Protein AF-A0A3L7TRE6-F1 (afdb_monomer_lite)

Foldseek 3Di:
DDDDDDDDDDDDDDDDDDDDDDDDDDDDDDPFDFPLCQLLVVDDPDDDPQQLAAWDKEWEWAADFWKTKIKIKTFLRLLCQQFPDDDPDSLDQDPVCQVVSLVRVLVRCLPAKWKDFLNHTWRWRKDPWDKDDFDQVCQVSHPPCGSRSRIMIIIMTITTDPGRTQKMKIFHARFDFQPSDPDPVRHTFWHKYWYAYLQFIDIDIADNVRRMDMDGDDPVGDVVPQDDQDAAFDWDFPAALLQLVLVVQLVVQLVVCVVVVHDNVVSNVRSNVSSVVSVVVVDNHDRVSGHHTDAGPDDPFVSVQVNLVSLVVQLQCLVRGPDLVSSLVSNVLAADDPSSVSNSVSNVVSQVVQVVQQKDKHFPDKAWPDKGFPDKDWDQDPVRDTWTKTKIWTKIKTWMWIDGSRDIDIWIKIWTKMWMWTNDPSGIYTYGITTNDMDTDDDDPPPDDPPDPDDPPDPDD

pLDDT: mean 78.99, std 21.15, range [20.23, 97.62]

Secondary structure (DSSP, 8-state):
--------------------------------EEHHHHHHTTS-SS-------S--EEEEEEE-SSEEEEEEEEEHHHHHHH-----SSTT---TTTHHHHHHHHHHHHHHHS-EEETTEEE-PEEEEEEE----GGGGGG-TTTHHHHH-EEEEEEEEE-SS--SEEEEE-----B-SS--STT-PBPPEEEEEEETTEEEEEEE-SS--EEEEE--SS-GGGGS--PPPPPPPEEEE-HHHHHHHHHHHHHHHHHHHTT--HHHHHHHHHHHHHHHHHH-----GGG-EEEEPPPPPPHHHHHHHHHHHHHHHHHGGGBSSHHHHHHHHTTTB-THHHHHHHHHHHHHHHHHHHTTEEEEEEEEEEEEEEEEEEEEEE-TTS-EEEEEEEEEEEEEEEEEEETTEEEEEEEEEEEEEEEEEETTEEEEEEEEEEEEEEEPPPPPP--------S-----

Radius of gyration: 33.39 Å; chains: 1; bounding box: 107×65×97 Å

Sequence (461 aa):
MSVKWSASALCGCAVAAFVVCSTTARGAEWAQRPLAAAIATNEAVGEKKHPQDGPHVDLRFRVDAKEFVAEIAMNLVFLDWMVQTDREDAERVDASELPRVRAALAAYCAVQMPVRIDGAAAVGDVRALKVNDPDEALLPLFPVSGWRGLRKVSFEIAFALSAPPQSISVMWSAYPPDLLSVLASKPPLDIAAEWSADGLRSQLMFTRSEPGFTWNRPVEGVASRLERVPTPPSARAIVPSWATLAVLLFIVAFLAAAMSRKPPRIALGTGLLAAVIVMIIRPSGLPFLAFGSRSAAVLDERDARATFEALQANLYRAFDYDSESMVYDALALSVSGELLEETYLGVRRALVIEEEGGAMSRVVALTPMSTVIASHGEIADATGKSVAAFVVNASWRVEGRVTHWGHAHDRTNEYEGRFVVAALADGWRIHDAEITRQERVENAELPQMPTVPVDPLNEEL

Structure (mmCIF, N/CA/C/O backbone):
data_AF-A0A3L7TRE6-F1
#
_entry.id   AF-A0A3L7TRE6-F1
#
loop_
_atom_site.group_PDB
_atom_site.id
_atom_site.type_symbol
_atom_site.label_atom_id
_atom_site.label_alt_id
_atom_site.label_comp_id
_atom_site.label_asym_id
_atom_site.label_entity_id
_atom_site.label_seq_id
_atom_site.pdbx_PDB_ins_code
_atom_site.Cartn_x
_atom_site.Cartn_y
_atom_site.Cartn_z
_atom_site.occupancy
_atom_site.B_iso_or_equiv
_atom_site.auth_seq_id
_atom_site.auth_comp_id
_atom_site.auth_asym_id
_atom_site.auth_atom_id
_atom_site.pdbx_PDB_model_num
ATOM 1 N N . MET A 1 1 ? -55.045 13.755 37.374 1.00 36.22 1 MET A N 1
ATOM 2 C CA . MET A 1 1 ? -56.240 13.885 36.508 1.00 36.22 1 MET A CA 1
ATOM 3 C C . MET A 1 1 ? -56.271 12.708 35.550 1.00 36.22 1 MET A C 1
ATOM 5 O O . MET A 1 1 ? -55.208 12.268 35.139 1.00 36.22 1 MET A O 1
ATOM 9 N N . SER A 1 2 ? -57.455 12.170 35.262 1.00 26.94 2 SER A N 1
ATOM 10 C CA . SER A 1 2 ? -57.645 10.990 34.409 1.00 26.94 2 SER A CA 1
ATOM 11 C C . SER A 1 2 ? -58.187 11.411 33.047 1.00 26.94 2 SER A C 1
ATOM 13 O O . SER A 1 2 ? -59.182 12.130 33.011 1.00 26.94 2 SER A O 1
ATOM 15 N N . VAL A 1 3 ? -57.590 10.920 31.958 1.00 25.73 3 VAL A N 1
ATOM 16 C CA . VAL A 1 3 ? -58.261 10.791 30.656 1.00 25.73 3 VAL A CA 1
ATOM 17 C C . VAL A 1 3 ? -57.857 9.447 30.050 1.00 25.73 3 VAL A C 1
ATOM 19 O O . VAL A 1 3 ? -56.687 9.198 29.778 1.00 25.73 3 VAL A O 1
ATOM 22 N N . LYS A 1 4 ? -58.847 8.569 29.873 1.00 22.06 4 LYS A N 1
ATOM 23 C CA . LYS A 1 4 ? -58.756 7.336 29.077 1.00 22.06 4 LYS A CA 1
ATOM 24 C C . LYS A 1 4 ? -58.931 7.686 27.600 1.00 22.06 4 LYS A C 1
ATOM 26 O O . LYS A 1 4 ? -59.746 8.558 27.325 1.00 22.06 4 LYS A O 1
ATOM 31 N N . TRP A 1 5 ? -58.374 6.886 26.689 1.00 24.53 5 TRP A N 1
ATOM 32 C CA . TRP A 1 5 ? -59.057 6.560 25.427 1.00 24.53 5 TRP A CA 1
ATOM 33 C C . TRP A 1 5 ? -58.910 5.072 25.080 1.00 24.53 5 TRP A C 1
ATOM 35 O O . TRP A 1 5 ? -58.081 4.367 25.653 1.00 24.53 5 TRP A O 1
ATOM 45 N N . SER A 1 6 ? -59.841 4.588 24.255 1.00 22.19 6 SER A N 1
ATOM 46 C CA . SER A 1 6 ? -60.221 3.176 24.107 1.00 22.19 6 SER A CA 1
ATOM 47 C C . SER A 1 6 ? -59.507 2.462 22.955 1.00 22.19 6 SER A C 1
ATOM 49 O O . SER A 1 6 ? -59.020 3.094 22.024 1.00 22.19 6 SER A O 1
ATOM 51 N N . ALA A 1 7 ? -59.517 1.129 23.003 1.00 22.59 7 ALA A N 1
ATOM 52 C CA . ALA A 1 7 ? -59.117 0.239 21.914 1.00 22.59 7 ALA A CA 1
ATOM 53 C C . ALA A 1 7 ? -60.255 -0.007 20.890 1.00 22.59 7 ALA A C 1
ATOM 55 O O . ALA A 1 7 ? -61.382 0.455 21.091 1.00 22.59 7 ALA A O 1
ATOM 56 N N . SER A 1 8 ? -59.948 -0.853 19.888 1.00 23.25 8 SER A N 1
ATOM 57 C CA . SER A 1 8 ? -60.777 -1.426 18.794 1.00 23.25 8 SER A CA 1
ATOM 58 C C . SER A 1 8 ? -60.988 -0.552 17.534 1.00 23.25 8 SER A C 1
ATOM 60 O O . SER A 1 8 ? -61.225 0.640 17.667 1.00 23.25 8 SER A O 1
ATOM 62 N N . ALA A 1 9 ? -60.935 -1.072 16.290 1.00 22.59 9 ALA A N 1
ATOM 63 C CA . ALA A 1 9 ? -60.416 -2.363 15.782 1.00 22.59 9 ALA A CA 1
ATOM 64 C C . ALA A 1 9 ? -60.285 -2.397 14.226 1.00 22.59 9 ALA A C 1
ATOM 66 O O . ALA A 1 9 ? -60.971 -1.647 13.544 1.00 22.59 9 ALA A O 1
ATOM 67 N N . LEU A 1 10 ? -59.528 -3.396 13.727 1.00 22.39 10 LEU A N 1
ATOM 68 C CA . LEU A 1 10 ? -59.640 -4.115 12.428 1.00 22.39 10 LEU A CA 1
ATOM 69 C C . LEU A 1 10 ? -59.118 -3.518 11.092 1.00 22.39 10 LEU A C 1
ATOM 71 O O . LEU A 1 10 ? -59.396 -2.383 10.736 1.00 22.39 10 LEU A O 1
ATOM 75 N N . CYS A 1 11 ? -58.476 -4.424 10.325 1.00 21.14 11 CYS A N 1
ATOM 76 C CA . CYS A 1 11 ? -58.033 -4.378 8.911 1.00 21.14 11 CYS A CA 1
ATOM 77 C C . CYS A 1 11 ? -57.022 -3.279 8.491 1.00 21.14 11 CYS A C 1
ATOM 79 O O . CYS A 1 11 ? -57.135 -2.127 8.873 1.00 21.14 11 CYS A O 1
ATOM 81 N N . GLY A 1 12 ? -56.016 -3.548 7.649 1.00 20.81 12 GLY A N 1
ATOM 82 C CA . GLY A 1 12 ? -55.577 -4.822 7.063 1.00 20.81 12 GLY A CA 1
ATOM 83 C C . GLY A 1 12 ? -54.742 -4.619 5.786 1.00 20.81 12 GLY A C 1
ATOM 84 O O . GLY A 1 12 ? -55.281 -4.159 4.793 1.00 20.81 12 GLY A O 1
ATOM 85 N N . CYS A 1 13 ? -53.466 -5.023 5.819 1.00 20.23 13 CYS A N 1
ATOM 86 C CA . CYS A 1 13 ? -52.568 -5.280 4.673 1.00 20.23 13 CYS A CA 1
ATOM 87 C C . CYS A 1 13 ? -52.254 -4.165 3.631 1.00 20.23 13 CYS A C 1
ATOM 89 O O . CYS A 1 13 ? -52.994 -3.960 2.679 1.00 20.23 13 CYS A O 1
ATOM 91 N N . ALA A 1 14 ? -50.991 -3.702 3.702 1.00 21.64 14 ALA A N 1
ATOM 92 C CA . ALA A 1 14 ? -49.959 -3.841 2.645 1.00 21.64 14 ALA A CA 1
ATOM 93 C C . ALA A 1 14 ? -49.588 -2.648 1.708 1.00 21.64 14 ALA A C 1
ATOM 95 O O . ALA A 1 14 ? -50.436 -2.074 1.042 1.00 21.64 14 ALA A O 1
ATOM 96 N N . VAL A 1 15 ? -48.255 -2.426 1.602 1.00 22.62 15 VAL A N 1
ATOM 97 C CA . VAL A 1 15 ? -47.461 -1.720 0.549 1.00 22.62 15 VAL A CA 1
ATOM 98 C C . VAL A 1 15 ? -47.731 -0.197 0.408 1.00 22.62 15 VAL A C 1
ATOM 100 O O . VAL A 1 15 ? -48.795 0.205 -0.035 1.00 22.62 15 VAL A O 1
ATOM 103 N N . ALA A 1 16 ? -46.895 0.737 0.900 1.00 22.86 16 ALA A N 1
ATOM 104 C CA . ALA A 1 16 ? -45.486 1.073 0.569 1.00 22.86 16 ALA A CA 1
ATOM 105 C C . ALA A 1 16 ? -45.292 1.595 -0.881 1.00 22.86 16 ALA A C 1
ATOM 107 O O . ALA A 1 16 ? -45.844 1.029 -1.808 1.00 22.86 16 ALA A O 1
ATOM 108 N N . ALA A 1 17 ? -44.521 2.643 -1.189 1.00 23.98 17 ALA A N 1
ATOM 109 C CA . ALA A 1 17 ? -43.867 3.677 -0.381 1.00 23.98 17 ALA A CA 1
ATOM 110 C C . ALA A 1 17 ? -43.809 4.979 -1.216 1.00 23.98 17 ALA A C 1
ATOM 112 O O . ALA A 1 17 ? -43.787 4.913 -2.444 1.00 23.98 17 ALA A O 1
ATOM 113 N N . PHE A 1 18 ? -43.786 6.151 -0.570 1.00 21.41 18 PHE A N 1
ATOM 114 C CA . PH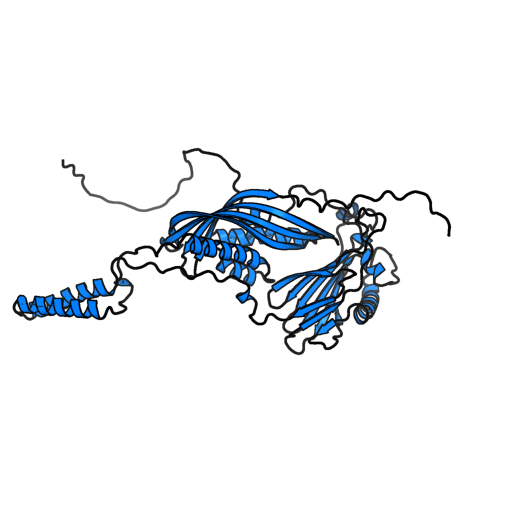E A 1 18 ? -43.736 7.453 -1.252 1.00 21.41 18 PHE A CA 1
ATOM 115 C C . PHE A 1 18 ? -42.405 8.175 -1.017 1.00 21.41 18 PHE A C 1
ATOM 117 O O . PHE A 1 18 ? -41.733 7.971 -0.008 1.00 21.41 18 PHE A O 1
ATOM 124 N N . VAL A 1 19 ? -42.048 9.026 -1.974 1.00 20.70 19 VAL A N 1
ATOM 125 C CA . VAL A 1 19 ? -40.748 9.690 -2.112 1.00 20.70 19 VAL A CA 1
ATOM 126 C C . VAL A 1 19 ? -40.819 11.145 -1.598 1.00 20.70 19 VAL A C 1
ATOM 128 O O . VAL A 1 19 ? -41.644 11.915 -2.080 1.00 20.70 19 VAL A O 1
ATOM 131 N N . VAL A 1 20 ? -39.877 11.502 -0.702 1.00 22.53 20 VAL A N 1
ATOM 132 C CA . VAL A 1 20 ? -39.211 12.829 -0.526 1.00 22.53 20 VAL A CA 1
ATOM 133 C C . VAL A 1 20 ? -39.781 13.959 0.381 1.00 22.53 20 VAL A C 1
ATOM 135 O O . VAL A 1 20 ? -40.975 14.233 0.434 1.00 22.53 20 VAL A O 1
ATOM 138 N N . CYS A 1 21 ? -38.804 14.670 0.992 1.00 22.39 21 CYS A N 1
ATOM 139 C CA . CYS A 1 21 ? -38.771 15.981 1.693 1.00 22.39 21 CYS A CA 1
ATOM 140 C C . CYS A 1 21 ? -39.256 16.056 3.169 1.00 22.39 21 CYS A C 1
ATOM 142 O O . CYS A 1 21 ? -40.415 15.783 3.448 1.00 22.39 21 CYS A O 1
ATOM 144 N N . SER A 1 22 ? -38.417 16.332 4.195 1.00 24.31 22 SER A N 1
ATOM 145 C CA . SER A 1 22 ? -37.521 17.500 4.497 1.00 24.31 22 SER A CA 1
ATOM 146 C C . SER A 1 22 ? -38.298 18.759 4.955 1.00 24.31 22 SER A C 1
ATOM 148 O O . SER A 1 22 ? -39.382 18.972 4.434 1.00 24.31 22 SER A O 1
ATOM 150 N N . THR A 1 23 ? -37.875 19.683 5.832 1.00 29.30 23 THR A N 1
ATOM 151 C CA . THR A 1 23 ? -36.591 20.058 6.492 1.00 29.30 23 THR A CA 1
ATOM 152 C C . THR A 1 23 ? -36.873 20.502 7.970 1.00 29.30 23 THR A C 1
ATOM 154 O O . THR A 1 23 ? -37.969 20.245 8.452 1.00 29.30 23 THR A O 1
ATOM 157 N N . THR A 1 24 ? -36.037 21.153 8.811 1.00 29.17 24 THR A N 1
ATOM 158 C CA . THR A 1 24 ? -34.712 21.825 8.696 1.00 29.17 24 THR A CA 1
ATOM 159 C C . THR A 1 24 ? -34.040 21.993 10.075 1.00 29.17 24 THR A C 1
ATOM 161 O O . THR A 1 24 ? -34.726 22.363 11.022 1.00 29.17 24 THR A O 1
ATOM 164 N N . ALA A 1 25 ? -32.704 21.957 10.138 1.00 24.19 25 ALA A N 1
ATOM 165 C CA . ALA A 1 25 ? -31.892 22.876 10.955 1.00 24.19 25 ALA A CA 1
ATOM 166 C C . ALA A 1 25 ? -30.562 23.122 10.212 1.00 24.19 25 ALA A C 1
ATOM 168 O O . ALA A 1 25 ? -29.925 22.163 9.791 1.00 24.19 25 ALA A O 1
ATOM 169 N N . ARG A 1 26 ? -30.191 24.385 9.952 1.00 27.25 26 ARG A N 1
ATOM 170 C CA . ARG A 1 26 ? -29.037 24.746 9.098 1.00 27.25 26 ARG A CA 1
ATOM 171 C C . ARG A 1 26 ? -27.832 25.160 9.942 1.00 27.25 26 ARG A C 1
ATOM 173 O O . ARG A 1 26 ? -28.012 25.888 10.914 1.00 27.25 26 ARG A O 1
ATOM 180 N N . GLY A 1 27 ? -26.626 24.814 9.495 1.00 21.41 27 GLY A N 1
ATOM 181 C CA . GLY A 1 27 ? -25.378 25.315 10.074 1.00 21.41 27 GLY A CA 1
ATOM 182 C C . GLY A 1 27 ? -24.139 24.801 9.340 1.00 21.41 27 GLY A C 1
ATOM 183 O O . GLY A 1 27 ? -23.608 23.775 9.729 1.00 21.41 27 GLY A O 1
ATOM 184 N N . ALA A 1 28 ? -23.692 25.561 8.333 1.00 23.91 28 ALA A N 1
ATOM 185 C CA . ALA A 1 28 ? -22.488 25.362 7.513 1.00 23.91 28 ALA A CA 1
ATOM 186 C C . ALA A 1 28 ? -22.463 24.141 6.561 1.00 23.91 28 ALA A C 1
ATOM 188 O O . ALA A 1 28 ? -22.242 23.004 6.965 1.00 23.91 28 ALA A O 1
ATOM 189 N N . GLU A 1 29 ? -22.595 24.417 5.259 1.00 26.19 29 GLU A N 1
ATOM 190 C CA . GLU A 1 29 ? -22.153 23.510 4.193 1.00 26.19 29 GLU A CA 1
ATOM 191 C C . GLU A 1 29 ? -20.619 23.549 4.114 1.00 26.19 29 GLU A C 1
ATOM 193 O O . GLU A 1 29 ? -20.043 24.513 3.610 1.00 26.19 29 GLU A O 1
ATOM 198 N N . TRP A 1 30 ? -19.963 22.500 4.606 1.00 26.73 30 TRP A N 1
ATOM 199 C CA . TRP A 1 30 ? -18.580 22.173 4.251 1.00 26.73 30 TRP A CA 1
ATOM 200 C C . TRP A 1 30 ? -18.616 21.017 3.249 1.00 26.73 30 TRP A C 1
ATOM 202 O O . TRP A 1 30 ? -19.477 20.140 3.337 1.00 26.73 30 TRP A O 1
ATOM 212 N N . ALA A 1 31 ? -17.721 21.030 2.261 1.00 28.98 31 ALA A N 1
ATOM 213 C CA . ALA A 1 31 ? -17.723 20.031 1.198 1.00 28.98 31 ALA A CA 1
ATOM 214 C C . ALA A 1 31 ? -17.342 18.649 1.751 1.00 28.98 31 ALA A C 1
ATOM 216 O O . ALA A 1 31 ? -16.180 18.410 2.076 1.00 28.98 31 ALA A O 1
ATOM 217 N N . GLN A 1 32 ? -18.320 17.745 1.826 1.00 42.00 32 GLN A N 1
ATOM 218 C CA . GLN A 1 32 ? -18.124 16.356 2.238 1.00 42.00 32 GLN A CA 1
ATOM 219 C C . GLN A 1 32 ? -17.077 15.683 1.338 1.00 42.00 32 GLN A C 1
ATOM 221 O O . GLN A 1 32 ? -17.258 15.602 0.121 1.00 42.00 32 GLN A O 1
ATOM 226 N N . ARG A 1 33 ? -15.985 15.189 1.932 1.00 50.44 33 ARG A N 1
ATOM 227 C CA . ARG A 1 33 ? -15.005 14.322 1.265 1.00 50.44 33 ARG A CA 1
ATOM 228 C C . ARG A 1 33 ? -14.984 12.966 1.975 1.00 50.44 33 ARG A C 1
ATOM 230 O O . ARG A 1 33 ? -14.696 12.946 3.172 1.00 50.44 33 ARG A O 1
ATOM 237 N N . PRO A 1 34 ? -15.266 11.846 1.283 1.00 57.03 34 PRO A N 1
ATOM 238 C CA . PRO A 1 34 ? -15.154 10.527 1.898 1.00 57.03 34 PRO A CA 1
ATOM 239 C C . PRO A 1 34 ? -13.690 10.233 2.248 1.00 57.03 34 PRO A C 1
ATOM 241 O O . PRO A 1 34 ? -12.780 10.656 1.528 1.00 57.03 34 PRO A O 1
ATOM 244 N N . LEU A 1 35 ? -13.453 9.466 3.318 1.00 56.56 35 LEU A N 1
ATOM 245 C CA . LEU A 1 35 ? -12.108 9.051 3.749 1.00 56.56 35 LEU A CA 1
ATOM 246 C C . LEU A 1 35 ? -11.299 8.434 2.598 1.00 56.56 35 LEU A C 1
ATOM 248 O O . LEU A 1 35 ? -10.118 8.728 2.432 1.00 56.56 35 LEU A O 1
ATOM 252 N N . ALA A 1 36 ? -11.964 7.635 1.764 1.00 52.56 36 ALA A N 1
ATOM 253 C CA . ALA A 1 36 ? -11.378 7.012 0.588 1.00 52.56 36 ALA A CA 1
ATOM 254 C C . ALA A 1 36 ? -10.791 8.035 -0.398 1.00 52.56 36 ALA A C 1
ATOM 256 O O . ALA A 1 36 ? -9.708 7.816 -0.934 1.00 52.56 36 ALA A O 1
ATOM 257 N N . ALA A 1 37 ? -11.472 9.174 -0.592 1.00 47.09 37 ALA A N 1
ATOM 258 C CA . ALA A 1 37 ? -10.940 10.268 -1.392 1.00 47.09 37 ALA A CA 1
ATOM 259 C C . ALA A 1 37 ? -9.726 10.893 -0.704 1.00 47.09 37 ALA A C 1
ATOM 261 O O . ALA A 1 37 ? -8.739 11.095 -1.380 1.00 47.09 37 ALA A O 1
ATOM 262 N N . ALA A 1 38 ? -9.739 11.134 0.610 1.00 51.31 38 ALA A N 1
ATOM 263 C CA . ALA A 1 38 ? -8.588 11.717 1.310 1.00 51.31 38 ALA A CA 1
ATOM 264 C C . ALA A 1 38 ? -7.327 10.830 1.291 1.00 51.31 38 ALA A C 1
ATOM 266 O O . ALA A 1 38 ? -6.221 11.348 1.203 1.00 51.31 38 ALA A O 1
ATOM 267 N N . ILE A 1 39 ? -7.474 9.503 1.350 1.00 54.78 39 ILE A N 1
ATOM 268 C CA . ILE A 1 39 ? -6.340 8.569 1.223 1.00 54.78 39 ILE A CA 1
ATOM 269 C C . ILE A 1 39 ? -5.838 8.528 -0.231 1.00 54.78 39 ILE A C 1
ATOM 271 O O . ILE A 1 39 ? -4.632 8.503 -0.461 1.00 54.78 39 ILE A O 1
ATOM 275 N N . ALA A 1 40 ? -6.754 8.566 -1.205 1.00 47.16 40 ALA A N 1
ATOM 276 C CA . ALA A 1 40 ? -6.442 8.612 -2.634 1.00 47.16 40 ALA A CA 1
ATOM 277 C C . ALA A 1 40 ? -5.850 9.956 -3.105 1.00 47.16 40 ALA A C 1
ATOM 279 O O . ALA A 1 40 ? -4.997 9.981 -3.988 1.00 47.16 40 ALA A O 1
ATOM 280 N N . THR A 1 41 ? -6.251 11.091 -2.524 1.00 44.41 41 THR A N 1
ATOM 281 C CA . THR A 1 41 ? -5.873 12.446 -2.972 1.00 44.41 41 THR A CA 1
ATOM 282 C C . THR A 1 41 ? -4.478 12.879 -2.523 1.00 44.41 41 THR A C 1
ATOM 284 O O . THR A 1 41 ? -4.218 14.057 -2.280 1.00 44.41 41 THR A O 1
ATOM 287 N N . ASN A 1 42 ? -3.536 11.935 -2.551 1.00 45.59 42 ASN A N 1
ATOM 288 C CA . ASN A 1 42 ? -2.220 12.256 -3.088 1.00 45.59 42 ASN A CA 1
ATOM 289 C C . ASN A 1 42 ? -2.264 12.489 -4.619 1.00 45.59 42 ASN A C 1
ATOM 291 O O . ASN A 1 42 ? -1.286 12.987 -5.175 1.00 45.59 42 ASN A O 1
ATOM 295 N N . GLU A 1 43 ? -3.396 12.203 -5.283 1.00 38.81 43 GLU A N 1
ATOM 296 C CA . GLU A 1 43 ? -3.717 12.599 -6.662 1.00 38.81 43 GLU A CA 1
ATOM 297 C C . GLU A 1 43 ? -3.610 14.108 -6.955 1.00 38.81 43 GLU A C 1
ATOM 299 O O . GLU A 1 43 ? -3.798 14.993 -6.116 1.00 38.81 43 GLU A O 1
ATOM 304 N N . ALA A 1 44 ? -3.350 14.395 -8.230 1.00 37.47 44 ALA A N 1
ATOM 305 C CA . ALA A 1 44 ? -3.091 15.721 -8.756 1.00 37.47 44 ALA A CA 1
ATOM 306 C C . ALA A 1 44 ? -4.359 16.481 -9.176 1.00 37.47 44 ALA A C 1
ATOM 308 O O . ALA A 1 44 ? -4.816 16.389 -10.318 1.00 37.47 44 ALA A O 1
ATOM 309 N N . VAL A 1 45 ? -4.858 17.364 -8.308 1.00 29.22 45 VAL A N 1
ATOM 310 C CA . VAL A 1 45 ? -5.772 18.433 -8.747 1.00 29.22 45 VAL A CA 1
ATOM 311 C C . VAL A 1 45 ? -4.971 19.492 -9.520 1.00 29.22 45 VAL A C 1
ATOM 313 O O . VAL A 1 45 ? -4.533 20.493 -8.959 1.00 29.22 45 VAL A O 1
ATOM 316 N N . GLY A 1 46 ? -4.792 19.268 -10.826 1.00 33.38 46 GLY A N 1
ATOM 317 C CA . GLY A 1 46 ? -4.316 20.286 -11.772 1.00 33.38 46 GLY A CA 1
ATOM 318 C C . GLY A 1 46 ? -2.871 20.170 -12.271 1.00 33.38 46 GLY A C 1
ATOM 319 O O . GLY A 1 46 ? -2.314 21.186 -12.692 1.00 33.38 46 GLY A O 1
ATOM 320 N N . GLU A 1 47 ? -2.249 18.985 -12.274 1.00 38.16 47 GLU A N 1
ATOM 321 C CA . GLU A 1 47 ? -0.927 18.843 -12.904 1.00 38.16 47 GLU A CA 1
ATOM 322 C C . GLU A 1 47 ? -0.997 19.060 -14.424 1.00 38.16 47 GLU A C 1
ATOM 324 O O . GLU A 1 47 ? -1.701 18.369 -15.165 1.00 38.16 47 GLU A O 1
ATOM 329 N N . LYS A 1 48 ? -0.201 20.023 -14.908 1.00 40.72 48 LYS A N 1
ATOM 330 C CA . LYS A 1 48 ? 0.249 20.029 -16.303 1.00 40.72 48 LYS A CA 1
ATOM 331 C C . LYS A 1 48 ? 0.914 18.677 -16.551 1.00 40.72 48 LYS A C 1
ATOM 333 O O . LYS A 1 48 ? 1.759 18.290 -15.749 1.00 40.72 48 LYS A O 1
ATOM 338 N N . LYS A 1 49 ? 0.582 17.991 -17.653 1.00 48.06 49 LYS A N 1
ATOM 339 C CA . LYS A 1 49 ? 1.282 16.757 -18.051 1.00 48.06 49 LYS A CA 1
ATOM 340 C C . LYS A 1 49 ? 2.791 17.025 -18.036 1.00 48.06 49 LYS A C 1
ATOM 342 O O . LYS A 1 49 ? 3.273 17.812 -18.852 1.00 48.06 49 LYS A O 1
ATOM 347 N N . HIS A 1 50 ? 3.503 16.429 -17.081 1.00 52.72 50 HIS A N 1
ATOM 348 C CA . HIS A 1 50 ? 4.952 16.561 -16.996 1.00 52.72 50 HIS A CA 1
ATOM 349 C C . HIS A 1 50 ? 5.580 15.921 -18.249 1.00 52.72 50 HIS A C 1
ATOM 351 O O . HIS A 1 50 ? 5.048 14.920 -18.738 1.00 52.72 50 HIS A O 1
ATOM 357 N N . PRO A 1 51 ? 6.649 16.508 -18.818 1.00 56.41 51 PRO A N 1
ATOM 358 C CA . PRO A 1 51 ? 7.275 15.985 -20.032 1.00 56.41 51 PRO A CA 1
ATOM 359 C C . PRO A 1 51 ? 7.768 14.548 -19.807 1.00 56.41 51 PRO A C 1
ATOM 361 O O . PRO A 1 51 ? 8.425 14.274 -18.808 1.00 56.41 51 PRO A O 1
ATOM 364 N N . GLN A 1 52 ? 7.447 13.636 -20.730 1.00 67.50 52 GLN A N 1
ATOM 365 C CA . GLN A 1 52 ? 7.679 12.185 -20.588 1.00 67.50 52 GLN A CA 1
ATOM 366 C C . GLN A 1 52 ? 8.955 11.716 -21.314 1.00 67.50 52 GLN A C 1
ATOM 368 O O . GLN A 1 52 ? 9.124 10.546 -21.648 1.00 67.50 52 GLN A O 1
ATOM 373 N N . ASP A 1 53 ? 9.843 12.657 -21.613 1.00 74.88 53 ASP A N 1
ATOM 374 C CA . ASP A 1 53 ? 10.748 12.592 -22.752 1.00 74.88 53 ASP A CA 1
ATOM 375 C C . ASP A 1 53 ? 12.204 12.311 -22.350 1.00 74.88 53 ASP A C 1
ATOM 377 O O . ASP A 1 53 ? 13.007 13.216 -22.117 1.00 74.88 53 ASP A O 1
ATOM 381 N N . GLY A 1 54 ? 12.548 11.027 -22.254 1.00 84.25 54 GLY A N 1
ATOM 382 C CA . GLY A 1 54 ? 13.892 10.577 -21.902 1.00 84.25 54 GLY A CA 1
ATOM 383 C C . GLY A 1 54 ? 14.013 9.053 -21.798 1.00 84.25 54 GLY A C 1
ATOM 384 O O . GLY A 1 54 ? 13.060 8.334 -22.107 1.00 84.25 54 GLY A O 1
ATOM 385 N N . PRO A 1 55 ? 15.179 8.528 -21.383 1.00 88.88 55 PRO A N 1
ATOM 386 C CA . PRO A 1 55 ? 15.346 7.116 -21.052 1.00 88.88 55 PRO A CA 1
ATOM 387 C C . PRO A 1 55 ? 14.412 6.722 -19.901 1.00 88.88 55 PRO A C 1
ATOM 389 O O . PRO A 1 55 ? 14.376 7.401 -18.881 1.00 88.88 55 PRO A O 1
ATOM 392 N N . HIS A 1 56 ? 13.693 5.607 -20.035 1.00 86.12 56 HIS A N 1
ATOM 393 C CA . HIS A 1 56 ? 12.818 5.092 -18.981 1.00 86.12 56 HIS A CA 1
ATOM 394 C C . HIS A 1 56 ? 12.900 3.570 -18.830 1.00 86.12 56 HIS A C 1
ATOM 396 O O . HIS A 1 56 ? 12.849 2.853 -19.832 1.00 86.12 56 HIS A O 1
ATOM 402 N N . VAL A 1 57 ? 12.909 3.090 -17.583 1.00 89.06 57 VAL A N 1
ATOM 403 C CA . VAL A 1 57 ? 12.700 1.686 -17.208 1.00 89.06 57 VAL A CA 1
ATOM 404 C C . VAL A 1 57 ? 11.807 1.593 -15.964 1.00 89.06 57 VAL A C 1
ATOM 406 O O . VAL A 1 57 ? 11.960 2.369 -15.028 1.00 89.06 57 VAL A O 1
ATOM 409 N N . ASP A 1 58 ? 10.884 0.635 -15.983 1.00 87.06 58 ASP A N 1
ATOM 410 C CA . ASP A 1 58 ? 10.122 0.116 -14.847 1.00 87.06 58 ASP A CA 1
ATOM 411 C C . ASP A 1 58 ? 10.684 -1.277 -14.512 1.00 87.06 58 ASP A C 1
ATOM 413 O O . ASP A 1 58 ? 10.915 -2.098 -15.412 1.00 87.06 58 ASP A O 1
ATOM 417 N N . LEU A 1 59 ? 10.943 -1.518 -13.228 1.00 91.12 59 LEU A N 1
ATOM 418 C CA . LEU A 1 59 ? 11.497 -2.753 -12.686 1.00 91.12 59 LEU A CA 1
ATOM 419 C C . LEU A 1 59 ? 10.544 -3.296 -11.621 1.00 91.12 59 LEU A C 1
ATOM 421 O O . LEU A 1 59 ? 10.301 -2.637 -10.611 1.00 91.12 59 LEU A O 1
ATOM 425 N N . ARG A 1 60 ? 10.047 -4.520 -11.793 1.00 92.19 60 ARG A N 1
ATOM 426 C CA . ARG A 1 60 ? 9.197 -5.184 -10.798 1.00 92.19 60 ARG A CA 1
ATOM 427 C C . ARG A 1 60 ? 9.763 -6.553 -10.468 1.00 92.19 60 ARG A C 1
ATOM 429 O O . ARG A 1 60 ? 9.995 -7.381 -11.342 1.00 92.19 60 ARG A O 1
ATOM 436 N N . PHE A 1 61 ? 9.999 -6.791 -9.192 1.00 94.81 61 PHE A N 1
ATOM 437 C CA . PHE A 1 61 ? 10.599 -8.009 -8.676 1.00 94.81 61 PHE A CA 1
ATOM 438 C C . PHE A 1 61 ? 9.550 -8.790 -7.900 1.00 94.81 61 PHE A C 1
ATOM 440 O O . PHE A 1 61 ? 8.966 -8.264 -6.957 1.00 94.81 61 PHE A O 1
ATOM 447 N N . ARG A 1 62 ? 9.310 -10.044 -8.281 1.00 94.50 62 ARG A N 1
ATOM 448 C CA . ARG A 1 62 ? 8.275 -10.891 -7.685 1.00 94.50 62 ARG A CA 1
ATOM 449 C C . ARG A 1 62 ? 8.865 -12.200 -7.176 1.00 94.50 62 ARG A C 1
ATOM 451 O O . ARG A 1 62 ? 9.571 -12.892 -7.908 1.00 94.50 62 ARG A O 1
ATOM 458 N N . VAL A 1 63 ? 8.601 -12.533 -5.914 1.00 93.25 63 VAL A N 1
ATOM 459 C CA . VAL A 1 63 ? 9.103 -13.754 -5.260 1.00 93.25 63 VAL A CA 1
ATOM 460 C C . VAL A 1 63 ? 7.943 -14.713 -5.004 1.00 93.25 63 VAL A C 1
ATOM 462 O O . VAL A 1 63 ? 7.237 -14.589 -4.003 1.00 93.25 63 VAL A O 1
ATOM 465 N N . ASP A 1 64 ? 7.784 -15.702 -5.882 1.00 87.38 64 ASP A N 1
ATOM 466 C CA . ASP A 1 64 ? 6.824 -16.789 -5.698 1.00 87.38 64 ASP A CA 1
ATOM 467 C C . ASP A 1 64 ? 7.449 -17.957 -4.909 1.00 87.38 64 ASP A C 1
ATOM 469 O O . ASP A 1 64 ? 8.650 -18.027 -4.651 1.00 87.38 64 ASP A O 1
ATOM 473 N N . ALA A 1 65 ? 6.641 -18.973 -4.597 1.00 84.69 65 ALA A N 1
ATOM 474 C CA . ALA A 1 65 ? 7.113 -20.217 -3.983 1.00 84.69 65 ALA A CA 1
ATOM 475 C C . ALA A 1 65 ? 8.003 -21.099 -4.896 1.00 84.69 65 ALA A C 1
ATOM 477 O O . ALA A 1 65 ? 8.560 -22.086 -4.415 1.00 84.69 65 ALA A O 1
ATOM 478 N N . LYS A 1 66 ? 8.090 -20.804 -6.204 1.00 90.62 66 LYS A N 1
ATOM 479 C CA . LYS A 1 66 ? 8.761 -21.647 -7.223 1.00 90.62 66 LYS A CA 1
ATOM 480 C C . LYS A 1 66 ? 9.742 -20.909 -8.130 1.00 90.62 66 LYS A C 1
ATOM 482 O O . LYS A 1 66 ? 10.650 -21.537 -8.669 1.00 90.62 66 LYS A O 1
ATOM 487 N N . GLU A 1 67 ? 9.566 -19.609 -8.318 1.00 94.75 67 GLU A N 1
ATOM 488 C CA . GLU A 1 67 ? 10.476 -18.778 -9.098 1.00 94.75 67 GLU A CA 1
ATOM 489 C C . GLU A 1 67 ? 10.565 -17.374 -8.504 1.00 94.75 67 GLU A C 1
ATOM 491 O O . GLU A 1 67 ? 9.623 -16.866 -7.898 1.00 94.75 67 GLU A O 1
ATOM 496 N N . PHE A 1 68 ? 11.733 -16.767 -8.667 1.00 96.06 68 PHE A N 1
ATOM 497 C CA . PHE A 1 68 ? 11.925 -15.335 -8.538 1.00 96.06 68 PHE A CA 1
ATOM 498 C C . PHE A 1 68 ? 11.891 -14.747 -9.950 1.00 96.06 68 PHE A C 1
ATOM 500 O O . PHE A 1 68 ? 12.569 -15.263 -10.839 1.00 96.06 68 PHE A O 1
ATOM 507 N N . VAL A 1 69 ? 11.097 -13.705 -10.176 1.00 96.75 69 VAL A N 1
ATOM 508 C CA . VAL A 1 69 ? 10.914 -13.088 -11.495 1.00 96.75 69 VAL A CA 1
ATOM 509 C C . VAL A 1 69 ? 11.264 -11.608 -11.411 1.00 96.75 69 VAL A C 1
ATOM 511 O O . VAL A 1 69 ? 10.752 -10.897 -10.551 1.00 96.75 69 VAL A O 1
ATOM 514 N N . ALA A 1 70 ? 12.126 -11.142 -12.313 1.00 96.25 70 ALA A N 1
ATOM 515 C CA . ALA A 1 70 ? 12.305 -9.722 -12.592 1.00 96.25 70 ALA A CA 1
ATOM 516 C C . ALA A 1 70 ? 11.542 -9.378 -13.877 1.00 96.25 70 ALA A C 1
ATOM 518 O O . ALA A 1 70 ? 11.944 -9.776 -14.970 1.00 96.25 70 ALA A O 1
ATOM 519 N N . GLU A 1 71 ? 10.424 -8.680 -13.740 1.00 94.75 71 GLU A N 1
ATOM 520 C CA . GLU A 1 71 ? 9.616 -8.141 -14.829 1.00 94.75 71 GLU A CA 1
ATOM 521 C C . GLU A 1 71 ? 10.172 -6.744 -15.157 1.00 94.75 71 GLU A C 1
ATOM 523 O O . GLU A 1 71 ? 10.220 -5.862 -14.300 1.00 94.75 71 GLU A O 1
ATOM 528 N N . ILE A 1 72 ? 10.675 -6.557 -16.377 1.00 93.94 72 ILE A N 1
ATOM 529 C CA . ILE A 1 72 ? 11.407 -5.354 -16.794 1.00 93.94 72 ILE A CA 1
ATOM 530 C C . ILE A 1 72 ? 10.711 -4.765 -18.015 1.00 93.94 72 ILE A C 1
ATOM 532 O O . ILE A 1 72 ? 10.513 -5.463 -19.011 1.00 93.94 72 ILE A O 1
ATOM 536 N N . ALA A 1 73 ? 10.373 -3.476 -17.970 1.00 91.81 73 ALA A N 1
ATOM 537 C CA . ALA A 1 73 ? 9.777 -2.757 -19.093 1.00 91.81 73 ALA A CA 1
ATOM 538 C C . ALA A 1 73 ? 10.478 -1.413 -19.319 1.00 91.81 73 ALA A C 1
ATOM 540 O O . ALA A 1 73 ? 10.443 -0.537 -18.465 1.00 91.81 73 ALA A O 1
ATOM 541 N N . MET A 1 74 ? 11.090 -1.216 -20.485 1.00 91.56 74 MET A N 1
ATOM 542 C CA . MET A 1 74 ? 11.883 -0.020 -20.797 1.00 91.56 74 MET A CA 1
ATOM 543 C C . MET A 1 74 ? 11.535 0.555 -22.165 1.00 91.56 74 MET A C 1
ATOM 545 O O . MET A 1 74 ? 11.081 -0.180 -23.038 1.00 91.56 74 MET A O 1
ATOM 549 N N . ASN A 1 75 ? 11.748 1.853 -22.380 1.00 91.69 75 ASN A N 1
ATOM 550 C CA . ASN A 1 75 ? 11.607 2.428 -23.720 1.00 91.69 75 ASN A CA 1
ATOM 551 C C . ASN A 1 75 ? 12.849 2.185 -24.593 1.00 91.69 75 ASN A C 1
ATOM 553 O O . ASN A 1 75 ? 13.911 1.807 -24.091 1.00 91.69 75 ASN A O 1
ATOM 557 N N . LEU A 1 76 ? 12.726 2.383 -25.910 1.00 92.44 76 LEU A N 1
ATOM 558 C CA . LEU A 1 76 ? 13.840 2.140 -26.836 1.00 92.44 76 LEU A CA 1
ATOM 559 C C . LEU A 1 76 ? 15.043 3.050 -26.546 1.00 92.44 76 LEU A C 1
ATOM 561 O O . LEU A 1 76 ? 16.176 2.624 -26.731 1.00 92.44 76 LEU A O 1
ATOM 565 N N . VAL A 1 77 ? 14.828 4.263 -26.021 1.00 92.06 77 VAL A N 1
ATOM 566 C CA . VAL A 1 77 ? 15.927 5.151 -25.591 1.00 92.06 77 VAL A CA 1
ATOM 567 C C . VAL A 1 77 ? 16.789 4.500 -24.501 1.00 92.06 77 VAL A C 1
ATOM 569 O O . VAL A 1 77 ? 18.016 4.561 -24.575 1.00 92.06 77 VAL A O 1
ATOM 572 N N . PHE A 1 78 ? 16.166 3.864 -23.505 1.00 92.88 78 PHE A N 1
ATOM 573 C CA . PHE A 1 78 ? 16.876 3.153 -22.438 1.00 92.88 78 PHE A CA 1
ATOM 574 C C . PHE A 1 78 ? 17.493 1.841 -22.946 1.00 92.88 78 PHE A C 1
ATOM 576 O O . PHE A 1 78 ? 18.646 1.539 -22.632 1.00 92.88 78 PHE A O 1
ATOM 583 N N . LEU A 1 79 ? 16.763 1.090 -23.781 1.00 93.81 79 LEU A N 1
ATOM 584 C CA . LEU A 1 79 ? 17.252 -0.148 -24.395 1.00 93.81 79 LEU A CA 1
ATOM 585 C C . LEU A 1 79 ? 18.549 0.086 -25.176 1.00 93.81 79 LEU A C 1
ATOM 587 O O . LEU A 1 79 ? 19.514 -0.648 -24.982 1.00 93.81 79 LEU A O 1
ATOM 591 N N . ASP A 1 80 ? 18.589 1.133 -26.001 1.00 91.88 80 ASP A N 1
ATOM 592 C CA . ASP A 1 80 ? 19.744 1.478 -26.837 1.00 91.88 80 ASP A CA 1
ATOM 593 C C . ASP A 1 80 ? 20.971 1.870 -25.997 1.00 91.88 80 ASP A C 1
ATOM 595 O O . ASP A 1 80 ? 22.111 1.692 -26.428 1.00 91.88 80 ASP A O 1
ATOM 599 N N . TRP A 1 81 ? 20.759 2.381 -24.779 1.00 91.19 81 TRP A N 1
ATOM 600 C CA . TRP A 1 81 ? 21.837 2.651 -23.827 1.00 91.19 81 TRP A CA 1
ATOM 601 C C . TRP A 1 81 ? 22.400 1.357 -23.217 1.00 91.19 81 TRP A C 1
ATOM 603 O O . TRP A 1 81 ? 23.610 1.247 -23.023 1.00 91.19 81 TRP A O 1
ATOM 613 N N . MET A 1 82 ? 21.548 0.362 -22.937 1.00 92.25 82 MET A N 1
ATOM 614 C CA . MET A 1 82 ? 21.966 -0.932 -22.377 1.00 92.25 82 MET A CA 1
ATOM 615 C C . MET A 1 82 ? 22.609 -1.855 -23.418 1.00 92.25 82 MET A C 1
ATOM 617 O O . MET A 1 82 ? 23.661 -2.442 -23.165 1.00 92.25 82 MET A O 1
ATOM 621 N N . VAL A 1 83 ? 21.959 -2.026 -24.572 1.00 90.88 83 VAL A N 1
ATOM 622 C CA . VAL A 1 83 ? 22.329 -3.005 -25.599 1.00 90.88 83 VAL A CA 1
ATOM 623 C C . VAL A 1 83 ? 22.270 -2.388 -26.992 1.00 90.88 83 VAL A C 1
ATOM 625 O O . VAL A 1 83 ? 21.225 -1.974 -27.486 1.00 90.88 83 VAL A O 1
ATOM 628 N N . GLN A 1 84 ? 23.413 -2.386 -27.671 1.00 83.12 84 GLN A N 1
ATOM 629 C CA . GLN A 1 84 ? 23.487 -2.023 -29.081 1.00 83.12 84 GLN A CA 1
ATOM 630 C C . GLN A 1 84 ? 22.988 -3.207 -29.917 1.00 83.12 84 GLN A C 1
ATOM 632 O O . GLN A 1 84 ? 23.559 -4.298 -29.863 1.00 83.12 84 GLN A O 1
ATOM 637 N N . THR A 1 85 ? 21.903 -3.003 -30.665 1.00 82.88 85 THR A N 1
ATOM 638 C CA . THR A 1 85 ? 21.353 -4.000 -31.592 1.00 82.88 85 THR A CA 1
ATOM 639 C C . THR A 1 85 ? 21.110 -3.353 -32.950 1.00 82.88 85 THR A C 1
ATOM 641 O O . THR A 1 85 ? 20.479 -2.303 -33.032 1.00 82.88 85 THR A O 1
ATOM 644 N N . ASP A 1 86 ? 21.622 -3.972 -34.017 1.00 82.88 86 ASP A N 1
ATOM 645 C CA . ASP A 1 86 ? 21.413 -3.486 -35.384 1.00 82.88 86 ASP A CA 1
ATOM 646 C C . ASP A 1 86 ? 19.957 -3.728 -35.800 1.00 82.88 86 ASP A C 1
ATOM 648 O O . ASP A 1 86 ? 19.576 -4.870 -36.091 1.00 82.88 86 ASP A O 1
ATOM 652 N N . ARG A 1 87 ? 19.153 -2.664 -35.820 1.00 89.00 87 ARG A N 1
ATOM 653 C CA . ARG A 1 87 ? 17.744 -2.694 -36.235 1.00 89.00 87 ARG A CA 1
ATOM 654 C C . ARG A 1 87 ? 17.571 -2.125 -37.638 1.00 89.00 87 ARG A C 1
ATOM 656 O O . ARG A 1 87 ? 18.280 -1.191 -38.007 1.00 89.00 87 ARG A O 1
ATOM 663 N N . GLU A 1 88 ? 16.618 -2.656 -38.398 1.00 88.56 88 GLU A N 1
ATOM 664 C CA . GLU A 1 88 ? 16.264 -2.118 -39.725 1.00 88.56 88 GLU A CA 1
ATOM 665 C C . GLU A 1 88 ? 15.659 -0.706 -39.638 1.00 88.56 88 GLU A C 1
ATOM 667 O O . GLU A 1 88 ? 15.870 0.126 -40.519 1.00 88.56 88 GLU A O 1
ATOM 672 N N . ASP A 1 89 ? 14.944 -0.431 -38.547 1.00 90.19 89 ASP A N 1
ATOM 673 C CA . ASP A 1 89 ? 14.355 0.860 -38.203 1.00 90.19 89 ASP A CA 1
ATOM 674 C C . ASP A 1 89 ? 14.792 1.224 -36.776 1.00 90.19 89 ASP A C 1
ATOM 676 O O . ASP A 1 89 ? 14.554 0.478 -35.828 1.00 90.19 89 ASP A O 1
ATOM 680 N N . ALA A 1 90 ? 15.452 2.370 -36.598 1.00 87.31 90 ALA A N 1
ATOM 681 C CA . ALA A 1 90 ? 15.931 2.803 -35.285 1.00 87.31 90 ALA A CA 1
ATOM 682 C C . ALA A 1 90 ? 14.792 3.157 -34.309 1.00 87.31 90 ALA A C 1
ATOM 684 O O . ALA A 1 90 ? 15.037 3.249 -33.106 1.00 87.31 90 ALA A O 1
ATOM 685 N N . GLU A 1 91 ? 13.569 3.350 -34.804 1.00 89.75 91 GLU A N 1
ATOM 686 C CA . GLU A 1 91 ? 12.390 3.685 -34.010 1.00 89.75 91 GLU A CA 1
ATOM 687 C C . GLU A 1 91 ? 11.497 2.479 -33.698 1.00 89.75 91 GLU A C 1
ATOM 689 O O . GLU A 1 91 ? 10.504 2.624 -32.982 1.00 89.75 91 GLU A O 1
ATOM 694 N N . ARG A 1 92 ? 11.812 1.281 -34.203 1.00 89.69 92 ARG A N 1
ATOM 695 C CA . ARG A 1 92 ? 10.990 0.070 -34.052 1.00 89.69 92 ARG A CA 1
ATOM 696 C C . ARG A 1 92 ? 11.852 -1.128 -33.672 1.00 89.69 92 ARG A C 1
ATOM 698 O O . ARG A 1 92 ? 13.054 -1.123 -33.876 1.00 89.69 92 ARG A O 1
ATOM 705 N N . VAL A 1 93 ? 11.227 -2.168 -33.132 1.00 90.38 93 VAL A N 1
ATOM 706 C CA . VAL A 1 93 ? 11.803 -3.517 -33.088 1.00 90.38 93 VAL A CA 1
ATOM 707 C C . VAL A 1 93 ? 10.815 -4.415 -33.815 1.00 90.38 93 VAL A C 1
ATOM 709 O O . VAL A 1 93 ? 9.664 -4.528 -33.391 1.00 90.38 93 VAL A O 1
ATOM 712 N N . ASP A 1 94 ? 11.224 -4.997 -34.937 1.00 90.69 94 ASP A N 1
ATOM 713 C CA . ASP A 1 94 ? 10.368 -5.899 -35.704 1.00 90.69 94 ASP A CA 1
ATOM 714 C C . ASP A 1 94 ? 10.290 -7.289 -35.042 1.00 90.69 94 ASP A C 1
ATOM 716 O O . ASP A 1 94 ? 11.191 -7.713 -34.313 1.00 90.69 94 ASP A O 1
ATOM 720 N N . ALA A 1 95 ? 9.219 -8.040 -35.310 1.00 90.06 95 ALA A N 1
ATOM 721 C CA . ALA A 1 95 ? 9.043 -9.393 -34.782 1.00 90.06 95 ALA A CA 1
ATOM 722 C C . ALA A 1 95 ? 10.192 -10.337 -35.191 1.00 90.06 95 ALA A C 1
ATOM 724 O O . ALA A 1 95 ? 10.561 -11.232 -34.427 1.00 90.06 95 ALA A O 1
ATOM 725 N N . SER A 1 96 ? 10.787 -10.111 -36.367 1.00 93.00 96 SER A N 1
ATOM 726 C CA . SER A 1 96 ? 11.968 -10.839 -36.847 1.00 93.00 96 SER A CA 1
ATOM 727 C C . SER A 1 96 ? 13.250 -10.550 -36.044 1.00 93.00 96 SER A C 1
ATOM 729 O O . SER A 1 96 ? 14.166 -11.375 -36.020 1.00 93.00 96 SER A O 1
ATOM 731 N N . GLU A 1 97 ? 13.313 -9.423 -35.331 1.00 93.62 97 GLU A N 1
ATOM 732 C CA . GLU A 1 97 ? 14.486 -8.973 -34.574 1.00 93.62 97 GLU A CA 1
ATOM 733 C C . GLU A 1 97 ? 14.461 -9.439 -33.110 1.00 93.62 97 GLU A C 1
ATOM 735 O O . GLU A 1 97 ? 15.519 -9.583 -32.489 1.00 93.62 97 GLU A O 1
ATOM 740 N N . LEU A 1 98 ? 13.276 -9.755 -32.570 1.00 92.25 98 LEU A N 1
ATOM 741 C CA . LEU A 1 98 ? 13.081 -10.182 -31.177 1.00 92.25 98 LEU A CA 1
ATOM 742 C C . LEU A 1 98 ? 14.015 -11.316 -30.711 1.00 92.25 98 LEU A C 1
ATOM 744 O O . LEU A 1 98 ? 14.524 -11.209 -29.595 1.00 92.25 98 LEU A O 1
ATOM 748 N N . PRO A 1 99 ? 14.324 -12.373 -31.494 1.00 93.44 99 PRO A N 1
ATOM 749 C CA . PRO A 1 99 ? 15.253 -13.416 -31.048 1.00 93.44 99 PRO A CA 1
ATOM 750 C C . PRO A 1 99 ? 16.675 -12.889 -30.797 1.00 93.44 99 PRO A C 1
ATOM 752 O O . PRO A 1 99 ? 17.351 -13.338 -29.871 1.00 93.44 99 PRO A O 1
ATOM 755 N N . ARG A 1 100 ? 17.115 -11.910 -31.597 1.00 93.31 100 ARG A N 1
ATOM 756 C CA . ARG A 1 100 ? 18.430 -11.260 -31.494 1.00 93.31 100 ARG A CA 1
ATOM 757 C C . ARG A 1 100 ? 18.467 -10.270 -30.329 1.00 93.31 100 ARG A C 1
ATOM 759 O O . ARG A 1 100 ? 19.423 -10.294 -29.557 1.00 93.31 100 ARG A O 1
ATOM 766 N N . VAL A 1 101 ? 17.399 -9.492 -30.133 1.00 93.31 101 VAL A N 1
ATOM 767 C CA . VAL A 1 101 ? 17.232 -8.617 -28.956 1.00 93.31 101 VAL A CA 1
ATOM 768 C C . VAL A 1 101 ? 17.195 -9.440 -27.660 1.00 93.31 101 VAL A C 1
ATOM 770 O O . VAL A 1 101 ? 17.918 -9.122 -26.718 1.00 93.31 101 VAL A O 1
ATOM 773 N N . ARG A 1 102 ? 16.453 -10.560 -27.625 1.00 94.38 102 ARG A N 1
ATOM 774 C CA . ARG A 1 102 ? 16.419 -11.501 -26.486 1.00 94.38 102 ARG A CA 1
ATOM 775 C C . ARG A 1 102 ? 17.815 -12.018 -26.134 1.00 94.38 102 ARG A C 1
ATOM 777 O O . ARG A 1 102 ? 18.167 -12.051 -24.958 1.00 94.38 102 ARG A O 1
ATOM 784 N N . ALA A 1 103 ? 18.605 -12.417 -27.132 1.00 93.75 103 ALA A N 1
ATOM 785 C CA . ALA A 1 103 ? 19.962 -12.917 -26.915 1.00 93.75 103 ALA A CA 1
ATOM 786 C C . ALA A 1 103 ? 20.904 -11.832 -26.360 1.00 93.75 103 ALA A C 1
ATOM 788 O O . ALA A 1 103 ? 21.668 -12.108 -25.435 1.00 93.75 103 ALA A O 1
ATOM 789 N N . ALA A 1 104 ? 20.814 -10.598 -26.871 1.00 94.12 104 ALA A N 1
ATOM 790 C CA . ALA A 1 104 ? 21.587 -9.463 -26.367 1.00 94.12 104 ALA A CA 1
ATOM 791 C C . ALA A 1 104 ? 21.216 -9.109 -24.914 1.00 94.12 104 ALA A C 1
ATOM 793 O O . ALA A 1 104 ? 22.103 -8.960 -24.076 1.00 94.12 104 ALA A O 1
ATOM 794 N N . LEU A 1 105 ? 19.917 -9.056 -24.594 1.00 93.88 105 LEU A N 1
ATOM 795 C CA . LEU A 1 105 ? 19.420 -8.836 -23.231 1.00 93.88 105 LEU A CA 1
ATOM 796 C C . LEU A 1 105 ? 19.870 -9.942 -22.268 1.00 93.88 105 LEU A C 1
ATOM 798 O O . LEU A 1 105 ? 20.360 -9.640 -21.184 1.00 93.88 105 LEU A O 1
ATOM 802 N N . ALA A 1 106 ? 19.781 -11.215 -22.666 1.00 93.44 106 ALA A N 1
ATOM 803 C CA . ALA A 1 106 ? 20.237 -12.333 -21.839 1.00 93.44 106 ALA A CA 1
ATOM 804 C C . ALA A 1 106 ? 21.743 -12.258 -21.536 1.00 93.44 106 ALA A C 1
ATOM 806 O O . ALA A 1 106 ? 22.148 -12.428 -20.385 1.00 93.44 106 ALA A O 1
ATOM 807 N N . ALA A 1 107 ? 22.566 -11.944 -22.542 1.00 93.19 107 ALA A N 1
ATOM 808 C CA . ALA A 1 107 ? 24.003 -11.754 -22.363 1.00 93.19 107 ALA A CA 1
ATOM 809 C C . ALA A 1 107 ? 24.328 -10.545 -21.467 1.00 93.19 107 ALA A C 1
ATOM 811 O O . ALA A 1 107 ? 25.213 -10.638 -20.616 1.00 93.19 107 ALA A O 1
ATOM 812 N N . TYR A 1 108 ? 23.596 -9.435 -21.618 1.00 93.44 108 TYR A N 1
ATOM 813 C CA . TYR A 1 108 ? 23.740 -8.254 -20.768 1.00 93.44 108 TYR A CA 1
ATOM 814 C C . TYR A 1 108 ? 23.386 -8.576 -19.312 1.00 93.44 108 TYR A C 1
ATOM 816 O O . TYR A 1 108 ? 24.231 -8.441 -18.428 1.00 93.44 108 TYR A O 1
ATOM 824 N N . CYS A 1 109 ? 22.167 -9.055 -19.051 1.00 91.56 109 CYS A N 1
ATOM 825 C CA . CYS A 1 109 ? 21.661 -9.290 -17.699 1.00 91.56 109 CYS A CA 1
ATOM 826 C C . CYS A 1 109 ? 22.483 -10.338 -16.935 1.00 91.56 109 CYS A C 1
ATOM 828 O O . CYS A 1 109 ? 22.736 -10.145 -15.749 1.00 91.56 109 CYS A O 1
ATOM 830 N N . ALA A 1 110 ? 22.985 -11.382 -17.606 1.00 90.69 110 ALA A N 1
ATOM 831 C CA . ALA A 1 110 ? 23.846 -12.394 -16.987 1.00 90.69 110 ALA A CA 1
ATOM 832 C C . ALA A 1 110 ? 25.172 -11.836 -16.422 1.00 90.69 110 ALA A C 1
ATOM 834 O O . ALA A 1 110 ? 25.765 -12.457 -15.540 1.00 90.69 110 ALA A O 1
ATOM 835 N N . VAL A 1 111 ? 25.642 -10.684 -16.917 1.00 91.44 111 VAL A N 1
ATOM 836 C CA . VAL A 1 111 ? 26.884 -10.027 -16.469 1.00 91.44 111 VAL A CA 1
ATOM 837 C C . VAL A 1 111 ? 26.596 -8.796 -15.606 1.00 91.44 111 VAL A C 1
ATOM 839 O O . VAL A 1 111 ? 27.252 -8.582 -14.589 1.00 91.44 111 VAL A O 1
ATOM 842 N N . GLN A 1 112 ? 25.632 -7.978 -16.025 1.00 92.12 112 GLN A N 1
ATOM 843 C CA . GLN A 1 112 ? 25.371 -6.640 -15.493 1.00 92.12 112 GLN A CA 1
ATOM 844 C C . GLN A 1 112 ? 24.303 -6.607 -14.397 1.00 92.12 112 GLN A C 1
ATOM 846 O O . GLN A 1 112 ? 24.306 -5.688 -13.582 1.00 92.12 112 GLN A O 1
ATOM 851 N N . MET A 1 113 ? 23.437 -7.624 -14.337 1.00 92.81 113 MET A N 1
ATOM 852 C CA . MET A 1 113 ? 22.382 -7.750 -13.330 1.00 92.81 113 MET A CA 1
ATOM 853 C C . MET A 1 113 ? 22.546 -9.045 -12.503 1.00 92.81 113 MET A C 1
ATOM 855 O O . MET A 1 113 ? 21.676 -9.919 -12.533 1.00 92.81 113 MET A O 1
ATOM 859 N N . PRO A 1 114 ? 23.678 -9.230 -11.791 1.00 94.25 114 PRO A N 1
ATOM 860 C CA . PRO A 1 114 ? 23.936 -10.439 -11.022 1.00 94.25 114 PRO A CA 1
ATOM 861 C C . PRO A 1 114 ? 22.914 -10.600 -9.894 1.00 94.25 114 PRO A C 1
ATOM 863 O O . PRO A 1 114 ? 22.763 -9.726 -9.038 1.00 94.25 114 PRO A O 1
ATOM 866 N N . VAL A 1 115 ? 22.267 -11.764 -9.864 1.00 96.00 115 VAL A N 1
ATOM 867 C CA . VAL A 1 115 ? 21.333 -12.163 -8.808 1.00 96.00 115 VAL A CA 1
ATOM 868 C C . VAL A 1 115 ? 21.969 -13.249 -7.948 1.00 96.00 115 VAL A C 1
ATOM 870 O O . VAL A 1 115 ? 22.586 -14.190 -8.456 1.00 96.00 115 VAL A O 1
ATOM 873 N N . ARG A 1 116 ? 21.814 -13.134 -6.627 1.00 96.19 116 ARG A N 1
ATOM 874 C CA . ARG A 1 116 ? 22.152 -14.193 -5.671 1.00 96.19 116 ARG A CA 1
ATOM 875 C C . ARG A 1 116 ? 20.929 -14.598 -4.868 1.00 96.19 116 ARG A C 1
ATOM 877 O O . ARG A 1 116 ? 20.218 -13.738 -4.365 1.00 96.19 116 ARG A O 1
ATOM 884 N N . ILE A 1 117 ? 20.729 -15.899 -4.710 1.00 95.69 117 ILE A N 1
ATOM 885 C CA . ILE A 1 117 ? 19.632 -16.503 -3.951 1.00 95.69 117 ILE A CA 1
ATOM 886 C C . ILE A 1 117 ? 20.281 -17.334 -2.846 1.00 95.69 117 ILE A C 1
ATOM 888 O O . ILE A 1 117 ? 21.114 -18.193 -3.135 1.00 95.69 117 ILE A O 1
ATOM 892 N N . ASP A 1 118 ? 19.991 -17.011 -1.585 1.00 94.38 118 ASP A N 1
ATOM 893 C CA . ASP A 1 118 ? 20.652 -17.581 -0.399 1.00 94.38 118 ASP A CA 1
ATOM 894 C C . ASP A 1 118 ? 22.199 -17.552 -0.483 1.00 94.38 118 ASP A C 1
ATOM 896 O O . ASP A 1 118 ? 22.907 -18.451 -0.033 1.00 94.38 118 ASP A O 1
ATOM 900 N N . GLY A 1 119 ? 22.738 -16.497 -1.108 1.00 92.06 119 GLY A N 1
ATOM 901 C CA . GLY A 1 119 ? 24.173 -16.293 -1.348 1.00 92.06 119 GLY A CA 1
ATOM 902 C C . GLY A 1 119 ? 24.753 -17.014 -2.575 1.00 92.06 119 GLY A C 1
ATOM 903 O O . GLY A 1 119 ? 25.825 -16.625 -3.046 1.00 92.06 119 GLY A O 1
ATOM 904 N N . ALA A 1 120 ? 24.058 -18.000 -3.147 1.00 93.94 120 ALA A N 1
ATOM 905 C CA . ALA A 1 120 ? 24.469 -18.673 -4.379 1.00 93.94 120 ALA A CA 1
ATOM 906 C C . ALA A 1 120 ? 24.136 -17.819 -5.614 1.00 93.94 120 ALA A C 1
ATOM 908 O O . ALA A 1 120 ? 23.070 -17.214 -5.683 1.00 93.94 120 ALA A O 1
ATOM 909 N N . ALA A 1 121 ? 25.031 -17.765 -6.606 1.00 93.81 121 ALA A N 1
ATOM 910 C CA . ALA A 1 121 ? 24.761 -17.060 -7.861 1.00 93.81 121 ALA A CA 1
ATOM 911 C C . ALA A 1 121 ? 23.672 -17.785 -8.669 1.00 93.81 121 ALA A C 1
ATOM 913 O O . ALA A 1 121 ? 23.771 -18.992 -8.894 1.00 93.81 121 ALA A O 1
ATOM 914 N N . ALA A 1 122 ? 22.661 -17.042 -9.117 1.00 93.12 122 ALA A N 1
ATOM 915 C CA . ALA A 1 122 ? 21.549 -17.559 -9.901 1.00 93.12 122 ALA A CA 1
ATOM 916 C C . ALA A 1 122 ? 21.629 -17.053 -11.348 1.00 93.12 122 ALA A C 1
ATOM 918 O O . ALA A 1 122 ? 21.912 -15.881 -11.594 1.00 93.12 122 ALA A O 1
ATOM 919 N N . VAL A 1 123 ? 21.356 -17.939 -12.308 1.00 91.25 123 VAL A N 1
ATOM 920 C CA . VAL A 1 123 ? 21.238 -17.598 -13.733 1.00 91.25 123 VAL A CA 1
ATOM 921 C C . VAL A 1 123 ? 19.759 -17.623 -14.093 1.00 91.25 123 VAL A C 1
ATOM 923 O O . VAL A 1 123 ? 19.087 -18.621 -13.834 1.00 91.25 123 VAL A O 1
ATOM 926 N N . GLY A 1 124 ? 19.257 -16.526 -14.653 1.00 92.94 124 GLY A N 1
ATOM 927 C CA . GLY A 1 124 ? 17.862 -16.400 -15.064 1.00 92.94 124 GLY A CA 1
ATOM 928 C C . GLY A 1 124 ? 17.674 -16.647 -16.560 1.00 92.94 124 GLY A C 1
ATOM 929 O O . GLY A 1 124 ? 18.559 -16.330 -17.355 1.00 92.94 124 GLY A O 1
ATOM 930 N N . ASP A 1 125 ? 16.518 -17.186 -16.946 1.00 93.81 125 ASP A N 1
ATOM 931 C CA . ASP A 1 125 ? 16.096 -17.247 -18.351 1.00 93.81 125 ASP A CA 1
ATOM 932 C C . ASP A 1 125 ? 15.297 -15.991 -18.712 1.00 93.81 125 ASP A C 1
ATOM 934 O O . ASP A 1 125 ? 14.312 -15.659 -18.048 1.00 93.81 125 ASP A O 1
ATOM 938 N N . VAL A 1 126 ? 15.711 -15.303 -19.779 1.00 95.19 126 VAL A N 1
ATOM 939 C CA . VAL A 1 126 ? 14.961 -14.174 -20.341 1.00 95.19 126 VAL A CA 1
ATOM 940 C C . VAL A 1 126 ? 13.795 -14.732 -21.143 1.00 95.19 126 VAL A C 1
ATOM 942 O O . VAL A 1 126 ? 14.017 -15.388 -22.158 1.00 95.19 126 VAL A O 1
ATOM 945 N N . ARG A 1 127 ? 12.556 -14.449 -20.753 1.00 94.88 127 ARG A N 1
ATOM 946 C CA . ARG A 1 127 ? 11.335 -14.932 -21.416 1.00 94.88 127 ARG A CA 1
ATOM 947 C C . ARG A 1 127 ? 10.324 -13.799 -21.624 1.00 94.88 127 ARG A C 1
ATOM 949 O O . ARG A 1 127 ? 10.578 -12.651 -21.279 1.00 94.88 127 ARG A O 1
ATOM 956 N N . ALA A 1 128 ? 9.193 -14.124 -22.253 1.00 93.19 128 ALA A N 1
ATOM 957 C CA . ALA A 1 128 ? 8.057 -13.215 -22.458 1.00 93.19 128 ALA A CA 1
ATOM 958 C C . ALA A 1 128 ? 8.362 -11.864 -23.156 1.00 93.19 128 ALA A C 1
ATOM 960 O O . ALA A 1 128 ? 7.558 -10.942 -23.040 1.00 93.19 128 ALA A O 1
ATOM 961 N N . LEU A 1 129 ? 9.468 -11.762 -23.913 1.00 94.62 129 LEU A N 1
ATOM 962 C CA . LEU A 1 129 ? 9.860 -10.547 -24.639 1.00 94.62 129 LEU A CA 1
ATOM 963 C C . LEU A 1 129 ? 8.753 -10.075 -25.598 1.00 94.62 129 LEU A C 1
ATOM 965 O O . LEU A 1 129 ? 8.345 -10.815 -26.497 1.00 94.62 129 LEU A O 1
ATOM 969 N N . LYS A 1 130 ? 8.304 -8.834 -25.415 1.00 92.94 130 LYS A N 1
ATOM 970 C CA . LYS A 1 130 ? 7.250 -8.157 -26.179 1.00 92.94 130 LYS A CA 1
ATOM 971 C C . LYS A 1 130 ? 7.636 -6.704 -26.448 1.00 92.94 130 LYS A C 1
ATOM 973 O O . LYS A 1 130 ? 8.473 -6.126 -25.758 1.00 92.94 130 LYS A O 1
ATOM 978 N N . VAL A 1 131 ? 6.972 -6.111 -27.432 1.00 91.19 131 VAL A N 1
ATOM 979 C CA . VAL A 1 131 ? 7.017 -4.679 -27.753 1.00 91.19 131 VAL A CA 1
ATOM 980 C C . VAL A 1 131 ? 5.574 -4.187 -27.728 1.00 91.19 131 VAL A C 1
ATOM 982 O O . VAL A 1 131 ? 4.684 -4.919 -28.167 1.00 91.19 131 VAL A O 1
ATOM 985 N N . ASN A 1 132 ? 5.318 -3.001 -27.178 1.00 89.12 132 ASN A N 1
ATOM 986 C CA . ASN A 1 132 ? 3.983 -2.410 -27.238 1.00 89.12 132 ASN A CA 1
ATOM 987 C C . ASN A 1 132 ? 3.666 -1.864 -28.642 1.00 89.12 132 ASN A C 1
ATOM 989 O O . ASN A 1 132 ? 4.561 -1.575 -29.436 1.00 89.12 132 ASN A O 1
ATOM 993 N N . ASP A 1 133 ? 2.377 -1.674 -28.906 1.00 83.81 133 ASP A N 1
ATOM 994 C CA . ASP A 1 133 ? 1.884 -0.869 -30.022 1.00 83.81 133 ASP A CA 1
ATOM 995 C C . ASP A 1 133 ? 1.215 0.379 -29.417 1.00 83.81 133 ASP A C 1
ATOM 997 O O . ASP A 1 133 ? 0.112 0.272 -28.873 1.00 83.81 133 ASP A O 1
ATOM 1001 N N . PRO A 1 134 ? 1.930 1.516 -29.314 1.00 83.06 134 PRO A N 1
ATOM 1002 C CA . PRO A 1 134 ? 1.447 2.677 -28.576 1.00 83.06 134 PRO A CA 1
ATOM 1003 C C . PRO A 1 134 ? 0.540 3.584 -29.414 1.00 83.06 134 PRO A C 1
ATOM 1005 O O . PRO A 1 134 ? 0.741 3.748 -30.614 1.00 83.06 134 PRO A O 1
ATOM 1008 N N . ASP A 1 135 ? -0.400 4.254 -28.744 1.00 82.12 135 ASP A N 1
ATOM 1009 C CA . ASP A 1 135 ? -1.266 5.264 -29.358 1.00 82.12 135 ASP A CA 1
ATOM 1010 C C . ASP A 1 135 ? -0.452 6.479 -29.847 1.00 82.12 135 ASP A C 1
ATOM 1012 O O . ASP A 1 135 ? 0.209 7.168 -29.065 1.00 82.12 135 ASP A O 1
ATOM 1016 N N . GLU A 1 136 ? -0.535 6.759 -31.150 1.00 86.19 136 GLU A N 1
ATOM 1017 C CA . GLU A 1 136 ? 0.108 7.896 -31.818 1.00 86.19 136 GLU A CA 1
ATOM 1018 C C . GLU A 1 136 ? -0.301 9.247 -31.201 1.00 86.19 136 GLU A C 1
ATOM 1020 O O . GLU A 1 136 ? 0.498 10.186 -31.178 1.00 86.19 136 GLU A O 1
ATOM 1025 N N . ALA A 1 137 ? -1.496 9.343 -30.603 1.00 85.38 137 ALA A N 1
ATOM 1026 C CA . ALA A 1 137 ? -1.960 10.543 -29.904 1.00 85.38 137 ALA A CA 1
ATOM 1027 C C . ALA A 1 137 ? -1.077 10.946 -28.702 1.00 85.38 137 ALA A C 1
ATOM 1029 O O . ALA A 1 137 ? -1.182 12.076 -28.213 1.00 85.38 137 ALA A O 1
ATOM 1030 N N . LEU A 1 138 ? -0.197 10.055 -28.229 1.00 82.25 138 LEU A N 1
ATOM 1031 C CA . LEU A 1 138 ? 0.764 10.319 -27.156 1.00 82.25 138 LEU A CA 1
ATOM 1032 C C . LEU A 1 138 ? 2.103 10.895 -27.650 1.00 82.25 138 LEU A C 1
ATOM 1034 O O . LEU A 1 138 ? 2.840 11.444 -26.832 1.00 82.25 138 LEU A O 1
ATOM 1038 N N . LEU A 1 139 ? 2.411 10.855 -28.956 1.00 84.00 139 LEU A N 1
ATOM 1039 C CA . LEU A 1 139 ? 3.657 11.411 -29.517 1.00 84.00 139 LEU A CA 1
ATOM 1040 C C . LEU A 1 139 ? 3.986 12.854 -29.084 1.00 84.00 139 LEU A C 1
ATOM 1042 O O . LEU A 1 139 ? 5.161 13.119 -28.826 1.00 84.00 139 LEU A O 1
ATOM 1046 N N . PRO A 1 140 ? 3.023 13.793 -28.943 1.00 86.00 140 PRO A N 1
ATOM 1047 C CA . PRO A 1 140 ? 3.321 15.156 -28.494 1.00 86.00 140 PRO A CA 1
ATOM 1048 C C . PRO A 1 140 ? 3.939 15.256 -27.087 1.00 86.00 140 PRO A C 1
ATOM 1050 O O . PRO A 1 140 ? 4.398 16.331 -26.710 1.00 86.00 140 PRO A O 1
ATOM 1053 N N . LEU A 1 141 ? 3.946 14.168 -26.306 1.00 78.75 141 LEU A N 1
ATOM 1054 C CA . LEU A 1 141 ? 4.586 14.086 -24.987 1.00 78.75 141 LEU A CA 1
ATOM 1055 C C . LEU A 1 141 ? 6.086 13.727 -25.061 1.00 78.75 141 LEU A C 1
ATOM 1057 O O . LEU A 1 141 ? 6.772 13.827 -24.044 1.00 78.75 141 LEU A O 1
ATOM 1061 N N . PHE A 1 142 ? 6.588 13.364 -26.252 1.00 83.75 142 PHE A N 1
ATOM 1062 C CA . PHE A 1 142 ? 7.959 12.908 -26.526 1.00 83.75 142 PHE A CA 1
ATOM 1063 C C . PHE A 1 142 ? 8.652 13.746 -27.635 1.00 83.75 142 PHE A C 1
ATOM 1065 O O . PHE A 1 142 ? 9.065 13.190 -28.654 1.00 83.75 142 PHE A O 1
ATOM 1072 N N . PRO A 1 143 ? 8.765 15.085 -27.514 1.00 82.50 143 PRO A N 1
ATOM 1073 C CA . PRO A 1 143 ? 9.280 15.952 -28.585 1.00 82.50 143 PRO A CA 1
ATOM 1074 C C . PRO A 1 143 ? 10.751 15.726 -29.003 1.00 82.50 143 PRO A C 1
ATOM 1076 O O . PRO A 1 143 ? 11.128 16.155 -30.093 1.00 82.50 143 PRO A O 1
ATOM 1079 N N . VAL A 1 144 ? 11.583 15.088 -28.174 1.00 84.12 144 VAL A N 1
ATOM 1080 C CA . VAL A 1 144 ? 13.006 14.790 -28.424 1.00 84.12 144 VAL A CA 1
ATOM 1081 C C . VAL A 1 144 ? 13.214 13.319 -28.785 1.00 84.12 144 VAL A C 1
ATOM 1083 O O . VAL A 1 144 ? 13.947 13.016 -29.724 1.00 84.12 144 VAL A O 1
ATOM 1086 N N . SER A 1 145 ? 12.596 12.395 -28.045 1.00 86.75 145 SER A N 1
ATOM 1087 C CA . SER A 1 145 ? 12.756 10.949 -28.259 1.00 86.75 145 SER A CA 1
ATOM 1088 C C . SER A 1 145 ? 11.753 10.329 -29.237 1.00 86.75 145 SER A C 1
ATOM 1090 O O . SER A 1 145 ? 11.998 9.225 -29.730 1.00 86.75 145 SER A O 1
ATOM 1092 N N . GLY A 1 146 ? 10.646 11.013 -29.537 1.00 89.44 146 GLY A N 1
ATOM 1093 C CA . GLY A 1 146 ? 9.629 10.586 -30.499 1.00 89.44 146 GLY A CA 1
ATOM 1094 C C . GLY A 1 146 ? 9.128 9.160 -30.257 1.00 89.44 146 GLY A C 1
ATOM 1095 O O . GLY A 1 146 ? 8.888 8.732 -29.124 1.00 89.44 146 GLY A O 1
ATOM 1096 N N . TRP A 1 147 ? 9.029 8.385 -31.338 1.00 90.25 147 TRP A N 1
ATOM 1097 C CA . TRP A 1 147 ? 8.625 6.979 -31.289 1.00 90.25 147 TRP A CA 1
ATOM 1098 C C . TRP A 1 147 ? 9.517 6.111 -30.390 1.00 90.25 147 TRP A C 1
ATOM 1100 O O . TRP A 1 147 ? 9.017 5.146 -29.813 1.00 90.25 147 TRP A O 1
ATOM 1110 N N . ARG A 1 148 ? 10.805 6.450 -30.205 1.00 90.81 148 ARG A N 1
ATOM 1111 C CA . ARG A 1 148 ? 11.725 5.693 -29.330 1.00 90.81 148 ARG A CA 1
ATOM 1112 C C . ARG A 1 148 ? 11.424 5.884 -27.844 1.00 90.81 148 ARG A C 1
ATOM 1114 O O . ARG A 1 148 ? 11.689 4.975 -27.059 1.00 90.81 148 ARG A O 1
ATOM 1121 N N . GLY A 1 149 ? 10.888 7.040 -27.452 1.00 87.44 149 GLY A N 1
ATOM 1122 C CA . GLY A 1 149 ? 10.442 7.290 -26.078 1.00 87.44 149 GLY A CA 1
ATOM 1123 C C . GLY A 1 149 ? 9.117 6.603 -25.757 1.00 87.44 149 GLY A C 1
ATOM 1124 O O . GLY A 1 149 ? 8.946 6.057 -24.666 1.00 87.44 149 GLY A O 1
ATOM 1125 N N . LEU A 1 150 ? 8.216 6.596 -26.742 1.00 86.88 150 LEU A N 1
ATOM 1126 C CA . LEU A 1 150 ? 6.853 6.079 -26.639 1.00 86.88 150 LEU A CA 1
ATOM 1127 C C . LEU A 1 150 ? 6.765 4.540 -26.762 1.00 86.88 150 LEU A C 1
ATOM 1129 O O . LEU A 1 150 ? 5.932 3.904 -26.104 1.00 86.88 150 LEU A O 1
ATOM 1133 N N . ARG A 1 151 ? 7.628 3.915 -27.576 1.00 90.19 151 ARG A N 1
ATOM 1134 C CA . ARG A 1 151 ? 7.703 2.451 -27.710 1.00 90.19 151 ARG A CA 1
ATOM 1135 C C . ARG A 1 151 ? 8.471 1.828 -26.547 1.00 90.19 151 ARG A C 1
ATOM 1137 O O . ARG A 1 151 ? 9.619 2.180 -26.277 1.00 90.19 151 ARG A O 1
ATOM 1144 N N . LYS A 1 152 ? 7.825 0.869 -25.885 1.00 89.88 152 LYS A N 1
ATOM 1145 C CA . LYS A 1 152 ? 8.311 0.099 -24.738 1.00 89.88 152 LYS A CA 1
ATOM 1146 C C . LYS A 1 152 ? 8.535 -1.360 -25.127 1.00 89.88 152 LYS A C 1
ATOM 1148 O O . LYS A 1 152 ? 7.679 -1.988 -25.750 1.00 89.88 152 LYS A O 1
ATOM 1153 N N . VAL A 1 153 ? 9.665 -1.903 -24.696 1.00 92.31 153 VAL A N 1
ATOM 1154 C CA . VAL A 1 153 ? 10.011 -3.323 -24.734 1.00 92.31 153 VAL A CA 1
ATOM 1155 C C . VAL A 1 153 ? 9.876 -3.870 -23.321 1.00 92.31 153 VAL A C 1
ATOM 1157 O O . VAL A 1 153 ? 10.424 -3.286 -22.386 1.00 92.31 153 VAL A O 1
ATOM 1160 N N . SER A 1 154 ? 9.158 -4.978 -23.156 1.00 94.31 154 SER A N 1
ATOM 1161 C CA . SER A 1 154 ? 8.997 -5.655 -21.867 1.00 94.31 154 SER A CA 1
ATOM 1162 C C . SER A 1 154 ? 9.407 -7.119 -21.942 1.00 94.31 154 SER A C 1
ATOM 1164 O O . SER A 1 154 ? 9.233 -7.768 -22.971 1.00 94.31 154 SER A O 1
ATOM 1166 N N . PHE A 1 155 ? 9.990 -7.636 -20.864 1.00 95.50 155 PHE A N 1
ATOM 1167 C CA . PHE A 1 155 ? 10.423 -9.025 -20.739 1.00 95.50 155 PHE A CA 1
ATOM 1168 C C . PHE A 1 155 ? 10.496 -9.452 -19.271 1.00 95.50 155 PHE A C 1
ATOM 1170 O O . PHE A 1 155 ? 10.522 -8.629 -18.360 1.00 95.50 155 PHE A O 1
ATOM 1177 N N . GLU A 1 156 ? 10.554 -10.759 -19.051 1.00 96.75 156 GLU A N 1
ATOM 1178 C CA . GLU A 1 156 ? 10.761 -11.366 -17.738 1.00 96.75 156 GLU A CA 1
ATOM 1179 C C . GLU A 1 156 ? 12.153 -11.994 -17.678 1.00 96.75 156 GLU A C 1
ATOM 1181 O O . GLU A 1 156 ? 12.605 -12.589 -18.657 1.00 96.75 156 GLU A O 1
ATOM 1186 N N . ILE A 1 157 ? 12.804 -11.944 -16.519 1.00 96.75 157 ILE A N 1
ATOM 1187 C CA . ILE A 1 157 ? 13.958 -12.781 -16.186 1.00 96.75 157 ILE A CA 1
ATOM 1188 C C . ILE A 1 157 ? 13.535 -13.708 -15.050 1.00 96.75 157 ILE A C 1
ATOM 1190 O O . ILE A 1 157 ? 13.325 -13.255 -13.925 1.00 96.75 157 ILE A O 1
ATOM 1194 N N . ALA A 1 158 ? 13.395 -14.999 -15.344 1.00 96.31 158 ALA A N 1
ATOM 1195 C CA . ALA A 1 158 ? 12.912 -15.993 -14.391 1.00 96.31 158 ALA A CA 1
ATOM 1196 C C . ALA A 1 158 ? 14.060 -16.828 -13.812 1.00 96.31 158 ALA A C 1
ATOM 1198 O O . ALA A 1 158 ? 14.835 -17.443 -14.547 1.00 96.31 158 ALA A O 1
ATOM 1199 N N . PHE A 1 159 ? 14.137 -16.884 -12.484 1.00 96.00 159 PHE A N 1
ATOM 1200 C CA . PHE A 1 159 ? 15.126 -17.625 -11.708 1.00 96.00 159 PHE A CA 1
ATOM 1201 C C . PHE A 1 159 ? 14.417 -18.738 -10.927 1.00 96.00 159 PHE A C 1
ATOM 1203 O O . PHE A 1 159 ? 13.623 -18.471 -10.024 1.00 96.00 159 PHE A O 1
ATOM 1210 N N . ALA A 1 160 ? 14.691 -19.999 -11.263 1.00 94.25 160 ALA A N 1
ATOM 1211 C CA . ALA A 1 160 ? 14.036 -21.140 -10.623 1.00 94.25 160 ALA A CA 1
ATOM 1212 C C . ALA A 1 160 ? 14.466 -21.307 -9.152 1.00 94.25 160 ALA A C 1
ATOM 1214 O O . ALA A 1 160 ? 15.658 -21.326 -8.839 1.00 94.25 160 ALA A O 1
ATOM 1215 N N . LEU A 1 161 ? 13.495 -21.495 -8.254 1.00 93.81 161 LEU A N 1
ATOM 1216 C CA . LEU A 1 161 ? 13.717 -21.711 -6.825 1.00 93.81 161 LEU A CA 1
ATOM 1217 C C . LEU A 1 161 ? 13.571 -23.199 -6.491 1.00 93.81 161 LEU A C 1
ATOM 1219 O O . LEU A 1 161 ? 12.519 -23.799 -6.696 1.00 93.81 161 LEU A O 1
ATOM 1223 N N . SER A 1 162 ? 14.628 -23.803 -5.938 1.00 88.00 162 SER A N 1
ATOM 1224 C CA . SER A 1 162 ? 14.581 -25.199 -5.458 1.00 88.00 162 SER A CA 1
ATOM 1225 C C . SER A 1 162 ? 13.870 -25.344 -4.105 1.00 88.00 162 SER A C 1
ATOM 1227 O O . SER A 1 162 ? 13.409 -26.429 -3.758 1.00 88.00 162 SER A O 1
ATOM 1229 N N . ALA A 1 163 ? 13.800 -24.256 -3.335 1.00 89.88 163 ALA A N 1
ATOM 1230 C CA . ALA A 1 163 ? 13.124 -24.142 -2.047 1.00 89.88 163 ALA A CA 1
ATOM 1231 C C . ALA A 1 163 ? 12.773 -22.659 -1.790 1.00 89.88 163 ALA A C 1
ATOM 1233 O O . ALA A 1 163 ? 13.351 -21.792 -2.449 1.00 89.88 163 ALA A O 1
ATOM 1234 N N . PRO A 1 164 ? 11.873 -22.336 -0.839 1.00 89.31 164 PRO A N 1
ATOM 1235 C CA . PRO A 1 164 ? 11.542 -20.949 -0.507 1.00 89.31 164 PRO A CA 1
ATOM 1236 C C . PRO A 1 164 ? 12.773 -20.169 0.015 1.00 89.31 164 PRO A C 1
ATOM 1238 O O . PRO A 1 164 ? 13.253 -20.470 1.112 1.00 89.31 164 PRO A O 1
ATOM 1241 N N . PRO A 1 165 ? 13.255 -19.124 -0.687 1.00 92.69 165 PRO A N 1
ATOM 1242 C CA . PRO A 1 165 ? 14.547 -18.483 -0.411 1.00 92.69 165 PRO A CA 1
ATOM 1243 C C . PRO A 1 165 ? 14.504 -17.599 0.835 1.00 92.69 165 PRO A C 1
ATOM 1245 O O . PRO A 1 165 ? 13.518 -16.894 1.039 1.00 92.69 165 PRO A O 1
ATOM 1248 N N . GLN A 1 166 ? 15.541 -17.627 1.669 1.00 92.06 166 GLN A N 1
ATOM 1249 C CA . GLN A 1 166 ? 15.653 -16.786 2.867 1.00 92.06 166 GLN A CA 1
ATOM 1250 C C . GLN A 1 166 ? 16.190 -15.389 2.544 1.00 92.06 166 GLN A C 1
ATOM 1252 O O . GLN A 1 166 ? 15.789 -14.426 3.196 1.00 92.06 166 GLN A O 1
ATOM 1257 N N . SER A 1 167 ? 17.051 -15.257 1.533 1.00 94.25 167 SER A N 1
ATOM 1258 C CA . SER A 1 167 ? 17.476 -13.961 1.001 1.00 94.25 167 SER A CA 1
ATOM 1259 C C . SER A 1 167 ? 17.640 -13.967 -0.517 1.00 94.25 167 SER A C 1
ATOM 1261 O O . SER A 1 167 ? 17.982 -14.979 -1.133 1.00 94.25 167 SER A O 1
ATOM 1263 N N . ILE A 1 168 ? 17.390 -12.809 -1.130 1.00 96.38 168 ILE A N 1
ATOM 1264 C CA . ILE A 1 168 ? 17.640 -12.564 -2.554 1.00 96.38 168 ILE A CA 1
ATOM 1265 C C . ILE A 1 168 ? 18.341 -11.217 -2.679 1.00 96.38 168 ILE A C 1
ATOM 1267 O O . ILE A 1 168 ? 17.856 -10.207 -2.175 1.00 96.38 168 ILE A O 1
ATOM 1271 N N . SER A 1 169 ? 19.483 -11.205 -3.358 1.00 96.38 169 SER A N 1
ATOM 1272 C CA . SER A 1 169 ? 20.266 -10.010 -3.651 1.00 96.38 169 SER A CA 1
ATOM 1273 C C . SER A 1 169 ? 20.272 -9.761 -5.155 1.00 96.38 169 SER A C 1
ATOM 1275 O O . SER A 1 169 ? 20.535 -10.683 -5.929 1.00 96.38 169 SER A O 1
ATOM 1277 N N . VAL A 1 170 ? 19.983 -8.528 -5.560 1.00 96.00 170 VAL A N 1
ATOM 1278 C CA . VAL A 1 170 ? 19.937 -8.074 -6.956 1.00 96.00 170 VAL A CA 1
ATOM 1279 C C . VAL A 1 170 ? 20.788 -6.819 -7.078 1.00 96.00 170 VAL A C 1
ATOM 1281 O O . VAL A 1 170 ? 20.777 -5.973 -6.185 1.00 96.00 170 VAL A O 1
ATOM 1284 N N . MET A 1 171 ? 21.504 -6.680 -8.190 1.00 94.56 171 MET A N 1
ATOM 1285 C CA . MET A 1 171 ? 22.215 -5.453 -8.539 1.00 94.56 171 MET A CA 1
ATOM 1286 C C . MET A 1 171 ? 21.720 -4.927 -9.884 1.00 94.56 171 MET A C 1
ATOM 1288 O O . MET A 1 171 ? 21.577 -5.706 -10.822 1.00 94.56 171 MET A O 1
ATOM 1292 N N . TRP A 1 172 ? 21.504 -3.619 -9.986 1.00 94.31 172 TRP A N 1
ATOM 1293 C CA . TRP A 1 172 ? 21.209 -2.913 -11.229 1.00 94.31 172 TRP A CA 1
ATOM 1294 C C . TRP A 1 172 ? 22.374 -1.983 -11.590 1.00 94.31 172 TRP A C 1
ATOM 1296 O O . TRP A 1 172 ? 22.899 -1.287 -10.721 1.00 94.31 172 TRP A O 1
ATOM 1306 N N . SER A 1 173 ? 22.807 -1.956 -12.854 1.00 92.50 173 SER A N 1
ATOM 1307 C CA . SER A 1 173 ? 23.985 -1.175 -13.283 1.00 92.50 173 SER A CA 1
ATOM 1308 C C . SER A 1 173 ? 23.714 -0.115 -14.359 1.00 92.50 173 SER A C 1
ATOM 1310 O O . SER A 1 173 ? 24.630 0.631 -14.716 1.00 92.50 173 SER A O 1
ATOM 1312 N N . ALA A 1 174 ? 22.478 -0.010 -14.863 1.00 92.81 174 ALA A N 1
ATOM 1313 C CA . ALA A 1 174 ? 22.134 0.894 -15.958 1.00 92.81 174 ALA A CA 1
ATOM 1314 C C . ALA A 1 174 ? 21.549 2.225 -15.461 1.00 92.81 174 ALA A C 1
ATOM 1316 O O . ALA A 1 174 ? 20.402 2.282 -15.022 1.00 92.81 174 ALA A O 1
ATOM 1317 N N . TYR A 1 175 ? 22.338 3.294 -15.579 1.00 92.50 175 TYR A N 1
ATOM 1318 C CA . TYR A 1 175 ? 21.988 4.648 -15.135 1.00 92.50 175 TYR A CA 1
ATOM 1319 C C . TYR A 1 175 ? 22.269 5.661 -16.262 1.00 92.50 175 TYR A C 1
ATOM 1321 O O . TYR A 1 175 ? 23.289 6.361 -16.221 1.00 92.50 175 TYR A O 1
ATOM 1329 N N . PRO A 1 176 ? 21.427 5.709 -17.314 1.00 91.44 176 PRO A N 1
ATOM 1330 C CA . PRO A 1 176 ? 21.513 6.750 -18.337 1.00 91.44 176 PRO A CA 1
ATOM 1331 C C . PRO A 1 176 ? 21.256 8.143 -17.729 1.00 91.44 176 PRO A C 1
ATOM 1333 O O . PRO A 1 176 ? 20.719 8.234 -16.626 1.00 91.44 176 PRO A O 1
ATOM 1336 N N . PRO A 1 177 ? 21.635 9.240 -18.407 1.00 87.19 177 PRO A N 1
ATOM 1337 C CA . PRO A 1 177 ? 21.386 10.586 -17.899 1.00 87.19 177 PRO A CA 1
ATOM 1338 C C . PRO A 1 177 ? 19.886 10.911 -17.865 1.00 87.19 177 PRO A C 1
ATOM 1340 O O . PRO A 1 177 ? 19.167 10.662 -18.836 1.00 87.19 177 PRO A O 1
ATOM 1343 N N . ASP A 1 178 ? 19.441 11.537 -16.778 1.00 82.69 178 ASP A N 1
ATOM 1344 C CA . ASP A 1 178 ? 18.133 12.171 -16.671 1.00 82.69 178 ASP A CA 1
ATOM 1345 C C . ASP A 1 178 ? 18.073 13.383 -17.611 1.00 82.69 178 ASP A C 1
ATOM 1347 O O . ASP A 1 178 ? 18.616 14.459 -17.336 1.00 82.69 178 ASP A O 1
ATOM 1351 N N . LEU A 1 179 ? 17.405 13.196 -18.752 1.00 79.81 179 LEU A N 1
ATOM 1352 C CA . LEU A 1 179 ? 17.201 14.247 -19.745 1.00 79.81 179 LEU A CA 1
ATOM 1353 C C . LEU A 1 179 ? 16.163 15.290 -19.303 1.00 79.81 179 LEU A C 1
ATOM 1355 O O . LEU A 1 179 ? 16.218 16.417 -19.805 1.00 79.81 179 LEU A O 1
ATOM 1359 N N . LEU A 1 180 ? 15.287 14.965 -18.346 1.00 73.38 180 LEU A N 1
ATOM 1360 C CA . LEU A 1 180 ? 14.263 15.861 -17.801 1.00 73.38 180 LEU A CA 1
ATOM 1361 C C . LEU A 1 180 ? 14.835 16.826 -16.753 1.00 73.38 180 LEU A C 1
ATOM 1363 O O . LEU A 1 180 ? 14.309 17.930 -16.598 1.00 73.38 180 LEU A O 1
ATOM 1367 N N . SER A 1 181 ? 15.945 16.466 -16.097 1.00 68.50 181 SER A N 1
ATOM 1368 C CA . SER A 1 181 ? 16.651 17.334 -15.148 1.00 68.50 181 SER A CA 1
ATOM 1369 C C . SER A 1 181 ? 16.920 18.729 -15.716 1.00 68.50 181 SER A C 1
ATOM 1371 O O . SER A 1 181 ? 17.479 18.879 -16.805 1.00 68.50 181 SER A O 1
ATOM 1373 N N . VAL A 1 182 ? 16.615 19.778 -14.951 1.00 69.88 182 VAL A N 1
ATOM 1374 C CA . VAL A 1 182 ? 16.939 21.169 -15.324 1.00 69.88 182 VAL A CA 1
ATOM 1375 C C . VAL A 1 182 ? 18.426 21.517 -15.153 1.00 69.88 182 VAL A C 1
ATOM 1377 O O . VAL A 1 182 ? 18.851 22.609 -15.527 1.00 69.88 182 VAL A O 1
ATOM 1380 N N . LEU A 1 183 ? 19.233 20.605 -14.598 1.00 68.94 183 LEU A N 1
ATOM 1381 C CA . LEU A 1 183 ? 20.658 20.817 -14.349 1.00 68.94 183 LEU A CA 1
ATOM 1382 C C . LEU A 1 183 ? 21.494 20.712 -15.633 1.00 68.94 183 LEU A C 1
ATOM 1384 O O . LEU A 1 183 ? 21.287 19.829 -16.468 1.00 68.94 183 LEU A O 1
ATOM 1388 N N . ALA A 1 184 ? 22.515 21.567 -15.743 1.00 66.81 184 ALA A N 1
ATOM 1389 C CA . ALA A 1 184 ? 23.424 21.599 -16.892 1.00 66.81 184 ALA A CA 1
ATOM 1390 C C . ALA A 1 184 ? 24.202 20.283 -17.100 1.00 66.81 184 ALA A C 1
ATOM 1392 O O . ALA A 1 184 ? 24.518 19.928 -18.231 1.00 66.81 184 ALA A O 1
ATOM 1393 N N . SER A 1 185 ? 24.498 19.555 -16.019 1.00 74.44 185 SER A N 1
ATOM 1394 C CA . SER A 1 185 ? 25.300 18.325 -16.031 1.00 74.44 185 SER A CA 1
ATOM 1395 C C . SER A 1 185 ? 24.494 17.024 -16.139 1.00 74.44 185 SER A C 1
ATOM 1397 O O . SER A 1 185 ? 25.116 15.969 -16.064 1.00 74.44 185 SER A O 1
ATOM 1399 N N . LYS A 1 186 ? 23.158 17.092 -16.311 1.00 81.25 186 LYS A N 1
ATOM 1400 C CA . LYS A 1 186 ? 22.232 15.955 -16.536 1.00 81.25 186 LYS A CA 1
ATOM 1401 C C . LYS A 1 186 ? 22.599 14.699 -15.709 1.00 81.25 186 LYS A C 1
ATOM 1403 O O . LYS A 1 186 ? 23.243 13.789 -16.239 1.00 81.25 186 LYS A O 1
ATOM 1408 N N . PRO A 1 187 ? 22.258 14.665 -14.402 1.00 85.19 187 PRO A N 1
ATOM 1409 C CA . PRO A 1 187 ? 22.677 13.599 -13.491 1.00 85.19 187 PRO A CA 1
ATOM 1410 C C . PRO A 1 187 ? 22.206 12.212 -13.964 1.00 85.19 187 PRO A C 1
ATOM 1412 O O . PRO A 1 187 ? 21.277 12.127 -14.764 1.00 85.19 187 PRO A O 1
ATOM 1415 N N . PRO A 1 188 ? 22.818 11.112 -13.487 1.00 87.06 188 PRO A N 1
ATOM 1416 C CA . PRO A 1 188 ? 22.297 9.770 -13.739 1.00 87.06 188 PRO A CA 1
ATOM 1417 C C . PRO A 1 188 ? 20.857 9.641 -13.225 1.00 87.06 188 PRO A C 1
ATOM 1419 O O . PRO A 1 188 ? 20.539 10.181 -12.169 1.00 87.06 188 PRO A O 1
ATOM 1422 N N . LEU A 1 189 ? 20.014 8.924 -13.965 1.00 86.12 189 LEU A N 1
ATOM 1423 C CA . LEU A 1 189 ? 18.630 8.641 -13.595 1.00 86.12 189 LEU A CA 1
ATOM 1424 C C . LEU A 1 189 ? 18.582 7.735 -12.356 1.00 86.12 189 LEU A C 1
ATOM 1426 O O . LEU A 1 189 ? 19.257 6.706 -12.341 1.00 86.12 189 LEU A O 1
ATOM 1430 N N . ASP A 1 190 ? 17.762 8.073 -11.363 1.00 86.19 190 ASP A N 1
ATOM 1431 C CA . ASP A 1 190 ? 17.468 7.174 -10.245 1.00 86.19 190 ASP A CA 1
ATOM 1432 C C . ASP A 1 190 ? 16.349 6.204 -10.651 1.00 86.19 190 ASP A C 1
ATOM 1434 O O . ASP A 1 190 ? 15.316 6.598 -11.198 1.00 86.19 190 ASP A O 1
ATOM 1438 N N . ILE A 1 191 ? 16.572 4.906 -10.433 1.00 86.88 191 ILE A N 1
ATOM 1439 C CA . ILE A 1 191 ? 15.723 3.846 -10.981 1.00 86.88 191 ILE A CA 1
ATOM 1440 C C . ILE A 1 191 ? 14.844 3.267 -9.881 1.00 86.88 191 ILE A C 1
ATOM 1442 O O . ILE A 1 191 ? 15.294 2.465 -9.059 1.00 86.88 191 ILE A O 1
ATOM 1446 N N . ALA A 1 192 ? 13.569 3.646 -9.881 1.00 84.06 192 ALA A N 1
ATOM 1447 C CA . ALA A 1 192 ? 12.601 3.031 -8.989 1.00 84.06 192 ALA A CA 1
ATOM 1448 C C . ALA A 1 192 ? 12.287 1.599 -9.413 1.00 84.06 192 ALA A C 1
ATOM 1450 O O . ALA A 1 192 ? 12.245 1.269 -10.600 1.00 84.06 192 ALA A O 1
ATOM 1451 N N . ALA A 1 193 ? 12.030 0.765 -8.415 1.00 88.31 193 ALA A N 1
ATOM 1452 C CA . ALA A 1 193 ? 11.547 -0.581 -8.615 1.00 88.31 193 ALA A CA 1
ATOM 1453 C C . ALA A 1 193 ? 10.504 -0.963 -7.563 1.00 88.31 193 ALA A C 1
ATOM 1455 O O . ALA A 1 193 ? 10.536 -0.500 -6.419 1.00 88.31 193 ALA A O 1
ATOM 1456 N N . GLU A 1 194 ? 9.604 -1.859 -7.945 1.00 88.44 194 GLU A N 1
ATOM 1457 C CA . GLU A 1 194 ? 8.685 -2.529 -7.035 1.00 88.44 194 GLU A CA 1
ATOM 1458 C C . GLU A 1 194 ? 9.245 -3.899 -6.634 1.00 88.44 194 GLU A C 1
ATOM 1460 O O . GLU A 1 194 ? 9.818 -4.616 -7.453 1.00 88.44 194 GLU A O 1
ATOM 1465 N N . TRP A 1 195 ? 9.068 -4.284 -5.373 1.00 91.00 195 TRP A N 1
ATOM 1466 C CA . TRP A 1 195 ? 9.401 -5.606 -4.857 1.00 91.00 195 TRP A CA 1
ATOM 1467 C C . TRP A 1 195 ? 8.210 -6.207 -4.121 1.00 91.00 195 TRP A C 1
ATOM 1469 O O . TRP A 1 195 ? 7.827 -5.731 -3.048 1.00 91.00 195 TRP A O 1
ATOM 1479 N N . SER A 1 196 ? 7.666 -7.272 -4.700 1.00 91.19 196 SER A N 1
ATOM 1480 C CA . SER A 1 196 ? 6.500 -8.019 -4.240 1.00 91.19 196 SER A CA 1
ATOM 1481 C C . SER A 1 196 ? 6.930 -9.417 -3.787 1.00 91.19 196 SER A C 1
ATOM 1483 O O . SER A 1 196 ? 7.309 -10.268 -4.593 1.00 91.19 196 SER A O 1
ATOM 1485 N N . ALA A 1 197 ? 6.946 -9.649 -2.477 1.00 89.50 197 ALA A N 1
ATOM 1486 C CA . ALA A 1 197 ? 7.432 -10.888 -1.877 1.00 89.50 197 ALA A CA 1
ATOM 1487 C C . ALA A 1 197 ? 6.722 -11.193 -0.560 1.00 89.50 197 ALA A C 1
ATOM 1489 O O . ALA A 1 197 ? 6.493 -10.296 0.247 1.00 89.50 197 ALA A O 1
ATOM 1490 N N . ASP A 1 198 ? 6.449 -12.475 -0.310 1.00 83.75 198 ASP A N 1
ATOM 1491 C CA . ASP A 1 198 ? 5.816 -12.954 0.930 1.00 83.75 198 ASP A CA 1
ATOM 1492 C C . ASP A 1 198 ? 4.423 -12.341 1.200 1.00 83.75 198 ASP A C 1
ATOM 1494 O O . ASP A 1 198 ? 3.990 -12.311 2.342 1.00 83.75 198 ASP A O 1
ATOM 1498 N N . GLY A 1 199 ? 3.705 -11.851 0.177 1.00 84.44 199 GLY A N 1
ATOM 1499 C CA . GLY A 1 199 ? 2.410 -11.167 0.336 1.00 84.44 199 GLY A CA 1
ATOM 1500 C C . GLY A 1 199 ? 2.505 -9.646 0.526 1.00 84.44 199 GLY A C 1
ATOM 1501 O O . GLY A 1 199 ? 1.500 -8.994 0.816 1.00 84.44 199 GLY A O 1
ATOM 1502 N N . LEU A 1 200 ? 3.709 -9.075 0.407 1.00 85.44 200 LEU A N 1
ATOM 1503 C CA . LEU A 1 200 ? 4.012 -7.661 0.624 1.00 85.44 200 LEU A CA 1
ATOM 1504 C C . LEU A 1 200 ? 4.607 -7.014 -0.618 1.00 85.44 200 LEU A C 1
ATOM 1506 O O . LEU A 1 200 ? 5.609 -7.491 -1.148 1.00 85.44 200 LEU A O 1
ATOM 1510 N N . ARG A 1 201 ? 4.067 -5.854 -0.982 1.00 85.38 201 ARG A N 1
ATOM 1511 C CA . ARG A 1 201 ? 4.613 -4.925 -1.967 1.00 85.38 201 ARG A CA 1
ATOM 1512 C C . ARG A 1 201 ? 5.488 -3.892 -1.253 1.00 85.38 201 ARG A C 1
ATOM 1514 O O . ARG A 1 201 ? 5.169 -3.418 -0.166 1.00 85.38 201 ARG A O 1
ATOM 1521 N N . SER A 1 202 ? 6.589 -3.498 -1.875 1.00 82.62 202 SER A N 1
ATOM 1522 C CA . SER A 1 202 ? 7.482 -2.442 -1.392 1.00 82.62 202 SER A CA 1
ATOM 1523 C C . SER A 1 20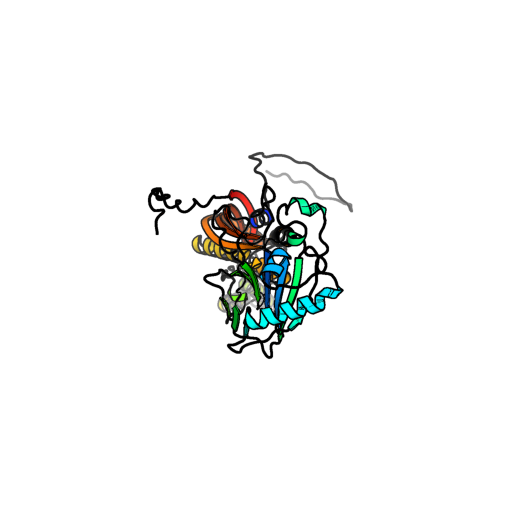2 ? 8.090 -1.690 -2.572 1.00 82.62 202 SER A C 1
ATOM 1525 O O . SER A 1 202 ? 8.264 -2.266 -3.639 1.00 82.62 202 SER A O 1
ATOM 1527 N N . GLN A 1 203 ? 8.380 -0.400 -2.410 1.00 81.19 203 GLN A N 1
ATOM 1528 C CA . GLN A 1 203 ? 9.182 0.356 -3.376 1.00 81.19 203 GLN A CA 1
ATOM 1529 C C . GLN A 1 203 ? 10.627 0.414 -2.894 1.00 81.19 203 GLN A C 1
ATOM 1531 O O . GLN A 1 203 ? 10.885 0.593 -1.703 1.00 81.19 203 GLN A O 1
ATOM 1536 N N . LEU A 1 204 ? 11.554 0.321 -3.837 1.00 85.19 204 LEU A N 1
ATOM 1537 C CA . LEU A 1 204 ? 12.970 0.598 -3.649 1.00 85.19 204 LEU A CA 1
ATOM 1538 C C . LEU A 1 204 ? 13.455 1.547 -4.750 1.00 85.19 204 LEU A C 1
ATOM 1540 O O . LEU A 1 204 ? 12.813 1.699 -5.789 1.00 85.19 204 LEU A O 1
ATOM 1544 N N . MET A 1 205 ? 14.594 2.184 -4.509 1.00 85.69 205 MET A N 1
ATOM 1545 C CA . MET A 1 205 ? 15.260 3.054 -5.469 1.00 85.69 205 MET A CA 1
ATOM 1546 C C . MET A 1 205 ? 16.686 2.549 -5.644 1.00 85.69 205 MET A C 1
ATOM 1548 O O . MET A 1 205 ? 17.427 2.460 -4.667 1.00 85.69 205 MET A O 1
ATOM 1552 N N . PHE A 1 206 ? 17.068 2.218 -6.871 1.00 90.19 206 PHE A N 1
ATOM 1553 C CA . PHE A 1 206 ? 18.461 1.999 -7.223 1.00 90.19 206 PHE A CA 1
ATOM 1554 C C . PHE A 1 206 ? 19.075 3.323 -7.655 1.00 90.19 206 PHE A C 1
ATOM 1556 O O . PHE A 1 206 ? 18.567 3.990 -8.556 1.00 90.19 206 PHE A O 1
ATOM 1563 N N . THR A 1 207 ? 20.200 3.673 -7.044 1.00 90.81 207 THR A N 1
ATOM 1564 C CA . THR A 1 207 ? 20.991 4.849 -7.422 1.00 90.81 207 THR A CA 1
ATOM 1565 C C . THR A 1 207 ? 22.364 4.389 -7.894 1.00 90.81 207 THR A C 1
ATOM 1567 O O . THR A 1 207 ? 22.817 3.291 -7.566 1.00 90.81 207 THR A O 1
ATOM 1570 N N . ARG A 1 208 ? 23.098 5.237 -8.618 1.00 90.88 208 ARG A N 1
ATOM 1571 C CA . ARG A 1 208 ? 24.465 4.891 -9.050 1.00 90.88 208 ARG A CA 1
ATOM 1572 C C . ARG A 1 208 ? 25.419 4.612 -7.871 1.00 90.88 208 ARG A C 1
ATOM 1574 O O . ARG A 1 208 ? 26.380 3.861 -8.032 1.00 90.88 208 ARG A O 1
ATOM 1581 N N . SER A 1 209 ? 25.172 5.223 -6.711 1.00 92.00 209 SER A N 1
ATOM 1582 C CA . SER A 1 209 ? 25.896 4.988 -5.451 1.00 92.00 209 SER A CA 1
ATOM 1583 C C . SER A 1 209 ? 25.428 3.740 -4.702 1.00 92.00 209 SER A C 1
ATOM 1585 O O . SER A 1 209 ? 26.245 3.076 -4.068 1.00 92.00 209 SER A O 1
ATOM 1587 N N . GLU A 1 210 ? 24.143 3.399 -4.803 1.00 93.69 210 GLU A N 1
ATOM 1588 C CA . GLU A 1 210 ? 23.518 2.250 -4.139 1.00 93.69 210 GLU A CA 1
ATOM 1589 C C . GLU A 1 210 ? 22.838 1.338 -5.183 1.00 93.69 210 GLU A C 1
ATOM 1591 O O . GLU A 1 210 ? 21.611 1.277 -5.273 1.00 93.69 210 GLU A O 1
ATOM 1596 N N . PRO A 1 211 ? 23.631 0.624 -6.011 1.00 94.31 211 PRO A N 1
ATOM 1597 C CA . PRO A 1 211 ? 23.114 -0.183 -7.114 1.00 94.31 211 PRO A CA 1
ATOM 1598 C C . PRO A 1 211 ? 22.596 -1.563 -6.692 1.00 94.31 211 PRO A C 1
ATOM 1600 O O . PRO A 1 211 ? 22.135 -2.326 -7.536 1.00 94.31 211 PRO A O 1
ATOM 1603 N N . GLY A 1 212 ? 22.740 -1.937 -5.418 1.00 93.94 212 GLY A N 1
ATOM 1604 C CA . GLY A 1 212 ? 22.435 -3.271 -4.908 1.00 93.94 212 GLY A CA 1
ATOM 1605 C C . GLY A 1 212 ? 21.328 -3.254 -3.862 1.00 93.94 212 GLY A C 1
ATOM 1606 O O . GLY A 1 212 ? 21.391 -2.491 -2.904 1.00 93.94 212 GLY A O 1
ATOM 1607 N N . PHE A 1 213 ? 20.366 -4.162 -4.000 1.00 95.44 213 PHE A N 1
ATOM 1608 C CA . PHE A 1 213 ? 19.303 -4.404 -3.029 1.00 95.44 213 PHE A CA 1
ATOM 1609 C C . PHE A 1 213 ? 19.389 -5.843 -2.516 1.00 95.44 213 PHE A C 1
ATOM 1611 O O . PHE A 1 213 ? 19.741 -6.756 -3.262 1.00 95.44 213 PHE A O 1
ATOM 1618 N N . THR A 1 214 ? 19.088 -6.064 -1.234 1.00 95.19 214 THR A N 1
ATOM 1619 C CA . THR A 1 214 ? 19.027 -7.412 -0.650 1.00 95.19 214 THR A CA 1
ATOM 1620 C C . THR A 1 214 ? 17.781 -7.562 0.208 1.00 95.19 214 THR A C 1
ATOM 1622 O O . THR A 1 214 ? 17.692 -7.014 1.306 1.00 95.19 214 THR A O 1
ATOM 1625 N N . TRP A 1 215 ? 16.835 -8.348 -0.293 1.00 93.69 215 TRP A N 1
ATOM 1626 C CA . TRP A 1 215 ? 15.658 -8.779 0.442 1.00 93.69 215 TRP A CA 1
ATOM 1627 C C . TRP A 1 215 ? 15.999 -9.942 1.375 1.00 93.69 215 TRP A C 1
ATOM 1629 O O . TRP A 1 215 ? 16.795 -10.819 1.033 1.00 93.69 215 TRP A O 1
ATOM 1639 N N . ASN A 1 216 ? 15.349 -9.968 2.537 1.00 91.69 216 ASN A N 1
ATOM 1640 C CA . ASN A 1 216 ? 15.393 -11.069 3.494 1.00 91.69 216 ASN A CA 1
ATOM 1641 C C . ASN A 1 216 ? 13.954 -11.437 3.875 1.00 91.69 216 ASN A C 1
ATOM 1643 O O . ASN A 1 216 ? 13.133 -10.539 4.086 1.00 91.69 216 ASN A O 1
ATOM 1647 N N . ARG A 1 217 ? 13.649 -12.734 3.993 1.00 87.25 217 ARG A N 1
ATOM 1648 C CA . ARG A 1 217 ? 12.318 -13.204 4.398 1.00 87.25 217 ARG A CA 1
ATOM 1649 C C . ARG A 1 217 ? 11.970 -12.699 5.813 1.00 87.25 217 ARG A C 1
ATOM 1651 O O . ARG A 1 217 ? 12.767 -12.901 6.732 1.00 87.25 217 ARG A O 1
ATOM 1658 N N . PRO A 1 218 ? 10.781 -12.104 6.028 1.00 81.44 218 PRO A N 1
ATOM 1659 C CA . PRO A 1 218 ? 10.284 -11.784 7.366 1.00 81.44 218 PRO A CA 1
ATOM 1660 C C . PRO A 1 218 ? 10.139 -13.037 8.246 1.00 81.44 218 PRO A C 1
ATOM 1662 O O . PRO A 1 218 ? 9.560 -14.036 7.832 1.00 81.44 218 PRO A O 1
ATOM 1665 N N . VAL A 1 219 ? 10.628 -12.983 9.488 1.00 69.75 219 VAL A N 1
ATOM 1666 C CA . VAL A 1 219 ? 10.609 -14.142 10.409 1.00 69.75 219 VAL A CA 1
ATOM 1667 C C . VAL A 1 219 ? 9.217 -14.409 11.000 1.00 69.75 219 VAL A C 1
ATOM 1669 O O . VAL A 1 219 ? 8.874 -15.554 11.279 1.00 69.75 219 VAL A O 1
ATOM 1672 N N . GLU A 1 220 ? 8.407 -13.366 11.183 1.00 66.38 220 GLU A N 1
ATOM 1673 C CA . GLU A 1 220 ? 7.094 -13.439 11.848 1.00 66.38 220 GLU A CA 1
ATOM 1674 C C . GLU A 1 220 ? 5.900 -13.438 10.867 1.00 66.38 220 GLU A C 1
ATOM 1676 O O . GLU A 1 220 ? 4.743 -13.408 11.292 1.00 66.38 220 GLU A O 1
ATOM 1681 N N . GLY A 1 221 ? 6.172 -13.497 9.557 1.00 63.91 221 GLY A N 1
ATOM 1682 C CA . GLY A 1 221 ? 5.171 -13.361 8.494 1.00 63.91 221 GLY A CA 1
ATOM 1683 C C . GLY A 1 221 ? 4.577 -11.949 8.392 1.00 63.91 221 GLY A C 1
ATOM 1684 O O 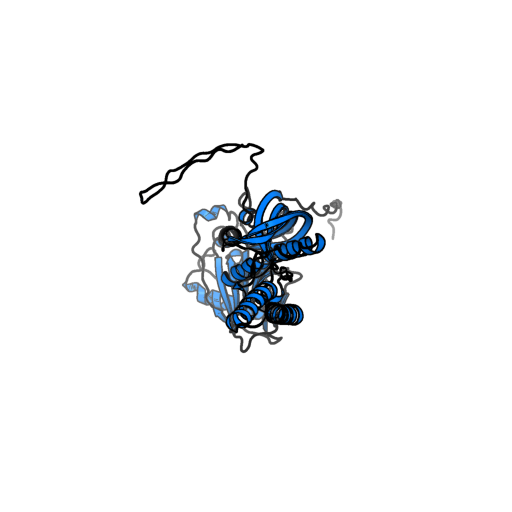. GLY A 1 221 ? 4.937 -11.039 9.137 1.00 63.91 221 GLY A O 1
ATOM 1685 N N . VAL A 1 222 ? 3.654 -11.743 7.449 1.00 62.41 222 VAL A N 1
ATOM 1686 C CA . VAL A 1 222 ? 3.104 -10.399 7.184 1.00 62.41 222 VAL A CA 1
ATOM 1687 C C . VAL A 1 222 ? 2.205 -9.887 8.308 1.00 62.41 222 VAL A C 1
ATOM 1689 O O . VAL A 1 222 ? 2.256 -8.709 8.659 1.00 62.41 222 VAL A O 1
ATOM 1692 N N . ALA A 1 223 ? 1.409 -10.775 8.909 1.00 62.41 223 ALA A N 1
ATOM 1693 C CA . ALA A 1 223 ? 0.394 -10.409 9.894 1.00 62.41 223 ALA A CA 1
ATOM 1694 C C . ALA A 1 223 ? 0.964 -9.734 11.159 1.00 62.41 223 ALA A C 1
ATOM 1696 O O . ALA A 1 223 ? 0.232 -9.014 11.835 1.00 62.41 223 ALA A O 1
ATOM 1697 N N . SER A 1 224 ? 2.257 -9.907 11.475 1.00 67.81 224 SER A N 1
ATOM 1698 C CA . SER A 1 224 ? 2.892 -9.222 12.612 1.00 67.81 224 SER A CA 1
ATOM 1699 C C . SER A 1 224 ? 3.192 -7.737 12.363 1.00 67.81 224 SER A C 1
ATOM 1701 O O . SER A 1 224 ? 3.496 -7.012 13.309 1.00 67.81 224 SER A O 1
ATOM 1703 N N . ARG A 1 225 ? 3.075 -7.252 11.115 1.00 78.19 225 ARG A N 1
ATOM 1704 C CA . ARG A 1 225 ? 3.276 -5.833 10.762 1.00 78.19 225 ARG A CA 1
ATOM 1705 C C . ARG A 1 225 ? 2.128 -4.918 11.183 1.00 78.19 225 ARG A C 1
ATOM 1707 O O . ARG A 1 225 ? 2.320 -3.699 11.243 1.00 78.19 225 ARG A O 1
ATOM 1714 N N . LEU A 1 226 ? 0.949 -5.476 11.451 1.00 87.12 226 LEU A N 1
ATOM 1715 C CA . LEU A 1 226 ? -0.179 -4.713 11.970 1.00 87.12 226 LEU A CA 1
ATOM 1716 C C . LEU A 1 226 ? -0.001 -4.480 13.475 1.00 87.12 226 LEU A C 1
ATOM 1718 O O . LEU A 1 226 ? 0.306 -5.389 14.247 1.00 87.12 226 LEU A O 1
ATOM 1722 N N . GLU A 1 227 ? -0.195 -3.238 13.901 1.00 90.56 227 GLU A N 1
ATOM 1723 C CA . GLU A 1 227 ? -0.149 -2.838 15.298 1.00 90.56 227 GLU A CA 1
ATOM 1724 C C . GLU A 1 227 ? -1.255 -3.529 16.092 1.00 90.56 227 GLU A C 1
ATOM 1726 O O . GLU A 1 227 ? -2.395 -3.669 15.639 1.00 90.56 227 GLU A O 1
ATOM 1731 N N . ARG A 1 228 ? -0.914 -3.971 17.304 1.00 89.62 228 ARG A N 1
ATOM 1732 C CA . ARG A 1 228 ? -1.840 -4.714 18.158 1.00 89.62 228 ARG A CA 1
ATOM 1733 C C . ARG A 1 228 ? -2.874 -3.777 18.769 1.00 89.62 228 ARG A C 1
ATOM 1735 O O . ARG A 1 228 ? -2.618 -3.131 19.781 1.00 89.62 228 ARG A O 1
ATOM 1742 N N . VAL A 1 229 ? -4.062 -3.783 18.180 1.00 91.19 229 VAL A N 1
ATOM 1743 C CA . VAL A 1 229 ? -5.265 -3.160 18.738 1.00 91.19 229 VAL A CA 1
ATOM 1744 C C . VAL A 1 229 ? -5.712 -3.959 19.978 1.00 91.19 229 VAL A C 1
ATOM 1746 O O . VAL A 1 229 ? -5.788 -5.191 19.907 1.00 91.19 229 VAL A O 1
ATOM 1749 N N . PRO A 1 230 ? -6.002 -3.320 21.128 1.00 88.12 230 PRO A N 1
ATOM 1750 C CA . PRO A 1 230 ? -6.481 -4.032 22.312 1.00 88.12 230 PRO A CA 1
ATOM 1751 C C . PRO A 1 230 ? -7.855 -4.670 22.063 1.00 88.12 230 PRO A C 1
ATOM 1753 O O . PRO A 1 230 ? -8.668 -4.167 21.291 1.00 88.12 230 PRO A O 1
ATOM 1756 N N . THR A 1 231 ? -8.161 -5.773 22.746 1.00 86.31 231 THR A N 1
ATOM 1757 C CA . THR A 1 231 ? -9.493 -6.390 22.652 1.00 86.31 231 THR A CA 1
ATOM 1758 C C . THR A 1 231 ? -10.538 -5.523 23.363 1.00 86.31 231 THR A C 1
ATOM 1760 O O . THR A 1 231 ? -10.302 -5.152 24.519 1.00 86.31 231 THR A O 1
ATOM 1763 N N . PRO A 1 232 ? -11.701 -5.234 22.753 1.00 84.06 232 PRO A N 1
ATOM 1764 C CA . PRO A 1 232 ? -12.741 -4.448 23.395 1.00 84.06 232 PRO A CA 1
ATOM 1765 C C . PRO A 1 232 ? -13.257 -5.141 24.663 1.00 84.06 232 PRO A C 1
ATOM 1767 O O . PRO A 1 232 ? -13.458 -6.361 24.670 1.00 84.06 232 PRO A O 1
ATOM 1770 N N . PRO A 1 233 ? -13.503 -4.388 25.749 1.00 73.62 233 PRO A N 1
ATOM 1771 C CA . PRO A 1 233 ? -14.128 -4.951 26.932 1.00 73.62 233 PRO A CA 1
ATOM 1772 C C . PRO A 1 233 ? -15.544 -5.433 26.584 1.00 73.62 233 PRO A C 1
ATOM 1774 O O . PRO A 1 233 ? -16.290 -4.776 25.863 1.00 73.62 233 PRO A O 1
ATOM 1777 N N . SER A 1 234 ? -15.936 -6.600 27.096 1.00 69.88 234 SER A N 1
ATOM 1778 C CA . SER A 1 234 ? -17.249 -7.172 26.798 1.00 69.88 234 SER A CA 1
ATOM 1779 C C . SER A 1 234 ? -18.369 -6.476 27.578 1.00 69.88 234 SER A C 1
ATOM 1781 O O . SER A 1 234 ? -18.248 -6.201 28.778 1.00 69.88 234 SER A O 1
ATOM 1783 N N . ALA A 1 235 ? -19.493 -6.217 26.899 1.00 69.38 235 ALA A N 1
ATOM 1784 C CA . ALA A 1 235 ? -20.709 -5.716 27.535 1.00 69.38 235 ALA A CA 1
ATOM 1785 C C . ALA A 1 235 ? -21.159 -6.684 28.643 1.00 69.38 235 ALA A C 1
ATOM 1787 O O . ALA A 1 235 ? -21.274 -7.894 28.427 1.00 69.38 235 ALA A O 1
ATOM 1788 N N . ARG A 1 236 ? -21.413 -6.157 29.844 1.00 69.56 236 ARG A N 1
ATOM 1789 C CA . ARG A 1 236 ? -21.789 -6.967 31.011 1.00 69.56 236 ARG A CA 1
ATOM 1790 C C . ARG A 1 236 ? -23.297 -6.950 31.183 1.00 69.56 236 ARG A C 1
ATOM 1792 O O . ARG A 1 236 ? -23.921 -5.894 31.128 1.00 69.56 236 ARG A O 1
ATOM 1799 N N . ALA A 1 237 ? -23.889 -8.107 31.449 1.00 73.56 237 ALA A N 1
ATOM 1800 C CA . ALA A 1 237 ? -25.313 -8.169 31.746 1.00 73.56 237 ALA A CA 1
ATOM 1801 C C . ALA A 1 237 ? -25.652 -7.376 33.022 1.00 73.56 237 ALA A C 1
ATOM 1803 O O . ALA A 1 237 ? -24.932 -7.475 34.018 1.00 73.56 237 ALA A O 1
ATOM 1804 N N . ILE A 1 238 ? -26.752 -6.616 33.004 1.00 80.12 238 ILE A N 1
ATOM 1805 C CA . ILE A 1 238 ? -27.256 -5.887 34.182 1.00 80.12 238 ILE A CA 1
ATOM 1806 C C . ILE A 1 238 ? -27.694 -6.898 35.242 1.00 80.12 238 ILE A C 1
ATOM 1808 O O . ILE A 1 238 ? -27.321 -6.784 36.409 1.00 80.12 238 ILE A O 1
ATOM 1812 N N . VAL A 1 239 ? -28.440 -7.919 34.816 1.00 84.50 239 VAL A N 1
ATOM 1813 C CA . VAL A 1 239 ? -28.758 -9.100 35.613 1.00 84.50 239 VAL A CA 1
ATOM 1814 C C . VAL A 1 239 ? -27.987 -10.287 35.024 1.00 84.50 239 VAL A C 1
ATOM 1816 O O . VAL A 1 239 ? -28.334 -10.758 33.940 1.00 84.50 239 VAL A O 1
ATOM 1819 N N . PRO A 1 240 ? -26.926 -10.783 35.684 1.00 85.00 240 PRO A N 1
ATOM 1820 C CA . PRO A 1 240 ? -26.168 -11.929 35.191 1.00 85.00 240 PRO A CA 1
ATOM 1821 C C . PRO A 1 240 ? -26.992 -13.222 35.270 1.00 85.00 240 PRO A C 1
ATOM 1823 O O . PRO A 1 240 ? -27.868 -13.360 36.126 1.00 85.00 240 PRO A O 1
ATOM 1826 N N . SER A 1 241 ? -26.670 -14.203 34.421 1.00 88.00 241 SER A N 1
ATOM 1827 C CA . SER A 1 241 ? -27.426 -15.463 34.295 1.00 88.00 241 SER A CA 1
ATOM 1828 C C . SER A 1 241 ? -27.522 -16.280 35.592 1.00 88.00 241 SER A C 1
ATOM 1830 O O . SER A 1 241 ? -28.496 -17.003 35.787 1.00 88.00 241 SER A O 1
ATOM 1832 N N . TRP A 1 242 ? -26.570 -16.143 36.523 1.00 88.94 242 TRP A N 1
ATOM 1833 C CA . TRP A 1 242 ? -26.664 -16.769 37.848 1.00 88.94 242 TRP A CA 1
ATOM 1834 C C . TRP A 1 242 ? -27.707 -16.105 38.762 1.00 88.94 242 TRP A C 1
ATOM 1836 O O . TRP A 1 242 ? -28.261 -16.777 39.628 1.00 88.94 242 TRP A O 1
ATOM 1846 N N . ALA A 1 243 ? -28.010 -14.814 38.590 1.00 89.31 243 ALA A N 1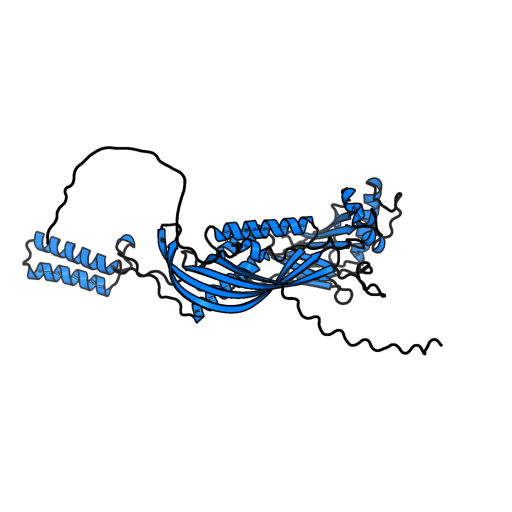
ATOM 1847 C CA . ALA A 1 243 ? -28.963 -14.098 39.441 1.00 89.31 243 ALA A CA 1
ATOM 1848 C C . ALA A 1 243 ? -30.412 -14.458 39.079 1.00 89.31 243 ALA A C 1
ATOM 1850 O O . ALA A 1 243 ? -31.216 -14.773 39.956 1.00 89.31 243 ALA A O 1
ATOM 1851 N N . THR A 1 244 ? -30.728 -14.506 37.784 1.00 89.25 244 THR A N 1
ATOM 1852 C CA . THR A 1 244 ? -32.002 -15.046 37.280 1.00 89.25 244 THR A CA 1
ATOM 1853 C C . THR A 1 244 ? -32.145 -16.535 37.586 1.00 89.25 244 THR A C 1
ATOM 1855 O O . THR A 1 244 ? -33.215 -16.957 38.021 1.00 89.25 244 THR A O 1
ATOM 1858 N N . LEU A 1 245 ? -31.072 -17.328 37.458 1.00 90.62 245 LEU A N 1
ATOM 1859 C CA . LEU A 1 245 ? -31.070 -18.740 37.851 1.00 90.62 245 LEU A CA 1
ATOM 1860 C C . LEU A 1 245 ? -31.335 -18.931 39.356 1.00 90.62 245 LEU A C 1
ATOM 1862 O O . LEU A 1 245 ? -32.084 -19.832 39.725 1.00 90.62 245 LEU A O 1
ATOM 1866 N N . ALA A 1 246 ? -30.783 -18.076 40.225 1.00 90.81 246 ALA A N 1
ATOM 1867 C CA . ALA A 1 246 ? -31.050 -18.113 41.664 1.00 90.81 246 ALA A CA 1
ATOM 1868 C C . ALA A 1 246 ? -32.529 -17.827 41.984 1.00 90.81 246 ALA A C 1
ATOM 1870 O O . ALA A 1 246 ? -33.111 -18.504 42.831 1.00 90.81 246 ALA A O 1
ATOM 1871 N N . VAL A 1 247 ? -33.159 -16.879 41.278 1.00 91.31 247 VAL A N 1
ATOM 1872 C CA . VAL A 1 247 ? -34.600 -16.589 41.403 1.00 91.31 247 VAL A CA 1
ATOM 1873 C C . VAL A 1 247 ? -35.453 -17.744 40.864 1.00 91.31 247 VAL A C 1
ATOM 1875 O O . VAL A 1 247 ? -36.402 -18.161 41.525 1.00 91.31 247 VAL A O 1
ATOM 1878 N N . LEU A 1 248 ? -35.102 -18.318 39.710 1.00 91.19 248 LEU A N 1
ATOM 1879 C CA . LEU A 1 248 ? -35.785 -19.491 39.152 1.00 91.19 248 LEU A CA 1
ATOM 1880 C C . LEU A 1 248 ? -35.716 -20.695 40.101 1.00 91.19 248 LEU A C 1
ATOM 1882 O O . LEU A 1 248 ? -36.743 -21.311 40.382 1.00 91.19 248 LEU A O 1
ATOM 1886 N N . LEU A 1 249 ? -34.536 -21.003 40.643 1.00 91.12 249 LEU A N 1
ATOM 1887 C CA . LEU A 1 249 ? -34.360 -22.111 41.584 1.00 91.12 249 LEU A CA 1
ATOM 1888 C C . LEU A 1 249 ? -35.024 -21.844 42.940 1.00 91.12 249 LEU A C 1
ATOM 1890 O O . LEU A 1 249 ? -35.581 -22.779 43.512 1.00 91.12 249 LEU A O 1
ATOM 1894 N N . PHE A 1 250 ? -35.065 -20.591 43.414 1.00 93.62 250 PHE A N 1
ATOM 1895 C CA . PHE A 1 250 ? -35.891 -20.203 44.563 1.00 93.62 250 PHE A CA 1
ATOM 1896 C C . PHE A 1 250 ? -37.365 -20.548 44.324 1.00 93.62 250 PHE A C 1
ATOM 1898 O O . PHE A 1 250 ? -37.973 -21.238 45.141 1.00 93.62 250 PHE A O 1
ATOM 1905 N N . ILE A 1 251 ? -37.926 -20.103 43.193 1.00 93.44 251 ILE A N 1
ATOM 1906 C CA . ILE A 1 251 ? -39.334 -20.312 42.830 1.00 93.44 251 ILE A CA 1
ATOM 1907 C C . ILE A 1 251 ? -39.634 -21.811 42.708 1.00 93.44 251 ILE A C 1
ATOM 1909 O O . ILE A 1 251 ? -40.569 -22.297 43.342 1.00 93.44 251 ILE A O 1
ATOM 1913 N N . VAL A 1 252 ? -38.822 -22.566 41.961 1.00 94.06 252 VAL A N 1
ATOM 1914 C CA . VAL A 1 252 ? -39.020 -24.011 41.756 1.00 94.06 252 VAL A CA 1
ATOM 1915 C C . VAL A 1 252 ? -38.922 -24.787 43.073 1.00 94.06 252 VAL A C 1
ATOM 1917 O O . VAL A 1 252 ? -39.806 -25.591 43.368 1.00 94.06 252 VAL A O 1
ATOM 1920 N N . ALA A 1 253 ? -37.904 -24.530 43.902 1.00 91.31 253 ALA A N 1
ATOM 1921 C CA . ALA A 1 253 ? -37.745 -25.214 45.186 1.00 91.31 253 ALA A CA 1
ATOM 1922 C C . ALA A 1 253 ? -38.850 -24.839 46.192 1.00 91.31 253 ALA A C 1
ATOM 1924 O O . ALA A 1 253 ? -39.339 -25.708 46.919 1.00 91.31 253 ALA A O 1
ATOM 1925 N N . PHE A 1 254 ? -39.287 -23.575 46.209 1.00 92.19 254 PHE A N 1
ATOM 1926 C CA . PHE A 1 254 ? -40.406 -23.120 47.034 1.00 92.19 254 PHE A CA 1
ATOM 1927 C C . PHE A 1 254 ? -41.726 -23.781 46.614 1.00 92.19 254 PHE A C 1
ATOM 1929 O O . PHE A 1 254 ? -42.416 -24.345 47.466 1.00 92.19 254 PHE A O 1
ATOM 1936 N N . LEU A 1 255 ? -42.062 -23.781 45.314 1.00 92.00 255 LEU A N 1
ATOM 1937 C CA . LEU A 1 255 ? -43.278 -24.430 44.807 1.00 92.00 255 LEU A CA 1
ATOM 1938 C C . LEU A 1 255 ? -43.255 -25.941 45.059 1.00 92.00 255 LEU A C 1
ATOM 1940 O O . LEU A 1 255 ? -44.246 -26.478 45.546 1.00 92.00 255 LEU A O 1
ATOM 1944 N N . ALA A 1 256 ? -42.134 -26.623 44.806 1.00 92.31 256 ALA A N 1
ATOM 1945 C CA . ALA A 1 256 ? -42.009 -28.059 45.057 1.00 92.31 256 ALA A CA 1
ATOM 1946 C C . ALA A 1 256 ? -42.225 -28.407 46.543 1.00 92.31 256 ALA A C 1
ATOM 1948 O O . ALA A 1 256 ? -42.953 -29.351 46.868 1.00 92.31 256 ALA A O 1
ATOM 1949 N N . ALA A 1 257 ? -41.657 -27.619 47.464 1.00 88.06 257 ALA A N 1
ATOM 1950 C CA . ALA A 1 257 ? -41.856 -27.801 48.900 1.00 88.06 257 ALA A CA 1
ATOM 1951 C C . ALA A 1 257 ? -43.296 -27.475 49.351 1.00 88.06 257 ALA A C 1
ATOM 1953 O O . ALA A 1 257 ? -43.854 -28.199 50.182 1.00 88.06 257 ALA A O 1
ATOM 1954 N N . ALA A 1 258 ? -43.919 -26.438 48.782 1.00 86.44 258 ALA A N 1
ATOM 1955 C CA . ALA A 1 258 ? -45.306 -26.061 49.060 1.00 86.44 258 ALA A CA 1
ATOM 1956 C C . ALA A 1 258 ? -46.312 -27.106 48.536 1.00 86.44 258 ALA A C 1
ATOM 1958 O O . ALA A 1 258 ? -47.198 -27.532 49.278 1.00 86.44 258 ALA A O 1
ATOM 1959 N N . MET A 1 259 ? -46.131 -27.599 47.304 1.00 91.62 259 MET A N 1
ATOM 1960 C CA . MET A 1 259 ? -46.898 -28.717 46.732 1.00 91.62 259 MET A CA 1
ATOM 1961 C C . MET A 1 259 ? -46.747 -29.996 47.566 1.00 91.62 259 MET A C 1
ATOM 1963 O O . MET A 1 259 ? -47.721 -30.713 47.787 1.00 91.62 259 MET A O 1
ATOM 1967 N N . SER A 1 260 ? -45.553 -30.230 48.119 1.00 91.31 260 SER A N 1
ATOM 1968 C CA . SER A 1 260 ? -45.268 -31.320 49.067 1.00 91.31 260 SER A CA 1
ATOM 1969 C C . SER A 1 260 ? -45.850 -31.095 50.476 1.00 91.31 260 SER A C 1
ATOM 1971 O O . SER A 1 260 ? -45.483 -31.809 51.412 1.00 91.31 260 SER A O 1
ATOM 1973 N N . ARG A 1 261 ? -46.726 -30.093 50.653 1.00 90.44 261 ARG A N 1
ATOM 1974 C CA . ARG A 1 261 ? -47.402 -29.717 51.909 1.00 90.44 261 ARG A CA 1
ATOM 1975 C C . ARG A 1 261 ? -46.449 -29.474 53.089 1.00 90.44 261 ARG A C 1
ATOM 1977 O O . ARG A 1 261 ? -46.826 -29.666 54.246 1.00 90.44 261 ARG A O 1
ATOM 1984 N N . LYS A 1 262 ? -45.205 -29.052 52.828 1.00 86.06 262 LYS A N 1
ATOM 1985 C CA . LYS A 1 262 ? -44.269 -28.658 53.892 1.00 86.06 262 LYS A CA 1
ATOM 1986 C C . LYS A 1 262 ? -44.756 -27.359 54.555 1.00 86.06 262 LYS A C 1
ATOM 1988 O O . LYS A 1 262 ? -45.331 -26.511 53.873 1.00 86.06 262 LYS A O 1
ATOM 1993 N N . PRO A 1 263 ? -44.516 -27.157 55.865 1.00 87.25 263 PRO A N 1
ATOM 1994 C CA . PRO A 1 263 ? -44.869 -25.902 56.521 1.00 87.25 263 PRO A CA 1
ATOM 1995 C C . PRO A 1 263 ? -44.114 -24.728 55.869 1.00 87.25 263 PRO A C 1
ATOM 1997 O O . PRO A 1 263 ? -42.958 -24.896 55.465 1.00 87.25 263 PRO A O 1
ATOM 2000 N N . PRO A 1 264 ? -44.711 -23.522 55.804 1.00 85.62 264 PRO A N 1
ATOM 2001 C CA . PRO A 1 264 ? -44.211 -22.422 54.973 1.00 85.62 264 PRO A CA 1
ATOM 2002 C C . PRO A 1 264 ? -42.786 -21.976 55.331 1.00 85.62 264 PRO A C 1
ATOM 2004 O O . PRO A 1 264 ? -42.026 -21.587 54.450 1.00 85.62 264 PRO A O 1
ATOM 2007 N N . ARG A 1 265 ? -42.381 -22.112 56.603 1.00 88.81 265 ARG A N 1
ATOM 2008 C CA . ARG A 1 265 ? -41.004 -21.845 57.058 1.00 88.81 265 ARG A CA 1
ATOM 2009 C C . ARG A 1 265 ? -39.971 -22.773 56.406 1.00 88.81 265 ARG A C 1
ATOM 2011 O O . ARG A 1 265 ? -38.884 -22.317 56.072 1.00 88.81 265 ARG A O 1
ATOM 2018 N N . ILE A 1 266 ? -40.308 -24.051 56.206 1.00 87.12 266 ILE A N 1
ATOM 2019 C CA . ILE A 1 266 ? -39.416 -25.021 55.552 1.00 87.12 266 ILE A CA 1
ATOM 2020 C C . ILE A 1 266 ? -39.355 -24.739 54.051 1.00 87.12 266 ILE A C 1
ATOM 2022 O O . ILE A 1 266 ? -38.256 -24.678 53.516 1.00 87.12 266 ILE A O 1
ATOM 2026 N N . ALA A 1 267 ? -40.497 -24.496 53.396 1.00 85.69 267 ALA A N 1
ATOM 2027 C CA . ALA A 1 267 ? -40.532 -24.172 51.966 1.00 85.69 267 ALA A CA 1
ATOM 2028 C C . ALA A 1 267 ? -39.724 -22.903 51.631 1.00 85.69 267 ALA A C 1
ATOM 2030 O O . ALA A 1 267 ? -38.945 -22.891 50.675 1.00 85.69 267 ALA A O 1
ATOM 2031 N N . LEU A 1 268 ? -39.854 -21.859 52.460 1.00 90.62 268 LEU A N 1
ATOM 2032 C CA . LEU A 1 268 ? -39.057 -20.637 52.346 1.00 90.62 268 LEU A CA 1
ATOM 2033 C C . LEU A 1 268 ? -37.564 -20.915 52.573 1.00 90.62 268 LEU A C 1
ATOM 2035 O O . LEU A 1 268 ? -36.739 -20.469 51.781 1.00 90.62 268 LEU A O 1
ATOM 2039 N N . GLY A 1 269 ? -37.217 -21.690 53.607 1.00 91.06 269 GLY A N 1
ATOM 2040 C CA . GLY A 1 269 ? -35.834 -22.069 53.905 1.00 91.06 269 GLY A CA 1
ATOM 2041 C C . GLY A 1 269 ? -35.165 -22.867 52.781 1.00 91.06 269 GLY A C 1
ATOM 2042 O O . GLY A 1 269 ? -34.029 -22.568 52.423 1.00 91.06 269 GLY A O 1
ATOM 2043 N N . THR A 1 270 ? -35.867 -23.828 52.170 1.00 87.62 270 THR A N 1
ATOM 2044 C CA . THR A 1 270 ? -35.341 -24.606 51.034 1.00 87.62 270 THR A CA 1
ATOM 2045 C C . THR A 1 270 ? -35.149 -23.756 49.782 1.00 87.62 270 THR A C 1
ATOM 2047 O O . THR A 1 270 ? -34.126 -23.896 49.114 1.00 87.62 270 THR A O 1
ATOM 2050 N N . GLY A 1 271 ? -36.082 -22.842 49.487 1.00 88.81 271 GLY A N 1
ATOM 2051 C CA . GLY A 1 271 ? -35.933 -21.894 48.380 1.00 88.81 271 GLY A CA 1
ATOM 2052 C C . GLY A 1 271 ? -34.747 -20.951 48.590 1.00 88.81 271 GLY A C 1
ATOM 2053 O O . GLY A 1 271 ? -33.919 -20.785 47.695 1.00 88.81 271 GLY A O 1
ATOM 2054 N N . LEU A 1 272 ? -34.626 -20.373 49.791 1.00 92.56 272 LEU A N 1
ATOM 2055 C CA . LEU A 1 272 ? -33.545 -19.446 50.129 1.00 92.56 272 LEU A CA 1
ATOM 2056 C C . LEU A 1 272 ? -32.172 -20.133 50.080 1.00 92.56 272 LEU A C 1
ATOM 2058 O O . LEU A 1 272 ? -31.230 -19.573 49.528 1.00 92.56 272 LEU A O 1
ATOM 2062 N N . LEU A 1 273 ? -32.066 -21.362 50.600 1.00 92.81 273 LEU A N 1
ATOM 2063 C CA . LEU A 1 273 ? -30.835 -22.152 50.558 1.00 92.81 273 LEU A CA 1
ATOM 2064 C C . LEU A 1 273 ? -30.396 -22.434 49.113 1.00 92.81 273 LEU A C 1
ATOM 2066 O O . LEU A 1 273 ? -29.227 -22.237 48.788 1.00 92.81 273 LEU A O 1
ATOM 2070 N N . ALA A 1 274 ? -31.326 -22.826 48.235 1.00 89.62 274 ALA A N 1
ATOM 2071 C CA . ALA A 1 274 ? -31.035 -23.037 46.817 1.00 89.62 274 ALA A CA 1
ATOM 2072 C C . ALA A 1 274 ? -30.533 -21.750 46.133 1.00 89.62 274 ALA A C 1
ATOM 2074 O O . ALA A 1 274 ? -29.526 -21.782 45.429 1.00 89.62 274 ALA A O 1
ATOM 2075 N N . ALA A 1 275 ? -31.173 -20.605 46.393 1.00 90.88 275 ALA A N 1
ATOM 2076 C CA . ALA A 1 275 ? -30.741 -19.314 45.856 1.00 90.88 275 ALA A CA 1
ATOM 2077 C C . ALA A 1 275 ? -29.340 -18.905 46.347 1.00 90.88 275 ALA A C 1
ATOM 2079 O O . ALA A 1 275 ? -28.508 -18.475 45.549 1.00 90.88 275 ALA A O 1
ATOM 2080 N N . VAL A 1 276 ? -29.059 -19.075 47.644 1.00 93.31 276 VAL A N 1
ATOM 2081 C CA . VAL A 1 276 ? -27.753 -18.763 48.249 1.00 93.31 276 VAL A CA 1
ATOM 2082 C C . VAL A 1 276 ? -26.644 -19.634 47.656 1.00 93.31 276 VAL A C 1
ATOM 2084 O O . VAL A 1 276 ? -25.593 -19.106 47.300 1.00 93.31 276 VAL A O 1
ATOM 2087 N N . ILE A 1 277 ? -26.884 -20.936 47.466 1.00 92.06 277 ILE A N 1
ATOM 2088 C CA . ILE A 1 277 ? -25.929 -21.844 46.809 1.00 92.06 277 ILE A CA 1
ATOM 2089 C C . ILE A 1 277 ? -25.569 -21.331 45.403 1.00 92.06 277 ILE A C 1
ATOM 2091 O O . ILE A 1 277 ? -24.390 -21.264 45.057 1.00 92.06 277 ILE A O 1
ATOM 2095 N N . VAL A 1 278 ? -26.555 -20.892 44.615 1.00 90.25 278 VAL A N 1
ATOM 2096 C CA . VAL A 1 278 ? -26.326 -20.354 43.261 1.00 90.25 278 VAL A CA 1
ATOM 2097 C C . VAL A 1 278 ? -25.570 -19.019 43.294 1.00 90.25 278 VAL A C 1
ATOM 2099 O O . VAL A 1 278 ? -24.666 -18.820 42.484 1.00 90.25 278 VAL A O 1
ATOM 2102 N N . MET A 1 279 ? -25.874 -18.122 44.242 1.00 88.00 279 MET A N 1
ATOM 2103 C CA . MET A 1 279 ? -25.148 -16.849 44.405 1.00 88.00 279 MET A CA 1
ATOM 2104 C C . MET A 1 279 ? -23.689 -17.019 44.859 1.00 88.00 279 MET A C 1
ATOM 2106 O O . MET A 1 279 ? -22.861 -16.153 44.561 1.00 88.00 279 MET A O 1
ATOM 2110 N N . ILE A 1 280 ? -23.377 -18.105 45.577 1.00 89.62 280 ILE A N 1
ATOM 2111 C CA . ILE A 1 280 ? -22.014 -18.457 45.999 1.00 89.62 280 ILE A CA 1
ATOM 2112 C C . ILE A 1 280 ? -21.244 -19.098 44.841 1.00 89.62 280 ILE A C 1
ATOM 2114 O O . ILE A 1 280 ? -20.152 -18.641 44.518 1.00 89.62 280 ILE A O 1
ATOM 2118 N N . ILE A 1 281 ? -21.814 -20.125 44.198 1.00 90.50 281 ILE A N 1
ATOM 2119 C CA . ILE A 1 281 ? -21.147 -20.867 43.113 1.00 90.50 281 ILE A CA 1
ATOM 2120 C C . ILE A 1 281 ? -20.988 -20.002 41.855 1.00 90.50 281 ILE A C 1
ATOM 2122 O O . ILE A 1 281 ? -20.009 -20.162 41.132 1.00 90.50 281 ILE A O 1
ATOM 2126 N N . ARG A 1 282 ? -21.935 -19.086 41.592 1.00 88.81 282 ARG A N 1
ATOM 2127 C CA . ARG A 1 282 ? -21.984 -18.224 40.395 1.00 88.81 282 ARG A CA 1
ATOM 2128 C C . ARG A 1 282 ? -21.709 -19.001 39.099 1.00 88.81 282 ARG A C 1
ATOM 2130 O O . ARG A 1 282 ? -20.809 -18.622 38.347 1.00 88.81 282 ARG A O 1
ATOM 2137 N N . PRO A 1 283 ? -22.454 -20.091 38.832 1.00 84.56 283 PRO A N 1
ATOM 2138 C CA . PRO A 1 283 ? -22.220 -20.901 37.645 1.00 84.56 283 PRO A CA 1
ATOM 2139 C C . PRO A 1 283 ? -22.335 -20.040 36.383 1.00 84.56 283 PRO A C 1
ATOM 2141 O O . PRO A 1 283 ? -23.162 -19.124 36.320 1.00 84.56 283 PRO A O 1
ATOM 2144 N N . SER A 1 284 ? -21.538 -20.365 35.367 1.00 74.25 284 SER A N 1
ATOM 2145 C CA . SER A 1 284 ? -21.642 -19.828 34.008 1.00 74.25 284 SER A CA 1
ATOM 2146 C C . SER A 1 284 ? -22.952 -20.297 33.360 1.00 74.25 284 SER A C 1
ATOM 2148 O O . SER A 1 284 ? -22.995 -21.226 32.558 1.00 74.25 284 SER A O 1
ATOM 2150 N N . GLY A 1 285 ? -24.056 -19.678 33.782 1.00 66.94 285 GLY A N 1
ATOM 2151 C CA . GLY A 1 285 ? -25.405 -20.011 33.347 1.00 66.94 285 GLY A CA 1
ATOM 2152 C C . GLY A 1 285 ? -25.653 -19.640 31.888 1.00 66.94 285 GLY A C 1
ATOM 2153 O O . GLY A 1 285 ? -25.023 -18.726 31.353 1.00 66.94 285 GLY A O 1
ATOM 2154 N N . LEU A 1 286 ? -26.620 -20.331 31.281 1.00 77.94 286 LEU A N 1
ATOM 2155 C CA . LEU A 1 286 ? -27.018 -20.177 29.880 1.00 77.94 286 LEU A CA 1
ATOM 2156 C C . LEU A 1 286 ? -27.245 -18.693 29.518 1.00 77.94 286 LEU A C 1
ATOM 2158 O O . LEU A 1 286 ? -27.926 -17.990 30.270 1.00 77.94 286 LEU A O 1
ATOM 2162 N N . PRO A 1 287 ? -26.715 -18.196 28.382 1.00 71.62 287 PRO A N 1
ATOM 2163 C CA . PRO A 1 287 ? -26.674 -16.760 28.096 1.00 71.62 287 PRO A CA 1
ATOM 2164 C C . PRO A 1 287 ? -28.060 -16.114 27.962 1.00 71.62 287 PRO A C 1
ATOM 2166 O O . PRO A 1 287 ? -28.209 -14.951 28.320 1.00 71.62 287 PRO A O 1
ATOM 2169 N N . PHE A 1 288 ? -29.095 -16.862 27.561 1.00 77.88 288 PHE A N 1
ATOM 2170 C CA . PHE A 1 288 ? -30.478 -16.357 27.505 1.00 77.88 288 PHE A CA 1
ATOM 2171 C C . PHE A 1 288 ? -31.083 -16.023 28.882 1.00 77.88 288 PHE A C 1
ATOM 2173 O O . PHE A 1 288 ? -32.124 -15.376 28.953 1.00 77.88 288 PHE A O 1
ATOM 2180 N N . LEU A 1 289 ? -30.466 -16.476 29.981 1.00 80.56 289 LEU A N 1
ATOM 2181 C CA . LEU A 1 289 ? -30.871 -16.112 31.340 1.00 80.56 289 LEU A CA 1
ATOM 2182 C C . LEU A 1 289 ? -30.293 -14.757 31.774 1.00 80.56 289 LEU A C 1
ATOM 2184 O O . LEU A 1 289 ? -30.728 -14.215 32.787 1.00 80.56 289 LEU A O 1
ATOM 2188 N N . ALA A 1 290 ? -29.311 -14.205 31.062 1.00 81.12 290 ALA A N 1
ATOM 2189 C CA . ALA A 1 290 ? -28.800 -12.870 31.340 1.00 81.12 290 ALA A CA 1
ATOM 2190 C C . ALA A 1 290 ? -29.785 -11.805 30.821 1.00 81.12 290 ALA A C 1
ATOM 2192 O O . ALA A 1 290 ? -30.292 -11.926 29.708 1.00 81.12 290 ALA A O 1
ATOM 2193 N N . PHE A 1 291 ? -30.061 -10.761 31.610 1.00 73.69 291 PHE A N 1
ATOM 2194 C CA . PHE A 1 291 ? -31.066 -9.750 31.264 1.00 73.69 291 PHE A CA 1
ATOM 2195 C C . PHE A 1 291 ? -30.526 -8.320 31.345 1.00 73.69 291 PHE A C 1
ATOM 2197 O O . PHE A 1 291 ? -29.941 -7.918 32.355 1.00 73.69 291 PHE A O 1
ATOM 2204 N N . GLY A 1 292 ? -30.772 -7.550 30.279 1.00 66.56 292 GLY A N 1
ATOM 2205 C CA . GLY A 1 292 ? -30.255 -6.196 30.071 1.00 66.56 292 GLY A CA 1
ATOM 2206 C C . GLY A 1 292 ? -28.739 -6.161 29.855 1.00 66.56 292 GLY A C 1
ATOM 2207 O O . GLY A 1 292 ? -27.997 -6.925 30.466 1.00 66.56 292 GLY A O 1
ATOM 2208 N N . SER A 1 293 ? -28.254 -5.247 29.022 1.00 65.88 293 SER A N 1
ATOM 2209 C CA . SER A 1 293 ? -26.823 -4.981 28.837 1.00 65.88 293 SER A CA 1
ATOM 2210 C C . SER A 1 293 ? -26.450 -3.653 29.485 1.00 65.88 293 SER A C 1
ATOM 2212 O O . SER A 1 293 ? -27.058 -2.627 29.195 1.00 65.88 293 SER A O 1
ATOM 2214 N N . ARG A 1 294 ? -25.427 -3.657 30.340 1.00 64.81 294 ARG A N 1
ATOM 2215 C CA . ARG A 1 294 ? -24.630 -2.463 30.603 1.00 64.81 294 ARG A CA 1
ATOM 2216 C C . ARG A 1 294 ? -23.503 -2.476 29.578 1.00 64.81 294 ARG A C 1
ATOM 2218 O O . ARG A 1 294 ? -22.823 -3.499 29.441 1.00 64.81 294 ARG A O 1
ATOM 2225 N N . SER A 1 295 ? -23.319 -1.361 28.877 1.00 61.09 295 SER A N 1
ATOM 2226 C CA . SER A 1 295 ? -22.178 -1.203 27.983 1.00 61.09 295 SER A CA 1
ATOM 2227 C C . SER A 1 295 ? -20.864 -1.439 28.726 1.00 61.09 295 SER A C 1
ATOM 2229 O O . SER A 1 295 ? -20.790 -1.425 29.963 1.00 61.09 295 SER A O 1
ATOM 2231 N N . ALA A 1 296 ? -19.843 -1.776 27.955 1.00 66.38 296 ALA A N 1
ATOM 2232 C CA . ALA A 1 296 ? -18.539 -2.099 28.484 1.00 66.38 296 ALA A CA 1
ATOM 2233 C C . ALA A 1 296 ? -17.933 -0.902 29.237 1.00 66.38 296 ALA A C 1
ATOM 2235 O O . ALA A 1 296 ? -18.386 0.235 29.105 1.00 66.38 296 ALA A O 1
ATOM 2236 N N . ALA A 1 297 ? -16.909 -1.156 30.056 1.00 66.06 297 ALA A N 1
ATOM 2237 C CA . ALA A 1 297 ? -16.175 -0.054 30.665 1.00 66.06 297 ALA A CA 1
ATOM 2238 C C . ALA A 1 297 ? -15.592 0.826 29.551 1.00 66.06 297 ALA A C 1
ATOM 2240 O O . ALA A 1 297 ? -14.929 0.319 28.646 1.00 66.06 297 ALA A O 1
ATOM 2241 N N . VAL A 1 298 ? -15.877 2.125 29.624 1.00 74.88 298 VAL A N 1
ATOM 2242 C CA . VAL A 1 298 ? -15.295 3.138 28.745 1.00 74.88 298 VAL A CA 1
ATOM 2243 C C . VAL A 1 298 ? -13.769 3.048 28.856 1.00 74.88 298 VAL A C 1
ATOM 2245 O O . VAL A 1 298 ? -13.247 3.022 29.972 1.00 74.88 298 VAL A O 1
ATOM 2248 N N . LEU A 1 299 ? -13.077 2.948 27.714 1.00 83.69 299 LEU A N 1
ATOM 2249 C CA . LEU A 1 299 ? -11.617 3.071 27.662 1.00 83.69 299 LEU A CA 1
ATOM 2250 C C . LEU A 1 299 ? -11.214 4.421 28.252 1.00 83.69 299 LEU A C 1
ATOM 2252 O O . LEU A 1 299 ? -11.892 5.416 27.993 1.00 83.69 299 LEU A O 1
ATOM 2256 N N . ASP A 1 300 ? -10.111 4.471 28.998 1.00 88.75 300 ASP A N 1
ATOM 2257 C CA . ASP A 1 300 ? -9.554 5.771 29.355 1.00 88.75 300 ASP A CA 1
ATOM 2258 C C . ASP A 1 300 ? -9.044 6.504 28.101 1.00 88.75 300 ASP A C 1
ATOM 2260 O O . ASP A 1 300 ? -8.860 5.913 27.033 1.00 88.75 300 ASP A O 1
ATOM 2264 N N . GLU A 1 301 ? -8.859 7.817 28.209 1.00 89.81 301 GLU A N 1
ATOM 2265 C CA . GLU A 1 301 ? -8.503 8.665 27.069 1.00 89.81 301 GLU A CA 1
ATOM 2266 C C . GLU A 1 301 ? -7.169 8.255 26.418 1.00 89.81 301 GLU A C 1
ATOM 2268 O O . GLU A 1 301 ? -7.003 8.373 25.203 1.00 89.81 301 GLU A O 1
ATOM 2273 N N . ARG A 1 302 ? -6.228 7.716 27.205 1.00 92.06 302 ARG A N 1
ATOM 2274 C CA . ARG A 1 302 ? -4.921 7.268 26.718 1.00 92.06 302 ARG A CA 1
ATOM 2275 C C . ARG A 1 302 ? -5.053 5.977 25.917 1.00 92.06 302 ARG A C 1
ATOM 2277 O O . ARG A 1 302 ? -4.487 5.892 24.828 1.00 92.06 302 ARG A O 1
ATOM 2284 N N . ASP A 1 303 ? -5.784 4.999 26.440 1.00 92.31 303 ASP A N 1
ATOM 2285 C CA . ASP A 1 303 ? -5.997 3.714 25.777 1.00 92.31 303 ASP A CA 1
ATOM 2286 C C . ASP A 1 303 ? -6.905 3.869 24.548 1.00 92.31 303 ASP A C 1
ATOM 2288 O O . ASP A 1 303 ? -6.648 3.252 23.515 1.00 92.31 303 ASP A O 1
ATOM 2292 N N . ALA A 1 304 ? -7.918 4.741 24.604 1.00 93.56 304 ALA A N 1
ATOM 2293 C CA . ALA A 1 304 ? -8.748 5.103 23.452 1.00 93.56 304 ALA A CA 1
ATOM 2294 C C . ALA A 1 304 ? -7.918 5.763 22.339 1.00 93.56 304 ALA A C 1
ATOM 2296 O O . ALA A 1 304 ? -8.033 5.382 21.172 1.00 93.56 304 ALA A O 1
ATOM 2297 N N . ARG A 1 305 ? -7.023 6.694 22.701 1.00 95.31 305 ARG A N 1
ATOM 2298 C CA . ARG A 1 305 ? -6.098 7.339 21.761 1.00 95.31 305 ARG A CA 1
ATOM 2299 C C . ARG A 1 305 ? -5.141 6.334 21.118 1.00 95.31 305 ARG A C 1
ATOM 2301 O O . ARG A 1 305 ? -5.054 6.291 19.897 1.00 95.31 305 ARG A O 1
ATOM 2308 N N . ALA A 1 306 ? -4.491 5.484 21.916 1.00 95.00 306 ALA A N 1
ATOM 2309 C CA . ALA A 1 306 ? -3.593 4.445 21.407 1.00 95.00 306 ALA A CA 1
ATOM 2310 C C . ALA A 1 306 ? -4.326 3.417 20.520 1.00 95.00 306 ALA A C 1
ATOM 2312 O O . ALA A 1 306 ? -3.784 2.969 19.513 1.00 95.00 306 ALA A O 1
ATOM 2313 N N . THR A 1 307 ? -5.577 3.080 20.857 1.00 95.62 307 THR A N 1
ATOM 2314 C CA . THR A 1 307 ? -6.446 2.221 20.036 1.00 95.62 307 THR A CA 1
ATOM 2315 C C . THR A 1 307 ? -6.711 2.854 18.670 1.00 95.62 307 THR A C 1
ATOM 2317 O O . THR A 1 307 ? -6.580 2.175 17.656 1.00 95.62 307 THR A O 1
ATOM 2320 N N . PHE A 1 308 ? -7.052 4.146 18.624 1.00 96.88 308 PHE A N 1
ATOM 2321 C CA . PHE A 1 308 ? -7.272 4.863 17.366 1.00 96.88 308 PHE A CA 1
ATOM 2322 C C . PHE A 1 308 ? -5.992 4.992 16.529 1.00 96.88 308 PHE A C 1
ATOM 2324 O O . PHE A 1 308 ? -6.023 4.682 15.343 1.00 96.88 308 PHE A O 1
ATOM 2331 N N . GLU A 1 309 ? -4.873 5.399 17.136 1.00 96.12 309 GLU A N 1
ATOM 2332 C CA . GLU A 1 309 ? -3.589 5.572 16.438 1.00 96.12 309 GLU A CA 1
ATOM 2333 C C . GLU A 1 309 ? -3.125 4.247 15.794 1.00 96.12 309 GLU A C 1
ATOM 2335 O O . GLU A 1 309 ? -2.757 4.236 14.619 1.00 96.12 309 GLU A O 1
ATOM 2340 N N . ALA A 1 310 ? -3.270 3.115 16.497 1.00 95.75 310 ALA A N 1
ATOM 2341 C CA . ALA A 1 310 ? -2.987 1.783 15.954 1.00 95.75 310 ALA A CA 1
ATOM 2342 C C . ALA A 1 310 ? -3.929 1.388 14.796 1.00 95.75 310 ALA A C 1
ATOM 2344 O O . ALA A 1 310 ? -3.476 0.856 13.782 1.00 95.75 310 ALA A O 1
ATOM 2345 N N . LEU A 1 311 ? -5.237 1.660 14.913 1.00 96.44 311 LEU A N 1
ATOM 2346 C CA . LEU A 1 311 ? -6.212 1.411 13.839 1.00 96.44 311 LEU A CA 1
ATOM 2347 C C . LEU A 1 311 ? -5.915 2.260 12.592 1.00 96.44 311 LEU A C 1
ATOM 2349 O O . LEU A 1 311 ? -5.989 1.756 11.473 1.00 96.44 311 LEU A O 1
ATOM 2353 N N . GLN A 1 312 ? -5.548 3.530 12.774 1.00 95.75 312 GLN A N 1
ATOM 2354 C CA . GLN A 1 312 ? -5.200 4.437 11.681 1.00 95.75 312 GLN A CA 1
ATOM 2355 C C . GLN A 1 312 ? -3.904 4.000 10.982 1.00 95.75 312 GLN A C 1
ATOM 2357 O O . GLN A 1 312 ? -3.869 3.924 9.755 1.00 95.75 312 GLN A O 1
ATOM 2362 N N . ALA A 1 313 ? -2.860 3.645 11.740 1.00 93.44 313 ALA A N 1
ATOM 2363 C CA . ALA A 1 313 ? -1.615 3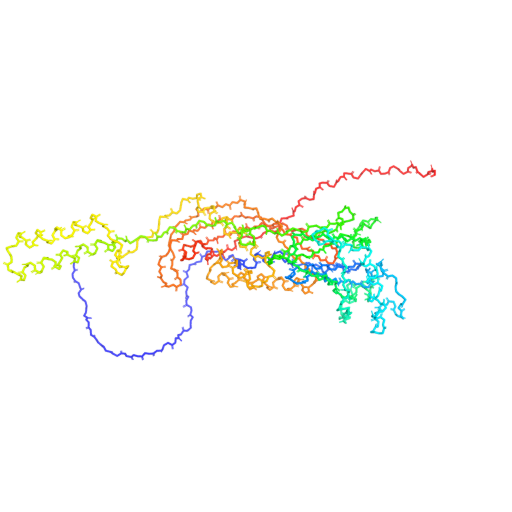.116 11.184 1.00 93.44 313 ALA A CA 1
ATOM 2364 C C . ALA A 1 313 ? -1.848 1.830 10.373 1.00 93.44 313 ALA A C 1
ATOM 2366 O O . ALA A 1 313 ? -1.325 1.683 9.266 1.00 93.44 313 ALA A O 1
ATOM 2367 N N . ASN A 1 314 ? -2.681 0.924 10.887 1.00 94.00 314 ASN A N 1
ATOM 2368 C CA . ASN A 1 314 ? -3.033 -0.323 10.212 1.00 94.00 314 ASN A CA 1
ATOM 2369 C C . ASN A 1 314 ? -3.856 -0.110 8.938 1.00 94.00 314 ASN A C 1
ATOM 2371 O O . ASN A 1 314 ? -3.627 -0.812 7.957 1.00 94.00 314 ASN A O 1
ATOM 2375 N N . LEU A 1 315 ? -4.761 0.873 8.922 1.00 92.88 315 LEU A N 1
ATOM 2376 C CA . LEU A 1 315 ? -5.520 1.260 7.732 1.00 92.88 315 LEU A CA 1
ATOM 2377 C C . LEU A 1 315 ? -4.600 1.684 6.576 1.00 92.88 315 LEU A C 1
ATOM 2379 O O . LEU A 1 315 ? -4.840 1.281 5.442 1.00 92.88 315 LEU A O 1
ATOM 2383 N N . TYR A 1 316 ? -3.527 2.435 6.848 1.00 90.88 316 TYR A N 1
ATOM 2384 C CA . TYR A 1 316 ? -2.547 2.785 5.812 1.00 90.88 316 TYR A CA 1
ATOM 2385 C C . TYR A 1 316 ? -1.661 1.585 5.427 1.00 90.88 316 TYR A C 1
ATOM 2387 O O . TYR A 1 316 ? -1.472 1.329 4.239 1.00 90.88 316 TYR A O 1
ATOM 2395 N N . ARG A 1 317 ? -1.179 0.795 6.402 1.00 89.38 317 ARG A N 1
ATOM 2396 C CA . ARG A 1 317 ? -0.370 -0.421 6.146 1.00 89.38 317 ARG A CA 1
ATOM 2397 C C . ARG A 1 317 ? -1.120 -1.520 5.391 1.00 89.38 317 ARG A C 1
ATOM 2399 O O . ARG A 1 317 ? -0.482 -2.374 4.783 1.00 89.38 317 ARG A O 1
ATOM 2406 N N . ALA A 1 318 ? -2.452 -1.522 5.398 1.00 89.75 318 ALA A N 1
ATOM 2407 C CA . ALA A 1 318 ? -3.241 -2.485 4.634 1.00 89.75 318 ALA A CA 1
ATOM 2408 C C . ALA A 1 318 ? -3.001 -2.388 3.112 1.00 89.75 318 ALA A C 1
ATOM 2410 O O . ALA A 1 318 ? -3.183 -3.378 2.411 1.00 89.75 318 ALA A O 1
ATOM 2411 N N . PHE A 1 319 ? -2.518 -1.249 2.605 1.00 86.81 319 PHE A N 1
ATOM 2412 C CA . PHE A 1 319 ? -2.155 -1.070 1.193 1.00 86.81 319 PHE A CA 1
ATOM 2413 C C . PHE A 1 319 ? -0.698 -1.452 0.855 1.00 86.81 319 PHE A C 1
ATOM 2415 O O . PHE A 1 319 ? -0.310 -1.388 -0.309 1.00 86.81 319 PHE A O 1
ATOM 2422 N N . ASP A 1 320 ? 0.109 -1.900 1.828 1.00 85.69 320 ASP A N 1
ATOM 2423 C CA . ASP A 1 320 ? 1.420 -2.519 1.558 1.00 85.69 320 ASP A CA 1
ATOM 2424 C C . ASP A 1 320 ? 1.317 -4.006 1.168 1.00 85.69 320 ASP A C 1
ATOM 2426 O O . ASP A 1 320 ? 2.322 -4.627 0.826 1.00 85.69 320 ASP A O 1
ATOM 2430 N N . TYR A 1 321 ? 0.124 -4.599 1.212 1.00 87.81 321 TYR A N 1
ATOM 2431 C CA . TYR A 1 321 ? -0.109 -5.970 0.761 1.00 87.81 321 TYR A CA 1
ATOM 2432 C C . TYR A 1 321 ? -0.181 -6.043 -0.773 1.00 87.81 321 TYR A C 1
ATOM 2434 O O . TYR A 1 321 ? -0.681 -5.131 -1.429 1.00 87.81 321 TYR A O 1
ATOM 2442 N N . ASP A 1 322 ? 0.329 -7.125 -1.364 1.00 83.81 322 ASP A N 1
ATOM 2443 C CA . ASP A 1 322 ? 0.456 -7.252 -2.827 1.00 83.81 322 ASP A CA 1
ATOM 2444 C C . ASP A 1 322 ? -0.837 -7.658 -3.558 1.00 83.81 322 ASP A C 1
ATOM 2446 O O . ASP A 1 322 ? -0.975 -7.404 -4.758 1.00 83.81 322 ASP A O 1
ATOM 2450 N N . SER A 1 323 ? -1.784 -8.261 -2.840 1.00 85.69 323 SER A N 1
ATOM 2451 C CA . SER A 1 323 ? -2.962 -8.936 -3.384 1.00 85.69 323 SER A CA 1
ATOM 2452 C C . SER A 1 323 ? -4.263 -8.392 -2.795 1.00 85.69 323 SER A C 1
ATOM 2454 O O . SER A 1 323 ? -4.383 -8.169 -1.591 1.00 85.69 323 SER A O 1
ATOM 2456 N N . GLU A 1 324 ? -5.270 -8.217 -3.656 1.00 88.38 324 GLU A N 1
ATOM 2457 C CA . GLU A 1 324 ? -6.552 -7.572 -3.325 1.00 88.38 324 GLU A CA 1
ATOM 2458 C C . GLU A 1 324 ? -7.254 -8.175 -2.101 1.00 88.38 324 GLU A C 1
ATOM 2460 O O . GLU A 1 324 ? -7.754 -7.439 -1.253 1.00 88.38 324 GLU A O 1
ATOM 2465 N N . SER A 1 325 ? -7.246 -9.506 -1.966 1.00 90.19 325 SER A N 1
ATOM 2466 C CA . SER A 1 325 ? -7.832 -10.189 -0.809 1.00 90.19 325 SER A CA 1
ATOM 2467 C C . SER A 1 325 ? -7.095 -9.867 0.490 1.00 90.19 325 SER A C 1
ATOM 2469 O O . SER A 1 325 ? -7.739 -9.601 1.497 1.00 90.19 325 SER A O 1
ATOM 2471 N N . MET A 1 326 ? -5.758 -9.829 0.470 1.00 89.25 326 MET A N 1
ATOM 2472 C CA . MET A 1 326 ? -4.959 -9.505 1.658 1.00 89.25 326 MET A CA 1
ATOM 2473 C C . MET A 1 326 ? -5.106 -8.029 2.051 1.00 89.25 326 MET A C 1
ATOM 2475 O O . MET A 1 326 ? -5.204 -7.734 3.239 1.00 89.25 326 MET A O 1
ATOM 2479 N N . VAL A 1 327 ? -5.203 -7.116 1.074 1.00 90.06 327 VAL A N 1
ATOM 2480 C CA . VAL A 1 327 ? -5.534 -5.698 1.318 1.00 90.06 327 VAL A CA 1
ATOM 2481 C C . VAL A 1 327 ? -6.902 -5.577 1.997 1.00 90.06 327 VAL A C 1
ATOM 2483 O O . VAL A 1 327 ? -7.028 -4.898 3.016 1.00 90.06 327 VAL A O 1
ATOM 2486 N N . TYR A 1 328 ? -7.928 -6.254 1.469 1.00 92.50 328 TYR A N 1
ATOM 2487 C CA . TYR A 1 328 ? -9.285 -6.199 2.016 1.00 92.50 328 TYR A CA 1
ATOM 2488 C C . TYR A 1 328 ? -9.373 -6.811 3.424 1.00 92.50 328 TYR A C 1
ATOM 2490 O O . TYR A 1 328 ? -9.923 -6.187 4.334 1.00 92.50 328 TYR A O 1
ATOM 2498 N N . ASP A 1 329 ? -8.776 -7.987 3.635 1.00 92.06 329 ASP A N 1
ATOM 2499 C CA . ASP A 1 329 ? -8.737 -8.660 4.937 1.00 92.06 329 ASP A CA 1
ATOM 2500 C C . ASP A 1 329 ? -7.967 -7.829 5.982 1.00 92.06 329 ASP A C 1
ATOM 2502 O O . ASP A 1 329 ? -8.402 -7.715 7.130 1.00 92.06 329 ASP A O 1
ATOM 2506 N N . ALA A 1 330 ? -6.860 -7.181 5.595 1.00 91.81 330 ALA A N 1
ATOM 2507 C CA . ALA A 1 330 ? -6.108 -6.281 6.470 1.00 91.81 330 ALA A CA 1
ATOM 2508 C C . ALA A 1 330 ? -6.888 -4.996 6.806 1.00 91.81 330 ALA A C 1
ATOM 2510 O O . ALA A 1 330 ? -6.903 -4.573 7.967 1.00 91.81 330 ALA A O 1
ATOM 2511 N N . LEU A 1 331 ? -7.592 -4.398 5.834 1.00 93.56 331 LEU A N 1
ATOM 2512 C CA . LEU A 1 331 ? -8.499 -3.271 6.087 1.00 93.56 331 LEU A CA 1
ATOM 2513 C C . LEU A 1 331 ? -9.623 -3.670 7.051 1.00 93.56 331 LEU A C 1
ATOM 2515 O O . LEU A 1 331 ? -9.923 -2.911 7.973 1.00 93.56 331 LEU A O 1
ATOM 2519 N N . ALA A 1 332 ? -10.190 -4.872 6.917 1.00 93.69 332 ALA A N 1
ATOM 2520 C CA . ALA A 1 332 ? -11.249 -5.393 7.786 1.00 93.69 332 ALA A CA 1
ATOM 2521 C C . ALA A 1 332 ? -10.809 -5.632 9.249 1.00 93.69 332 ALA A C 1
ATOM 2523 O O . ALA A 1 332 ? -11.654 -5.832 10.128 1.00 93.69 332 ALA A O 1
ATOM 2524 N N . LEU A 1 333 ? -9.505 -5.575 9.552 1.00 93.06 333 LEU A N 1
ATOM 2525 C CA . LEU A 1 333 ? -8.974 -5.552 10.923 1.00 93.06 333 LEU A CA 1
ATOM 2526 C C . LEU A 1 333 ? -8.977 -4.150 11.553 1.00 93.06 333 LEU A C 1
ATOM 2528 O O . LEU A 1 333 ? -8.890 -4.043 12.777 1.00 93.06 333 LEU A O 1
ATOM 2532 N N . SER A 1 334 ? -9.124 -3.091 10.748 1.00 94.75 334 SER A N 1
ATOM 2533 C CA . SER A 1 334 ? -9.118 -1.693 11.213 1.00 94.75 334 SER A CA 1
ATOM 2534 C C . SER A 1 334 ? -10.414 -0.936 10.954 1.00 94.75 334 SER A C 1
ATOM 2536 O O . SER A 1 334 ? -10.766 -0.052 11.730 1.00 94.75 334 SER A O 1
ATOM 2538 N N . VAL A 1 335 ? -11.140 -1.290 9.898 1.00 94.50 335 VAL A N 1
ATOM 2539 C CA . VAL A 1 335 ? -12.327 -0.595 9.389 1.00 94.50 335 VAL A CA 1
ATOM 2540 C C . VAL A 1 335 ? -13.521 -1.554 9.379 1.00 94.50 335 VAL A C 1
ATOM 2542 O O . VAL A 1 335 ? -13.354 -2.773 9.381 1.00 94.50 335 VAL A O 1
ATOM 2545 N N . SER A 1 336 ? -14.741 -1.023 9.422 1.00 92.06 336 SER A N 1
ATOM 2546 C CA . SER A 1 336 ? -15.977 -1.809 9.447 1.00 92.06 336 SER A CA 1
ATOM 2547 C C . SER A 1 336 ? -17.126 -1.113 8.724 1.00 92.06 336 SER A C 1
ATOM 2549 O O . SER A 1 336 ? -17.084 0.095 8.515 1.00 92.06 336 SER A O 1
ATOM 2551 N N . GLY A 1 337 ? -18.177 -1.873 8.403 1.00 88.12 337 GLY A N 1
ATOM 2552 C CA . GLY A 1 337 ? -19.382 -1.337 7.767 1.00 88.12 337 GLY A CA 1
ATOM 2553 C C . GLY A 1 337 ? -19.129 -0.825 6.349 1.00 88.12 337 GLY A C 1
ATOM 2554 O O . GLY A 1 337 ? -18.229 -1.301 5.662 1.00 88.12 337 GLY A O 1
ATOM 2555 N N . GLU A 1 338 ? -19.930 0.152 5.933 1.00 88.62 338 GLU A N 1
ATOM 2556 C CA . GLU A 1 338 ? -19.861 0.800 4.615 1.00 88.62 338 GLU A CA 1
ATOM 2557 C C . GLU A 1 338 ? -18.488 1.446 4.361 1.00 88.62 338 GLU A C 1
ATOM 2559 O O . GLU A 1 338 ? -17.921 1.294 3.280 1.00 88.62 338 GLU A O 1
ATOM 2564 N N . LEU A 1 339 ? -17.878 2.029 5.402 1.00 90.75 339 LEU A N 1
ATOM 2565 C CA . LEU A 1 339 ? -16.555 2.653 5.331 1.00 90.75 339 LEU A CA 1
ATOM 2566 C C . LEU A 1 339 ? -15.453 1.696 4.836 1.00 90.75 339 LEU A C 1
ATOM 2568 O O . LEU A 1 339 ? -14.499 2.153 4.205 1.00 90.75 339 LEU A O 1
ATOM 2572 N N . LEU A 1 340 ? -15.560 0.385 5.093 1.00 92.31 340 LEU A N 1
ATOM 2573 C CA . LEU A 1 340 ? -14.593 -0.608 4.604 1.00 92.31 340 LEU A CA 1
ATOM 2574 C C . LEU A 1 340 ? -14.637 -0.712 3.073 1.00 92.31 340 LEU A C 1
ATOM 2576 O O . LEU A 1 340 ? -13.599 -0.616 2.416 1.00 92.31 340 LEU A O 1
ATOM 2580 N N . GLU A 1 341 ? -15.838 -0.875 2.517 1.00 89.88 341 GLU A N 1
ATOM 2581 C CA . GLU A 1 341 ? -16.059 -0.994 1.075 1.00 89.88 341 GLU A CA 1
ATOM 2582 C C . GLU A 1 341 ? -15.731 0.324 0.362 1.00 89.88 341 GLU A C 1
ATOM 2584 O O . GLU A 1 341 ? -14.985 0.321 -0.619 1.00 89.88 341 GLU A O 1
ATOM 2589 N N . GLU A 1 342 ? -16.188 1.460 0.898 1.00 89.31 342 GLU A N 1
ATOM 2590 C CA . GLU A 1 342 ? -15.851 2.782 0.366 1.00 89.31 342 GLU A CA 1
ATOM 2591 C C . GLU A 1 342 ? -14.338 3.031 0.337 1.00 89.31 342 GLU A C 1
ATOM 2593 O O . GLU A 1 342 ? -13.807 3.444 -0.698 1.00 89.31 342 GLU A O 1
ATOM 2598 N N . THR A 1 343 ? -13.633 2.761 1.445 1.00 88.38 343 THR A N 1
ATOM 2599 C CA . THR A 1 343 ? -12.177 2.960 1.546 1.00 88.38 343 THR A CA 1
ATOM 2600 C C . THR A 1 343 ? -11.436 2.096 0.534 1.00 88.38 343 THR A C 1
ATOM 2602 O O . THR A 1 343 ? -10.607 2.614 -0.217 1.00 88.38 343 THR A O 1
ATOM 2605 N N . TYR A 1 344 ? -11.772 0.805 0.454 1.00 89.19 344 TYR A N 1
ATOM 2606 C CA . TYR A 1 344 ? -11.166 -0.115 -0.505 1.00 89.19 344 TYR A CA 1
ATOM 2607 C C . TYR A 1 344 ? -11.412 0.324 -1.959 1.00 89.19 344 TYR A C 1
ATOM 2609 O O . TYR A 1 344 ? -10.461 0.505 -2.721 1.00 89.19 344 TYR A O 1
ATOM 2617 N N . LEU A 1 345 ? -12.670 0.565 -2.348 1.00 88.81 345 LEU A N 1
ATOM 2618 C CA . LEU A 1 345 ? -13.033 0.909 -3.729 1.00 88.81 345 LEU A CA 1
ATOM 2619 C C . LEU A 1 345 ? -12.569 2.309 -4.153 1.00 88.81 345 LEU A C 1
ATOM 2621 O O . LEU A 1 345 ? -12.346 2.549 -5.342 1.00 88.81 345 LEU A O 1
ATOM 2625 N N . GLY A 1 346 ? -12.462 3.267 -3.231 1.00 83.31 346 GLY A N 1
ATOM 2626 C CA . GLY A 1 346 ? -11.922 4.594 -3.533 1.00 83.31 346 GLY A CA 1
ATOM 2627 C C . GLY A 1 346 ? -10.415 4.558 -3.776 1.00 83.31 346 GLY A C 1
ATOM 2628 O O . GLY A 1 346 ? -9.971 5.007 -4.831 1.00 83.31 346 GLY A O 1
ATOM 2629 N N . VAL A 1 347 ? -9.644 3.946 -2.870 1.00 81.94 347 VAL A N 1
ATOM 2630 C CA . VAL A 1 347 ? -8.183 3.842 -3.026 1.00 81.94 347 VAL A CA 1
ATOM 2631 C C . VAL A 1 347 ? -7.814 2.954 -4.218 1.00 81.94 347 VAL A C 1
ATOM 2633 O O . VAL A 1 347 ? -6.943 3.326 -5.002 1.00 81.94 347 VAL A O 1
ATOM 2636 N N . ARG A 1 348 ? -8.523 1.835 -4.443 1.00 81.25 348 ARG A N 1
ATOM 2637 C CA . ARG A 1 348 ? -8.282 0.964 -5.609 1.00 81.25 348 ARG A CA 1
ATOM 2638 C C . ARG A 1 348 ? -8.457 1.706 -6.935 1.00 81.25 348 ARG A C 1
ATOM 2640 O O . ARG A 1 348 ? -7.655 1.493 -7.836 1.00 81.25 348 ARG A O 1
ATOM 2647 N N . ARG A 1 349 ? -9.464 2.582 -7.059 1.00 79.25 349 ARG A N 1
ATOM 2648 C CA . ARG A 1 349 ? -9.686 3.373 -8.285 1.00 79.25 349 ARG A CA 1
ATOM 2649 C C . ARG A 1 349 ? -8.540 4.344 -8.568 1.00 79.25 349 ARG A C 1
ATOM 2651 O O . ARG A 1 349 ? -8.101 4.396 -9.710 1.00 79.25 349 ARG A O 1
ATOM 2658 N N . ALA A 1 350 ? -8.042 5.050 -7.555 1.00 73.81 350 ALA A N 1
ATOM 2659 C CA . ALA A 1 350 ? -6.911 5.964 -7.723 1.00 73.81 350 ALA A CA 1
ATOM 2660 C C . ALA A 1 350 ? -5.622 5.217 -8.103 1.00 73.81 350 ALA A C 1
ATOM 2662 O O . ALA A 1 350 ? -4.989 5.555 -9.098 1.00 73.81 350 ALA A O 1
ATOM 2663 N N . LEU A 1 351 ? -5.295 4.126 -7.396 1.00 72.81 351 LEU A N 1
ATOM 2664 C CA . LEU A 1 351 ? -4.108 3.317 -7.700 1.00 72.81 351 LEU A CA 1
ATOM 2665 C C . LEU A 1 351 ? -4.140 2.719 -9.118 1.00 72.81 351 LEU A C 1
ATOM 2667 O O . LEU A 1 351 ? -3.101 2.640 -9.761 1.00 72.81 351 LEU A O 1
ATOM 2671 N N . VAL A 1 352 ? -5.311 2.320 -9.632 1.00 69.94 352 VAL A N 1
ATOM 2672 C CA . VAL A 1 352 ? -5.439 1.829 -11.020 1.00 69.94 352 VAL A CA 1
ATOM 2673 C C . VAL A 1 352 ? -5.173 2.945 -12.037 1.00 69.94 352 VAL A C 1
ATOM 2675 O O . VAL A 1 352 ? -4.458 2.713 -13.007 1.00 69.94 352 VAL A O 1
ATOM 2678 N N . ILE A 1 353 ? -5.687 4.159 -11.805 1.00 63.00 353 ILE A N 1
ATOM 2679 C CA . ILE A 1 353 ? -5.443 5.323 -12.677 1.00 63.00 353 ILE A CA 1
ATOM 2680 C C . ILE A 1 353 ? -3.951 5.706 -12.674 1.00 63.00 353 ILE A C 1
ATOM 2682 O O . ILE A 1 353 ? -3.388 6.031 -13.722 1.00 63.00 353 ILE A O 1
ATOM 2686 N N . GLU A 1 354 ? -3.287 5.626 -11.518 1.00 65.94 354 GLU A N 1
ATOM 2687 C CA . GLU A 1 354 ? -1.837 5.821 -11.402 1.00 65.94 354 GLU A CA 1
ATOM 2688 C C . GLU A 1 354 ? -1.046 4.722 -12.138 1.00 65.94 354 GLU A C 1
ATOM 2690 O O . GLU A 1 354 ? -0.179 5.049 -12.954 1.00 65.94 354 GLU A O 1
ATOM 2695 N N . GLU A 1 355 ? -1.369 3.438 -11.926 1.00 63.03 355 GLU A N 1
ATOM 2696 C CA . GLU A 1 355 ? -0.707 2.302 -12.592 1.00 63.03 355 GLU A CA 1
ATOM 2697 C C . GLU A 1 355 ? -0.867 2.364 -14.129 1.00 63.03 355 GLU A C 1
ATOM 2699 O O . GLU A 1 355 ? 0.106 2.130 -14.852 1.00 63.03 355 GLU A O 1
ATOM 2704 N N . GLU A 1 356 ? -2.042 2.755 -14.646 1.00 58.31 356 GLU A N 1
ATOM 2705 C CA . GLU A 1 356 ? -2.282 3.007 -16.082 1.00 58.31 356 GLU A CA 1
ATOM 2706 C C . GLU A 1 356 ? -1.417 4.159 -16.630 1.00 58.31 356 GLU A C 1
ATOM 2708 O O . GLU A 1 356 ? -0.926 4.097 -17.761 1.00 58.31 356 GLU A O 1
ATOM 2713 N N . GLY A 1 357 ? -1.168 5.189 -15.815 1.00 57.75 357 GLY A N 1
ATOM 2714 C CA . GLY A 1 357 ? -0.251 6.291 -16.119 1.00 57.75 357 GLY A CA 1
ATOM 2715 C C . GLY A 1 357 ? 1.240 5.936 -16.026 1.00 57.75 357 GLY A C 1
ATOM 2716 O O . GLY A 1 357 ? 2.084 6.776 -16.353 1.00 57.75 357 GLY A O 1
ATOM 2717 N N . GLY A 1 358 ? 1.585 4.717 -15.593 1.00 58.28 358 GLY A N 1
ATOM 2718 C CA . GLY A 1 358 ? 2.961 4.309 -15.298 1.00 58.28 358 GLY A CA 1
ATOM 2719 C C . GLY A 1 358 ? 3.527 4.940 -14.021 1.00 58.28 358 GLY A C 1
ATOM 2720 O O . GLY A 1 358 ? 4.745 5.086 -13.907 1.00 58.28 358 GLY A O 1
ATOM 2721 N N . ALA A 1 359 ? 2.657 5.348 -13.096 1.00 66.06 359 ALA A N 1
ATOM 2722 C CA . ALA A 1 359 ? 3.011 5.890 -11.795 1.00 66.06 359 ALA A CA 1
ATOM 2723 C C . ALA A 1 359 ? 2.850 4.840 -10.684 1.00 66.06 359 ALA A C 1
ATOM 2725 O O . ALA A 1 359 ? 1.996 3.959 -10.745 1.00 66.06 359 ALA A O 1
ATOM 2726 N N . MET A 1 360 ? 3.679 4.954 -9.649 1.00 67.56 360 MET A N 1
ATOM 2727 C CA . MET A 1 360 ? 3.641 4.127 -8.447 1.00 67.56 360 MET A CA 1
ATOM 2728 C C . MET A 1 360 ? 3.596 5.026 -7.210 1.00 67.56 360 MET A C 1
ATOM 2730 O O . MET A 1 360 ? 4.601 5.651 -6.858 1.00 67.56 360 MET A O 1
ATOM 2734 N N . SER A 1 361 ? 2.456 5.067 -6.525 1.00 74.25 361 SER A N 1
ATOM 2735 C CA . SER A 1 361 ? 2.281 5.805 -5.270 1.00 74.25 361 SER A CA 1
ATOM 2736 C C . SER A 1 361 ? 2.483 4.905 -4.048 1.00 74.25 361 SER A C 1
ATOM 2738 O O . SER A 1 361 ? 2.117 3.729 -4.051 1.00 74.25 361 SER A O 1
ATOM 2740 N N . ARG A 1 362 ? 3.091 5.446 -2.989 1.00 77.38 362 ARG A N 1
ATOM 2741 C CA . ARG A 1 362 ? 3.208 4.800 -1.671 1.00 77.38 362 ARG A CA 1
ATOM 2742 C C . ARG A 1 362 ? 3.204 5.841 -0.559 1.00 77.38 362 ARG A C 1
ATOM 2744 O O . ARG A 1 362 ? 3.822 6.894 -0.686 1.00 77.38 362 ARG A O 1
ATOM 2751 N N . VAL A 1 363 ? 2.581 5.508 0.571 1.00 82.88 363 VAL A N 1
ATOM 2752 C CA . VAL A 1 363 ? 2.780 6.225 1.838 1.00 82.88 363 VAL A CA 1
ATOM 2753 C C . VAL A 1 363 ? 4.141 5.846 2.425 1.00 82.88 363 VAL A C 1
ATOM 2755 O O . VAL A 1 363 ? 4.411 4.679 2.687 1.00 82.88 363 VAL A O 1
ATOM 2758 N N . VAL A 1 364 ? 5.001 6.844 2.610 1.00 82.62 364 VAL A N 1
ATOM 2759 C CA . VAL A 1 364 ? 6.343 6.723 3.196 1.00 82.62 364 VAL A CA 1
ATOM 2760 C C . VAL A 1 364 ? 6.270 6.824 4.718 1.00 82.62 364 VAL A C 1
ATOM 2762 O O . VAL A 1 364 ? 6.899 6.032 5.417 1.00 82.62 364 VAL A O 1
ATOM 2765 N N . ALA A 1 365 ? 5.485 7.774 5.237 1.00 84.62 365 ALA A N 1
ATOM 2766 C CA . ALA A 1 365 ? 5.310 7.970 6.670 1.00 84.62 365 ALA A CA 1
ATOM 2767 C C . ALA A 1 365 ? 3.905 8.475 7.025 1.00 84.62 365 ALA A C 1
ATOM 2769 O O . ALA A 1 365 ? 3.279 9.237 6.286 1.00 84.62 365 ALA A O 1
ATOM 2770 N N . LEU A 1 366 ? 3.445 8.073 8.210 1.00 90.50 366 LEU A N 1
ATOM 2771 C CA . LEU A 1 366 ? 2.245 8.574 8.870 1.00 90.50 366 LEU A CA 1
ATOM 2772 C C . LEU A 1 366 ? 2.664 9.170 10.216 1.00 90.50 366 LEU A C 1
ATOM 2774 O O . LEU A 1 366 ? 3.181 8.451 11.069 1.00 90.50 366 LEU A O 1
ATOM 2778 N N . THR A 1 367 ? 2.421 10.465 10.413 1.00 93.31 367 THR A N 1
ATOM 2779 C CA . THR A 1 367 ? 2.750 11.171 11.658 1.00 93.31 367 THR A CA 1
ATOM 2780 C C . THR A 1 367 ? 1.477 11.737 12.291 1.00 93.31 367 THR A C 1
ATOM 2782 O O . THR A 1 367 ? 0.930 12.713 11.769 1.00 93.31 367 THR A O 1
ATOM 2785 N N . PRO A 1 368 ? 0.993 11.177 13.416 1.00 92.69 368 PRO A N 1
ATOM 2786 C CA . PRO A 1 368 ? -0.059 11.800 14.215 1.00 92.69 368 PRO A CA 1
ATOM 2787 C C . PRO A 1 368 ? 0.404 13.171 14.726 1.00 92.69 368 PRO A C 1
ATOM 2789 O O . PRO A 1 368 ? 1.488 13.288 15.298 1.00 92.69 368 PRO A O 1
ATOM 2792 N N . MET A 1 369 ? -0.408 14.209 14.523 1.00 94.69 369 MET A N 1
ATOM 2793 C CA . MET A 1 369 ? -0.119 15.576 14.979 1.00 94.69 369 MET A CA 1
ATOM 2794 C C . MET A 1 369 ? -0.957 15.944 16.205 1.00 94.69 369 MET A C 1
ATOM 2796 O O . MET A 1 369 ? -0.453 16.554 17.146 1.00 94.69 369 MET A O 1
ATOM 2800 N N . SER A 1 370 ? -2.231 15.549 16.209 1.00 95.81 370 SER A N 1
ATOM 2801 C CA . SER A 1 370 ? -3.143 15.696 17.341 1.00 95.81 370 SER A CA 1
ATOM 2802 C C . SER A 1 370 ? -4.170 14.571 17.326 1.00 95.81 370 SER A C 1
ATOM 2804 O O . SER A 1 370 ? -4.716 14.253 16.273 1.00 95.81 370 SER A O 1
ATOM 2806 N N . THR A 1 371 ? -4.482 14.008 18.491 1.00 96.88 371 THR A N 1
ATOM 2807 C CA . THR A 1 371 ? -5.535 12.998 18.646 1.00 96.88 371 THR A CA 1
ATOM 2808 C C . THR A 1 371 ? -6.296 13.293 19.934 1.00 96.88 371 THR A C 1
ATOM 2810 O O . THR A 1 371 ? -5.748 13.133 21.026 1.00 96.88 371 THR A O 1
ATOM 2813 N N . VAL A 1 372 ? -7.547 13.739 19.820 1.00 96.62 372 VAL A N 1
ATOM 2814 C CA . VAL A 1 372 ? -8.385 14.163 20.954 1.00 96.62 372 VAL A CA 1
ATOM 2815 C C . VAL A 1 372 ? -9.659 13.329 20.995 1.00 96.62 372 VAL A C 1
ATOM 2817 O O . VAL A 1 372 ? -10.399 13.262 20.011 1.00 96.62 372 VAL A O 1
ATOM 2820 N N . ILE A 1 373 ? -9.948 12.714 22.142 1.00 96.25 373 ILE A N 1
ATOM 2821 C CA . ILE A 1 373 ? -11.184 11.952 22.334 1.00 96.25 373 ILE A CA 1
ATOM 2822 C C . ILE A 1 373 ? -12.318 12.936 22.638 1.00 96.25 373 ILE A C 1
ATOM 2824 O O . ILE A 1 373 ? -12.400 13.512 23.718 1.00 96.25 373 ILE A O 1
ATOM 2828 N N . ALA A 1 374 ? -13.192 13.157 21.659 1.00 93.31 374 ALA A N 1
ATOM 2829 C CA . ALA A 1 374 ? -14.250 14.158 21.737 1.00 93.31 374 ALA A CA 1
ATOM 2830 C C . ALA A 1 374 ? -15.428 13.709 22.618 1.00 93.31 374 ALA A C 1
ATOM 2832 O O . ALA A 1 374 ? -16.050 14.529 23.293 1.00 93.31 374 ALA A O 1
ATOM 2833 N N . SER A 1 375 ? -15.768 12.415 22.595 1.00 92.00 375 SER A N 1
ATOM 2834 C CA . SER A 1 375 ? -16.825 11.841 23.440 1.00 92.00 375 SER A CA 1
ATOM 2835 C C . SER A 1 375 ? -16.768 10.314 23.471 1.00 92.00 375 SER A C 1
ATOM 2837 O O . SER A 1 375 ? -16.234 9.691 22.555 1.00 92.00 375 SER A O 1
ATOM 2839 N N . HIS A 1 376 ? -17.397 9.713 24.479 1.00 91.38 376 HIS A N 1
ATOM 2840 C CA . HIS A 1 376 ? -17.713 8.284 24.517 1.00 91.38 376 HIS A CA 1
ATOM 2841 C C . HIS A 1 376 ? -19.231 8.086 24.479 1.00 91.38 376 HIS A C 1
ATOM 2843 O O . HIS A 1 376 ? -19.983 8.933 24.964 1.00 91.38 376 HIS A O 1
ATOM 2849 N N . GLY A 1 377 ? -19.681 6.960 23.935 1.00 86.75 377 GLY A N 1
ATOM 2850 C CA . GLY A 1 377 ? -21.097 6.646 23.792 1.00 86.75 377 GLY A CA 1
ATOM 2851 C C . GLY A 1 377 ? -21.336 5.200 23.374 1.00 86.75 377 GLY A C 1
ATOM 2852 O O . GLY A 1 377 ? -20.529 4.307 23.642 1.00 86.75 377 GLY A O 1
ATOM 2853 N N . GLU A 1 378 ? -22.465 4.975 22.712 1.00 86.56 378 GLU A N 1
ATOM 2854 C CA . GLU A 1 378 ? -22.851 3.683 22.155 1.00 86.56 378 GLU A CA 1
ATOM 2855 C C . GLU A 1 378 ? -23.406 3.880 20.741 1.00 86.56 378 GLU A C 1
ATOM 2857 O O . GLU A 1 378 ? -24.040 4.901 20.464 1.00 86.56 378 GLU A O 1
ATOM 2862 N N . ILE A 1 379 ? -23.189 2.901 19.863 1.00 85.56 379 ILE A N 1
ATOM 2863 C CA . ILE A 1 379 ? -23.842 2.812 18.549 1.00 85.56 379 ILE A CA 1
ATOM 2864 C C . ILE A 1 379 ? -24.518 1.447 18.401 1.00 85.56 379 ILE A C 1
ATOM 2866 O O . ILE A 1 379 ? -24.183 0.507 19.122 1.00 85.56 379 ILE A O 1
ATOM 2870 N N . ALA A 1 380 ? -25.458 1.320 17.467 1.00 83.19 380 ALA A N 1
ATOM 2871 C CA . ALA A 1 380 ? -25.988 0.017 17.084 1.00 83.19 380 ALA A CA 1
ATOM 2872 C C . ALA A 1 380 ? -25.032 -0.661 16.091 1.00 83.19 380 ALA A C 1
ATOM 2874 O O . ALA A 1 380 ? -24.649 -0.049 15.097 1.00 83.19 380 ALA A O 1
ATOM 2875 N N . ASP A 1 381 ? -24.667 -1.918 16.342 1.00 80.81 381 ASP A N 1
ATOM 2876 C CA . ASP A 1 381 ? -23.990 -2.752 15.347 1.00 80.81 381 ASP A CA 1
ATOM 2877 C C . ASP A 1 381 ? -24.960 -3.219 14.239 1.00 80.81 381 ASP A C 1
ATOM 2879 O O . ASP A 1 381 ? -26.170 -2.979 14.293 1.00 80.81 381 ASP A O 1
ATOM 2883 N N . ALA A 1 382 ? -24.444 -3.943 13.240 1.00 74.38 382 ALA A N 1
ATOM 2884 C CA . ALA A 1 382 ? -25.239 -4.483 12.130 1.00 74.38 382 ALA A CA 1
ATOM 2885 C C . ALA A 1 382 ? -26.362 -5.459 12.559 1.00 74.38 382 ALA A C 1
ATOM 2887 O O . ALA A 1 382 ? -27.242 -5.774 11.761 1.00 74.38 382 ALA A O 1
ATOM 2888 N N . THR A 1 383 ? -26.362 -5.937 13.810 1.00 78.25 383 THR A N 1
ATOM 2889 C CA . THR A 1 383 ? -27.428 -6.774 14.393 1.00 78.25 383 THR A CA 1
ATOM 2890 C C . THR A 1 383 ? -28.456 -5.965 15.195 1.00 78.25 383 THR A C 1
ATOM 2892 O O . THR A 1 383 ? -29.399 -6.534 15.746 1.00 78.25 383 THR A O 1
ATOM 2895 N N . GLY A 1 384 ? -28.295 -4.638 15.269 1.00 75.12 384 GLY A N 1
ATOM 2896 C CA . GLY A 1 384 ? -29.115 -3.735 16.077 1.00 75.12 384 GLY A CA 1
ATOM 2897 C C . GLY A 1 384 ? -28.754 -3.736 17.566 1.00 75.12 384 GLY A C 1
ATOM 2898 O O . GLY A 1 384 ? -29.515 -3.217 18.385 1.00 75.12 384 GLY A O 1
ATOM 2899 N N . LYS A 1 385 ? -27.621 -4.335 17.948 1.00 78.44 385 LYS A N 1
ATOM 2900 C CA . LYS A 1 385 ? -27.178 -4.429 19.341 1.00 78.44 385 LYS A CA 1
ATOM 2901 C C . LYS A 1 385 ? -26.315 -3.221 19.700 1.00 78.44 385 LYS A C 1
ATOM 2903 O O . LYS A 1 385 ? -25.407 -2.859 18.961 1.00 78.44 385 LYS A O 1
ATOM 2908 N N . SER A 1 386 ? -26.570 -2.635 20.869 1.00 82.12 386 SER A N 1
ATOM 2909 C CA . SER A 1 386 ? -25.768 -1.520 21.384 1.00 82.12 386 SER A CA 1
ATOM 2910 C C . SER A 1 386 ? -24.345 -1.980 21.725 1.00 82.12 386 SER A C 1
ATOM 2912 O O . SER A 1 386 ? -24.161 -2.904 22.530 1.00 82.12 386 SER A O 1
ATOM 2914 N N . VAL A 1 387 ? -23.347 -1.338 21.121 1.00 85.25 387 VAL A N 1
ATOM 2915 C CA . VAL A 1 387 ? -21.912 -1.556 21.348 1.00 85.25 387 VAL A CA 1
ATOM 2916 C C . VAL A 1 387 ? -21.241 -0.263 21.803 1.00 85.25 387 VAL A C 1
ATOM 2918 O O . VAL A 1 387 ? -21.658 0.829 21.425 1.00 85.25 387 VAL A O 1
ATOM 2921 N N . ALA A 1 388 ? -20.198 -0.378 22.629 1.00 88.88 388 ALA A N 1
ATOM 2922 C CA . ALA A 1 388 ? -19.440 0.782 23.092 1.00 88.88 388 ALA A CA 1
ATOM 2923 C C . ALA A 1 388 ? -18.740 1.475 21.913 1.00 88.88 388 ALA A C 1
ATOM 2925 O O . ALA A 1 388 ? -18.171 0.807 21.050 1.00 88.88 388 ALA A O 1
ATOM 2926 N N . ALA A 1 389 ? -18.750 2.804 21.901 1.00 92.00 389 ALA A N 1
ATOM 2927 C CA . ALA A 1 389 ? -18.093 3.599 20.874 1.00 92.00 389 ALA A CA 1
ATOM 2928 C C . ALA A 1 389 ? -17.448 4.858 21.460 1.00 92.00 389 ALA A C 1
ATOM 2930 O O . ALA A 1 389 ? -17.794 5.311 22.555 1.00 92.00 389 ALA A O 1
ATOM 2931 N N . PHE A 1 390 ? -16.514 5.444 20.720 1.00 94.31 390 PHE A N 1
ATOM 2932 C CA . PHE A 1 390 ? -15.950 6.752 21.026 1.00 94.31 390 PHE A CA 1
ATOM 2933 C C . PHE A 1 390 ? -15.682 7.554 19.755 1.00 94.31 390 PHE A C 1
ATOM 2935 O O . PHE A 1 390 ? -15.475 6.997 18.679 1.00 94.31 390 PHE A O 1
ATOM 2942 N N . VAL A 1 391 ? -15.734 8.875 19.892 1.00 96.00 391 VAL A N 1
ATOM 2943 C CA . VAL A 1 391 ? -15.516 9.835 18.810 1.00 96.00 391 VAL A CA 1
ATOM 2944 C C . VAL A 1 391 ? -14.136 10.447 18.986 1.00 96.00 391 VAL A C 1
ATOM 2946 O O . VAL A 1 391 ? -13.812 10.923 20.076 1.00 96.00 391 VAL A O 1
ATOM 2949 N N . VAL A 1 392 ? -13.345 10.461 17.920 1.00 97.38 392 VAL A N 1
ATOM 2950 C CA . VAL A 1 392 ? -11.993 11.026 17.891 1.00 97.38 392 VAL A CA 1
ATOM 2951 C C . VAL A 1 392 ? -11.967 12.185 16.909 1.00 97.38 392 VAL A C 1
ATOM 2953 O O . VAL A 1 392 ? -12.404 12.025 15.775 1.00 97.38 392 VAL A O 1
ATOM 2956 N N . ASN A 1 393 ? -11.423 13.325 17.321 1.00 97.62 393 ASN A N 1
ATOM 2957 C CA . ASN A 1 393 ? -10.988 14.368 16.399 1.00 97.62 393 ASN A CA 1
ATOM 2958 C C . ASN A 1 393 ? -9.469 14.237 16.266 1.00 97.62 393 ASN A C 1
ATOM 2960 O O . ASN A 1 393 ? -8.761 14.296 17.275 1.00 97.62 393 ASN A O 1
ATOM 2964 N N . ALA A 1 394 ? -8.976 14.035 15.050 1.00 96.94 394 ALA A N 1
ATOM 2965 C CA . ALA A 1 394 ? -7.562 13.814 14.787 1.00 96.94 394 ALA A CA 1
ATOM 2966 C C . ALA A 1 394 ? -7.045 14.755 13.697 1.00 96.94 394 ALA A C 1
ATOM 2968 O O . ALA A 1 394 ? -7.764 15.080 12.752 1.00 96.94 394 ALA A O 1
ATOM 2969 N N . SER A 1 395 ? -5.776 15.137 13.810 1.00 96.25 395 SER A N 1
ATOM 2970 C CA . SER A 1 395 ? -4.990 15.674 12.707 1.00 96.25 395 SER A CA 1
ATOM 2971 C C . SER A 1 395 ? -3.703 14.875 12.543 1.00 96.25 395 SER A C 1
ATOM 2973 O O . SER A 1 395 ? -3.075 14.454 13.520 1.00 96.25 395 SER A O 1
ATOM 2975 N N . TRP A 1 396 ? -3.331 14.611 11.296 1.00 95.56 396 TRP A N 1
ATOM 2976 C CA . TRP A 1 396 ? -2.177 13.787 10.954 1.00 95.56 396 TRP A CA 1
ATOM 2977 C C . TRP A 1 396 ? -1.570 14.232 9.632 1.00 95.56 396 TRP A C 1
ATOM 2979 O O . TRP A 1 396 ? -2.245 14.783 8.760 1.00 95.56 396 TRP A O 1
ATOM 2989 N N . ARG A 1 397 ? -0.281 13.948 9.486 1.00 94.19 397 ARG A N 1
ATOM 2990 C CA . ARG A 1 397 ? 0.487 14.170 8.270 1.00 94.19 397 ARG A CA 1
ATOM 2991 C C . ARG A 1 397 ? 0.754 12.836 7.587 1.00 94.19 397 ARG A C 1
ATOM 2993 O O . ARG A 1 397 ? 1.179 11.881 8.239 1.00 94.19 397 ARG A O 1
ATOM 3000 N N . VA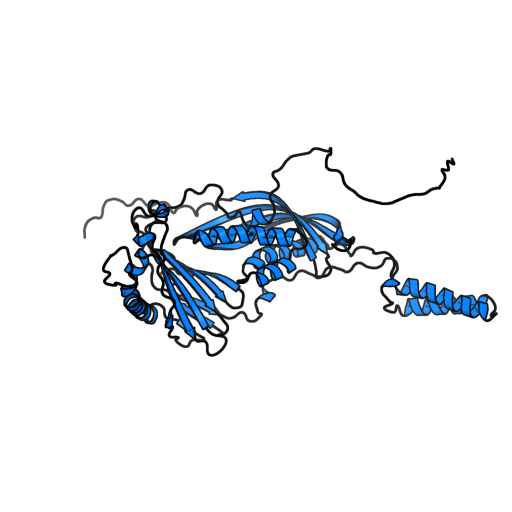L A 1 398 ? 0.524 12.792 6.282 1.00 91.31 398 VAL A N 1
ATOM 3001 C CA . VAL A 1 398 ? 0.903 11.687 5.402 1.00 91.31 398 VAL A CA 1
ATOM 3002 C C . VAL A 1 398 ? 1.985 12.197 4.465 1.00 91.31 398 VAL A C 1
ATOM 3004 O O . VAL A 1 398 ? 1.761 13.129 3.692 1.00 91.31 398 VAL A O 1
ATOM 3007 N N . GLU A 1 399 ? 3.149 11.571 4.528 1.00 88.94 399 GLU A N 1
ATOM 3008 C CA . GLU A 1 399 ? 4.204 11.729 3.535 1.00 88.94 399 GLU A CA 1
ATOM 3009 C C . GLU A 1 399 ? 4.065 10.572 2.553 1.00 88.94 399 GLU A C 1
ATOM 3011 O O . GLU A 1 399 ? 4.061 9.408 2.957 1.00 88.94 399 GLU A O 1
ATOM 3016 N N . GLY A 1 400 ? 3.916 10.874 1.268 1.00 84.00 400 GLY A N 1
ATOM 3017 C CA . GLY A 1 400 ? 3.863 9.871 0.213 1.00 84.00 400 GLY A CA 1
ATOM 3018 C C . GLY A 1 400 ? 4.797 10.206 -0.937 1.00 84.00 400 GLY A C 1
ATOM 3019 O O . GLY A 1 400 ? 5.115 11.369 -1.174 1.00 84.00 400 GLY A O 1
ATOM 3020 N N . ARG A 1 401 ? 5.219 9.169 -1.652 1.00 78.81 401 ARG A N 1
ATOM 3021 C CA . ARG A 1 401 ? 6.089 9.246 -2.820 1.00 78.81 401 ARG A CA 1
ATOM 3022 C C . ARG A 1 401 ? 5.336 8.711 -4.024 1.00 78.81 401 ARG A C 1
ATOM 3024 O O . ARG A 1 401 ? 4.862 7.579 -3.989 1.00 78.81 401 ARG A O 1
ATOM 3031 N N . VAL A 1 402 ? 5.256 9.514 -5.080 1.00 76.88 402 VAL A N 1
ATOM 3032 C CA . VAL A 1 402 ? 4.747 9.097 -6.390 1.00 76.88 402 VAL A CA 1
ATOM 3033 C C . VAL A 1 402 ? 5.927 9.031 -7.343 1.00 76.88 402 VAL A C 1
ATOM 3035 O O . VAL A 1 402 ? 6.507 10.064 -7.677 1.00 76.88 402 VAL A O 1
ATOM 3038 N N . THR A 1 403 ? 6.298 7.831 -7.780 1.00 68.88 403 THR A N 1
ATOM 3039 C CA . THR A 1 403 ? 7.368 7.658 -8.771 1.00 68.88 403 THR A CA 1
ATOM 3040 C C . THR A 1 403 ? 6.778 7.373 -10.137 1.00 68.88 403 THR A C 1
ATOM 3042 O O . THR A 1 403 ? 5.944 6.484 -10.267 1.00 68.88 403 THR A O 1
ATOM 3045 N N . HIS A 1 404 ? 7.195 8.122 -11.153 1.00 70.00 404 HIS A N 1
ATOM 3046 C CA . HIS A 1 404 ? 6.736 7.957 -12.529 1.00 70.00 404 HIS A CA 1
ATOM 3047 C C . HIS A 1 404 ? 7.816 8.449 -13.490 1.00 70.00 404 HIS A C 1
ATOM 3049 O O . HIS A 1 404 ? 8.535 9.396 -13.188 1.00 70.00 404 HIS A O 1
ATOM 3055 N N . TRP A 1 405 ? 7.957 7.795 -14.643 1.00 62.69 405 TRP A N 1
ATOM 3056 C CA . TRP A 1 405 ? 8.823 8.253 -15.740 1.00 62.69 405 TRP A CA 1
ATOM 3057 C C . TRP A 1 405 ? 10.245 8.664 -15.294 1.00 62.69 405 TRP A C 1
ATOM 3059 O O . TRP A 1 405 ? 10.739 9.736 -15.639 1.00 62.69 405 TRP A O 1
ATOM 3069 N N . GLY A 1 406 ? 10.891 7.810 -14.489 1.00 52.25 406 GLY A N 1
ATOM 3070 C CA . GLY A 1 406 ? 12.290 7.965 -14.067 1.00 52.25 406 GLY A CA 1
ATOM 3071 C C . GLY A 1 406 ? 12.557 9.012 -12.979 1.00 52.25 406 GLY A C 1
ATOM 3072 O O . GLY A 1 406 ? 13.715 9.295 -12.695 1.00 52.25 406 GLY A O 1
ATOM 3073 N N . HIS A 1 407 ? 11.523 9.595 -12.365 1.00 63.34 407 HIS A N 1
ATOM 3074 C CA . HIS A 1 407 ? 11.693 10.555 -11.274 1.00 63.34 407 HIS A CA 1
ATOM 3075 C C . HIS A 1 407 ? 10.593 10.422 -10.207 1.00 63.34 407 HIS A C 1
ATOM 3077 O O . HIS A 1 407 ? 9.469 9.995 -10.477 1.00 63.34 407 HIS A O 1
ATOM 3083 N N . ALA A 1 408 ? 10.928 10.773 -8.966 1.00 70.00 408 ALA A N 1
ATOM 3084 C CA . ALA A 1 408 ? 10.030 10.674 -7.820 1.00 70.00 408 ALA A CA 1
ATOM 3085 C C . ALA A 1 408 ? 9.562 12.054 -7.346 1.00 70.00 408 ALA A C 1
ATOM 3087 O O . ALA A 1 408 ? 10.339 13.005 -7.285 1.00 70.00 408 ALA A O 1
ATOM 3088 N N . HIS A 1 409 ? 8.286 12.143 -6.974 1.00 76.56 409 HIS A N 1
ATOM 3089 C CA . HIS A 1 409 ? 7.676 13.312 -6.349 1.00 76.56 409 HIS A CA 1
ATOM 3090 C C . HIS A 1 409 ? 7.282 12.969 -4.921 1.00 76.56 409 HIS A C 1
ATOM 3092 O O . HIS A 1 409 ? 6.342 12.202 -4.702 1.00 76.56 409 HIS A O 1
ATOM 3098 N N . ASP A 1 410 ? 7.966 13.579 -3.959 1.00 80.38 410 ASP A N 1
ATOM 3099 C CA . ASP A 1 410 ? 7.561 13.525 -2.559 1.00 80.38 410 ASP A CA 1
ATOM 3100 C C . ASP A 1 410 ? 6.460 14.560 -2.296 1.00 80.38 410 ASP A C 1
ATOM 3102 O O . ASP A 1 410 ? 6.529 15.717 -2.723 1.00 80.38 410 ASP A O 1
ATOM 3106 N N . ARG A 1 411 ? 5.397 14.117 -1.626 1.00 82.44 411 ARG A N 1
ATOM 3107 C CA . ARG A 1 411 ? 4.181 14.885 -1.355 1.00 82.44 411 ARG A CA 1
ATOM 3108 C C . ARG A 1 411 ? 3.825 14.744 0.121 1.00 82.44 411 ARG A C 1
ATOM 3110 O O . ARG A 1 411 ? 3.517 13.649 0.591 1.00 82.44 411 ARG A O 1
ATOM 3117 N N . THR A 1 412 ? 3.831 15.864 0.835 1.00 88.62 412 THR A N 1
ATOM 3118 C CA . THR A 1 412 ? 3.372 15.952 2.223 1.00 88.62 412 THR A CA 1
ATOM 3119 C C . THR A 1 412 ? 1.956 16.517 2.238 1.00 88.62 412 THR A C 1
ATOM 3121 O O . THR A 1 412 ? 1.712 17.600 1.707 1.00 88.62 412 THR A O 1
ATOM 3124 N N . ASN A 1 413 ? 1.014 15.809 2.855 1.00 87.94 413 ASN A N 1
ATOM 3125 C CA . ASN A 1 413 ? -0.343 16.304 3.075 1.00 87.94 413 ASN A CA 1
ATOM 3126 C C . ASN A 1 413 ? -0.687 16.239 4.559 1.00 87.94 413 ASN A C 1
ATOM 3128 O O . ASN A 1 413 ? -0.392 15.249 5.228 1.00 87.94 413 ASN A O 1
ATOM 3132 N N . GLU A 1 414 ? -1.345 17.276 5.054 1.00 93.12 414 GLU A N 1
ATOM 3133 C CA . GLU A 1 414 ? -1.949 17.318 6.378 1.00 93.12 414 GLU A CA 1
ATOM 3134 C C . GLU A 1 414 ? -3.464 17.192 6.260 1.00 93.12 414 GLU A C 1
ATOM 3136 O O . GLU A 1 414 ? -4.103 17.765 5.373 1.00 93.12 414 GLU A O 1
ATOM 3141 N N . TYR A 1 415 ? -4.035 16.419 7.173 1.00 93.19 415 TYR A N 1
ATOM 3142 C CA . TYR A 1 415 ? -5.455 16.129 7.237 1.00 93.19 415 TYR A CA 1
ATOM 3143 C C . TYR A 1 415 ? -5.980 16.466 8.625 1.00 93.19 415 TYR A C 1
ATOM 3145 O O . TYR A 1 415 ? -5.288 16.281 9.628 1.00 93.19 415 TYR A O 1
ATOM 3153 N N . GLU A 1 416 ? -7.232 16.903 8.678 1.00 94.94 416 GLU A N 1
ATOM 3154 C CA . GLU A 1 416 ? -8.032 16.933 9.898 1.00 94.94 416 GLU A CA 1
ATOM 3155 C C . GLU A 1 416 ? -9.310 16.135 9.639 1.00 94.94 416 GLU A C 1
ATOM 3157 O O . GLU A 1 416 ? -9.898 16.215 8.555 1.00 94.94 416 GLU A O 1
ATOM 3162 N N . GLY A 1 417 ? -9.751 15.365 10.628 1.00 94.88 417 GLY A N 1
ATOM 3163 C CA . GLY A 1 417 ? -10.947 14.550 10.498 1.00 94.88 417 GLY A CA 1
ATOM 3164 C C . GLY A 1 417 ? -11.524 14.101 11.829 1.00 94.88 417 GLY A C 1
ATOM 3165 O O . GLY A 1 417 ? -10.878 14.146 12.880 1.00 94.88 417 GLY A O 1
ATOM 3166 N N . ARG A 1 418 ? -12.772 13.653 11.759 1.00 96.44 418 ARG A N 1
ATOM 3167 C CA . ARG A 1 418 ? -13.565 13.153 12.871 1.00 96.44 418 ARG A CA 1
ATOM 3168 C C . ARG A 1 418 ? -13.946 11.702 12.605 1.00 96.44 418 ARG A C 1
ATOM 3170 O O . ARG A 1 418 ? -14.482 11.378 11.554 1.00 96.44 418 ARG A O 1
ATOM 3177 N N . PHE A 1 419 ? -13.690 10.834 13.571 1.00 96.62 419 PHE A N 1
ATOM 3178 C CA . PHE A 1 419 ? -13.847 9.388 13.444 1.00 96.62 419 PHE A CA 1
ATOM 3179 C C . PHE A 1 419 ? -14.754 8.842 14.538 1.00 96.62 419 PHE A C 1
ATOM 3181 O O . PHE A 1 419 ? -14.744 9.342 15.665 1.00 96.62 419 PHE A O 1
ATOM 3188 N N . VAL A 1 420 ? -15.485 7.773 14.234 1.00 95.44 420 VAL A N 1
ATOM 3189 C CA . VAL A 1 420 ? -16.204 6.959 15.219 1.00 95.44 420 VAL A CA 1
ATOM 3190 C C . VAL A 1 420 ? -15.531 5.596 15.293 1.00 95.44 420 VAL A C 1
ATOM 3192 O O . VAL A 1 420 ? -15.438 4.890 14.292 1.00 95.44 420 VAL A O 1
ATOM 3195 N N . VAL A 1 421 ? -15.072 5.211 16.481 1.00 95.38 421 VAL A N 1
ATOM 3196 C CA . VAL A 1 421 ? -14.450 3.909 16.748 1.00 95.38 421 VAL A CA 1
ATOM 3197 C C . VAL A 1 421 ? -15.401 3.072 17.600 1.00 95.38 421 VAL A C 1
ATOM 3199 O O . VAL A 1 421 ? -15.872 3.542 18.635 1.00 95.38 421 VAL A O 1
ATOM 3202 N N . ALA A 1 422 ? -15.695 1.841 17.178 1.00 92.56 422 ALA A N 1
ATOM 3203 C CA . ALA A 1 422 ? -16.721 0.980 17.767 1.00 92.56 422 ALA A CA 1
ATOM 3204 C C . ALA A 1 422 ? -16.179 -0.390 18.204 1.00 92.56 422 ALA A C 1
ATOM 3206 O O . ALA A 1 422 ? -15.345 -0.990 17.526 1.00 92.56 422 ALA A O 1
ATOM 3207 N N . ALA A 1 423 ? -16.673 -0.890 19.339 1.00 91.75 423 ALA A N 1
ATOM 3208 C CA . ALA A 1 423 ? -16.336 -2.184 19.931 1.00 91.75 423 ALA A CA 1
ATOM 3209 C C . ALA A 1 423 ? -17.172 -3.314 19.309 1.00 91.75 423 ALA A C 1
ATOM 3211 O O . ALA A 1 423 ? -18.134 -3.800 19.911 1.00 91.75 423 ALA A O 1
ATOM 3212 N N . LEU A 1 424 ? -16.817 -3.720 18.092 1.00 87.88 424 LEU A N 1
ATOM 3213 C CA . LEU A 1 424 ? -17.479 -4.816 17.388 1.00 87.88 424 LEU A CA 1
ATOM 3214 C C . LEU A 1 424 ? -17.047 -6.186 17.938 1.00 87.88 424 LEU A C 1
ATOM 3216 O O . LEU A 1 424 ? -16.124 -6.298 18.747 1.00 87.88 424 LEU A O 1
ATOM 3220 N N . ALA A 1 425 ? -17.739 -7.245 17.506 1.00 81.56 425 ALA A N 1
ATOM 3221 C CA . ALA A 1 425 ? -17.492 -8.614 17.968 1.00 81.56 425 ALA A CA 1
ATOM 3222 C C . ALA A 1 425 ? -16.030 -9.061 17.763 1.00 81.56 425 ALA A C 1
ATOM 3224 O O . ALA A 1 425 ? -15.454 -9.688 18.651 1.00 81.56 425 ALA A O 1
ATOM 3225 N N . ASP A 1 426 ? -15.431 -8.665 16.637 1.00 83.38 426 ASP A N 1
ATOM 3226 C CA . ASP A 1 426 ? -14.084 -9.060 16.208 1.00 83.38 426 ASP A CA 1
ATOM 3227 C C . ASP A 1 426 ? -13.000 -8.018 16.559 1.00 83.38 426 ASP A C 1
ATOM 3229 O O . ASP A 1 426 ? -11.870 -8.073 16.061 1.00 83.38 426 ASP A O 1
ATOM 3233 N N . GLY A 1 427 ? -13.331 -7.042 17.411 1.00 90.81 427 GLY A N 1
ATOM 3234 C CA . GLY A 1 427 ? -12.402 -6.038 17.932 1.00 90.81 427 GLY A CA 1
ATOM 3235 C C . GLY A 1 427 ? -12.898 -4.596 17.811 1.00 90.81 427 GLY A C 1
ATOM 3236 O O . GLY A 1 427 ? -13.993 -4.329 17.319 1.00 90.81 427 GLY A O 1
ATOM 3237 N N . TRP A 1 428 ? -12.067 -3.644 18.246 1.00 94.50 428 TRP A N 1
ATOM 3238 C CA . TRP A 1 428 ? -12.284 -2.238 17.898 1.00 94.50 428 TRP A CA 1
ATOM 3239 C C . TRP A 1 428 ? -12.080 -2.033 16.395 1.00 94.50 428 TRP A C 1
ATOM 3241 O O . TRP A 1 428 ? -11.170 -2.627 15.814 1.00 94.50 428 TRP A O 1
ATOM 3251 N N . ARG A 1 429 ? -12.919 -1.199 15.780 1.00 95.25 429 ARG A N 1
ATOM 3252 C CA . ARG A 1 429 ? -12.828 -0.788 14.372 1.00 95.25 429 ARG A CA 1
ATOM 3253 C C . ARG A 1 429 ? -13.209 0.678 14.226 1.00 95.25 429 ARG A C 1
ATOM 3255 O O . ARG A 1 429 ? -14.094 1.150 14.937 1.00 95.25 429 ARG A O 1
ATOM 3262 N N . ILE A 1 430 ? -12.597 1.370 13.273 1.00 96.12 430 ILE A N 1
ATOM 3263 C CA . ILE A 1 430 ? -13.131 2.613 12.719 1.00 96.12 430 ILE A CA 1
ATOM 3264 C C . ILE A 1 430 ? -14.423 2.236 11.979 1.00 96.12 430 ILE A C 1
ATOM 3266 O O . ILE A 1 430 ? -14.438 1.340 11.133 1.00 96.12 430 ILE A O 1
ATOM 3270 N N . HIS A 1 431 ? -15.527 2.852 12.375 1.00 93.31 431 HIS A N 1
ATOM 3271 C CA . HIS A 1 431 ? -16.865 2.569 11.862 1.00 93.31 431 HIS A CA 1
ATOM 3272 C C . HIS A 1 431 ? -17.372 3.671 10.934 1.00 93.31 431 HIS A C 1
ATOM 3274 O O . HIS A 1 431 ? -18.074 3.387 9.972 1.00 93.31 431 HIS A O 1
ATOM 3280 N N . ASP A 1 432 ? -16.987 4.913 11.220 1.00 92.69 432 ASP A N 1
ATOM 3281 C CA . ASP A 1 432 ? -17.346 6.099 10.448 1.00 92.69 432 ASP A CA 1
ATOM 3282 C C . ASP A 1 432 ? -16.173 7.096 10.479 1.00 92.69 432 ASP A C 1
ATOM 3284 O O . ASP A 1 432 ? -15.388 7.108 11.439 1.00 92.69 432 ASP A O 1
ATOM 3288 N N . ALA A 1 433 ? -16.022 7.887 9.418 1.00 93.25 433 ALA A N 1
ATOM 3289 C CA . ALA A 1 433 ? -14.905 8.802 9.212 1.00 93.25 433 ALA A CA 1
ATOM 3290 C C . ALA A 1 433 ? -15.280 9.976 8.293 1.00 93.25 433 ALA A C 1
ATOM 3292 O O . ALA A 1 433 ? -15.540 9.812 7.103 1.00 93.25 433 ALA A O 1
ATOM 3293 N N . GLU A 1 434 ? -15.206 11.182 8.844 1.00 91.38 434 GLU A N 1
ATOM 3294 C CA . GLU A 1 434 ? -15.497 12.450 8.185 1.00 91.38 434 GLU A CA 1
ATOM 3295 C C . GLU A 1 434 ? -14.204 13.269 8.070 1.00 91.38 434 GLU A C 1
ATOM 3297 O O . GLU A 1 434 ? -13.598 13.630 9.080 1.00 91.38 434 GLU A O 1
ATOM 3302 N N . ILE A 1 435 ? -13.764 13.578 6.848 1.00 90.50 435 ILE A N 1
ATOM 3303 C CA . ILE A 1 435 ? -12.573 14.409 6.618 1.00 90.50 435 ILE A CA 1
ATOM 3304 C C . ILE A 1 435 ? -12.991 15.873 6.537 1.00 90.50 435 ILE A C 1
ATOM 3306 O O . ILE A 1 435 ? -13.683 16.282 5.605 1.00 90.50 435 ILE A O 1
ATOM 3310 N N . THR A 1 436 ? -12.562 16.664 7.519 1.00 90.69 436 THR A N 1
ATOM 3311 C CA . THR A 1 436 ? -12.960 18.068 7.686 1.00 90.69 436 THR A CA 1
ATOM 3312 C C . THR A 1 436 ? -11.980 19.040 7.035 1.00 90.69 436 THR A C 1
ATOM 3314 O O . THR A 1 436 ? -12.387 20.119 6.606 1.00 90.69 436 THR A O 1
ATOM 3317 N N . ARG A 1 437 ? -10.699 18.665 6.921 1.00 88.50 437 ARG A N 1
ATOM 3318 C CA . ARG A 1 437 ? -9.666 19.437 6.214 1.00 88.50 437 ARG A CA 1
ATOM 3319 C C . ARG A 1 437 ? -8.689 18.506 5.507 1.00 88.50 437 ARG A C 1
ATOM 3321 O O . ARG A 1 437 ? -8.348 17.441 6.012 1.00 88.50 437 ARG A O 1
ATOM 3328 N N . GLN A 1 438 ? -8.200 18.965 4.365 1.00 88.56 438 GLN A N 1
ATOM 3329 C CA . GLN A 1 438 ? -7.052 18.407 3.669 1.00 88.56 438 GLN A CA 1
ATOM 3330 C C . GLN A 1 438 ? -6.244 19.566 3.089 1.00 88.56 438 GLN A C 1
ATOM 3332 O O . GLN A 1 438 ? -6.810 20.422 2.406 1.00 88.56 438 GLN A O 1
ATOM 3337 N N . GLU A 1 439 ? -4.939 19.574 3.325 1.00 87.38 439 GLU A N 1
ATOM 3338 C CA . GLU A 1 439 ? -4.022 20.599 2.838 1.00 87.38 439 GLU A CA 1
ATOM 3339 C C . GLU A 1 439 ? -2.702 19.964 2.401 1.00 87.38 439 GLU A C 1
ATOM 3341 O O . GLU A 1 439 ? -2.103 19.181 3.136 1.00 87.38 439 GLU A O 1
ATOM 3346 N N . ARG A 1 440 ? -2.237 20.298 1.194 1.00 84.56 440 ARG A N 1
ATOM 3347 C CA . ARG A 1 440 ? -0.891 19.926 0.759 1.00 84.56 440 ARG A CA 1
ATOM 3348 C C . ARG A 1 440 ? 0.093 20.906 1.380 1.00 84.56 440 ARG A C 1
ATOM 3350 O O . ARG A 1 440 ? -0.016 22.107 1.149 1.00 84.56 440 ARG A O 1
ATOM 3357 N N . VAL A 1 441 ? 1.061 20.385 2.121 1.00 84.31 441 VAL A N 1
ATOM 3358 C CA . VAL A 1 441 ? 2.130 21.182 2.718 1.00 84.31 441 VAL A CA 1
ATOM 3359 C C . VAL A 1 441 ? 3.356 21.063 1.827 1.00 84.31 441 VAL A C 1
ATOM 3361 O O . VAL A 1 441 ? 3.846 19.967 1.556 1.00 84.31 441 VAL A O 1
ATOM 3364 N N . GLU A 1 442 ? 3.862 22.194 1.351 1.00 75.44 442 GLU A N 1
ATOM 3365 C CA . GLU A 1 442 ? 5.175 22.226 0.718 1.00 75.44 442 GLU A CA 1
ATOM 3366 C C . GLU A 1 442 ? 6.228 21.997 1.807 1.00 75.44 442 GLU A C 1
ATOM 3368 O O . GLU A 1 442 ? 6.360 22.793 2.739 1.00 75.44 442 GLU A O 1
ATOM 3373 N N . ASN A 1 443 ? 6.983 20.897 1.705 1.00 53.00 443 ASN A N 1
ATOM 3374 C CA . ASN A 1 443 ? 8.226 20.782 2.455 1.00 53.00 443 ASN A CA 1
ATOM 3375 C C . ASN A 1 443 ? 9.101 21.958 2.019 1.00 53.00 443 ASN A C 1
ATOM 3377 O O . ASN A 1 443 ? 9.444 22.055 0.841 1.00 53.00 443 ASN A O 1
ATOM 3381 N N . ALA A 1 444 ? 9.450 22.844 2.955 1.00 38.12 444 ALA A N 1
ATOM 3382 C CA . ALA A 1 444 ? 10.411 23.899 2.682 1.00 38.12 444 ALA A CA 1
ATOM 3383 C C . ALA A 1 444 ? 11.685 23.248 2.130 1.00 38.12 444 ALA A C 1
ATOM 3385 O O . ALA A 1 444 ? 12.290 22.420 2.818 1.00 38.12 444 ALA A O 1
ATOM 3386 N N . GLU A 1 445 ? 12.055 23.590 0.890 1.00 36.19 445 GLU A N 1
ATOM 3387 C CA . GLU A 1 445 ? 13.302 23.120 0.292 1.00 36.19 445 GLU A CA 1
ATOM 3388 C C . GLU A 1 445 ? 14.435 23.364 1.293 1.00 36.19 445 GLU A C 1
ATOM 3390 O O . GLU A 1 445 ? 14.564 24.466 1.841 1.00 36.19 445 GLU A O 1
ATOM 3395 N N . LEU A 1 446 ? 15.253 22.333 1.542 1.00 32.53 446 LEU A N 1
ATOM 3396 C CA . LEU A 1 446 ? 16.501 22.509 2.280 1.00 32.53 446 LEU A CA 1
ATOM 3397 C C . LEU A 1 446 ? 17.237 23.690 1.636 1.00 32.53 446 LEU A C 1
ATOM 3399 O O . LEU A 1 446 ? 17.394 23.679 0.412 1.00 32.53 446 LEU A O 1
ATOM 3403 N N . PRO A 1 447 ? 17.625 24.721 2.413 1.00 30.73 447 PRO A N 1
ATOM 3404 C CA . PRO A 1 447 ? 18.008 26.007 1.855 1.00 30.73 447 PRO A CA 1
ATOM 3405 C C . PRO A 1 447 ? 19.102 25.802 0.819 1.00 30.73 447 PRO A C 1
ATOM 3407 O O . PRO A 1 447 ? 20.163 25.262 1.142 1.00 30.73 447 PRO A O 1
ATOM 3410 N N . GLN A 1 448 ? 18.810 26.214 -0.420 1.00 33.19 448 GLN A N 1
ATOM 3411 C CA . GLN A 1 448 ? 19.730 26.095 -1.542 1.00 33.19 448 GLN A CA 1
ATOM 3412 C C . GLN A 1 448 ? 21.081 26.656 -1.100 1.00 33.19 448 GLN A C 1
ATOM 3414 O O . GLN A 1 448 ? 21.190 27.840 -0.767 1.00 33.19 448 GLN A O 1
ATOM 3419 N N . MET A 1 449 ? 22.088 25.778 -1.027 1.00 31.53 449 MET A N 1
ATOM 3420 C CA . MET A 1 449 ? 23.443 26.152 -0.629 1.00 31.53 449 MET A CA 1
ATOM 3421 C C . MET A 1 449 ? 23.856 27.349 -1.487 1.00 31.53 449 MET A C 1
ATOM 3423 O O . MET A 1 449 ? 23.774 27.240 -2.714 1.00 31.53 449 MET A O 1
ATOM 3427 N N . PRO A 1 450 ? 24.239 28.492 -0.884 1.00 31.38 450 PRO A N 1
ATOM 3428 C CA . PRO A 1 450 ? 24.430 29.720 -1.635 1.00 31.38 450 PRO A CA 1
ATOM 3429 C C . PRO A 1 450 ? 25.451 29.472 -2.737 1.00 31.38 450 PRO A C 1
ATOM 3431 O O . PRO A 1 450 ? 26.571 29.034 -2.464 1.00 31.38 450 PRO A O 1
ATOM 3434 N N . THR A 1 451 ? 25.044 29.728 -3.981 1.00 34.72 451 THR A N 1
ATOM 3435 C CA . THR A 1 451 ? 25.899 29.568 -5.155 1.00 34.72 451 THR A CA 1
ATOM 3436 C C . THR A 1 451 ? 27.156 30.399 -4.951 1.00 34.72 451 THR A C 1
ATOM 3438 O O . THR A 1 451 ? 27.100 31.630 -5.011 1.00 34.72 451 THR A O 1
ATOM 3441 N N . VAL A 1 452 ? 28.283 29.734 -4.691 1.00 38.00 452 VAL A N 1
ATOM 3442 C CA . VAL A 1 452 ? 29.590 30.389 -4.662 1.00 38.00 452 VAL A CA 1
ATOM 3443 C C . VAL A 1 452 ? 29.797 30.994 -6.051 1.00 38.00 452 VAL A C 1
ATOM 3445 O O . VAL A 1 452 ? 29.749 30.243 -7.029 1.00 38.00 452 VAL A O 1
ATOM 3448 N N . PRO A 1 453 ? 29.983 32.321 -6.181 1.00 32.09 453 PRO A N 1
ATOM 3449 C CA . PRO A 1 453 ? 30.267 32.917 -7.474 1.00 32.09 453 PRO A CA 1
ATOM 3450 C C . PRO A 1 453 ? 31.572 32.326 -8.003 1.00 32.09 453 PRO A C 1
ATOM 3452 O O . PRO A 1 453 ? 32.611 32.441 -7.354 1.00 32.09 453 PRO A O 1
ATOM 3455 N N . VAL A 1 454 ? 31.513 31.672 -9.161 1.00 41.47 454 VAL A N 1
ATOM 3456 C CA . VAL A 1 454 ? 32.719 31.231 -9.861 1.00 41.47 454 VAL A CA 1
ATOM 3457 C C . VAL A 1 454 ? 33.388 32.482 -10.422 1.00 41.47 454 VAL A C 1
ATOM 3459 O O . VAL A 1 454 ? 32.837 33.140 -11.304 1.00 41.47 454 VAL A O 1
ATOM 3462 N N . ASP A 1 455 ? 34.547 32.829 -9.868 1.00 37.75 455 ASP A N 1
ATOM 3463 C CA . ASP A 1 455 ? 35.390 33.923 -10.351 1.00 37.75 455 ASP A CA 1
ATOM 3464 C C . ASP A 1 455 ? 35.907 33.564 -11.763 1.00 37.75 455 ASP A C 1
ATOM 3466 O O . ASP A 1 455 ? 36.522 32.503 -11.916 1.00 37.75 455 ASP A O 1
ATOM 3470 N N . PRO A 1 456 ? 35.634 34.361 -12.817 1.00 37.72 456 PRO A N 1
ATOM 3471 C CA . PRO A 1 456 ? 35.920 33.997 -14.209 1.00 37.72 456 PRO A CA 1
ATOM 3472 C C . PRO A 1 456 ? 37.403 34.179 -14.594 1.00 37.72 456 PRO A C 1
ATOM 3474 O O . PRO A 1 456 ? 37.723 34.717 -15.652 1.00 37.72 456 PRO A O 1
ATOM 3477 N N . LEU A 1 457 ? 38.318 33.730 -13.732 1.00 43.12 457 LEU A N 1
ATOM 3478 C CA . LEU A 1 457 ? 39.766 33.766 -13.929 1.00 43.12 457 LEU A CA 1
ATOM 3479 C C . LEU A 1 457 ? 40.405 32.458 -13.445 1.00 43.12 457 LEU A C 1
ATOM 3481 O O . LEU A 1 457 ? 40.935 32.398 -12.340 1.00 43.12 457 LEU A O 1
ATOM 3485 N N . ASN A 1 458 ? 40.332 31.420 -14.287 1.00 36.81 458 ASN A N 1
ATOM 3486 C CA . ASN A 1 458 ? 41.326 30.338 -14.411 1.00 36.81 458 ASN A CA 1
ATOM 3487 C C . ASN A 1 458 ? 40.981 29.412 -15.601 1.00 36.81 458 ASN A C 1
ATOM 3489 O O . ASN A 1 458 ? 40.789 28.208 -15.444 1.00 36.81 458 ASN A O 1
ATOM 3493 N N . GLU A 1 459 ? 40.925 29.974 -16.813 1.00 40.09 459 GLU A N 1
ATOM 3494 C CA . GLU A 1 459 ? 41.251 29.208 -18.026 1.00 40.09 459 GLU A CA 1
ATOM 3495 C C . GLU A 1 459 ? 42.748 29.392 -18.313 1.00 40.09 459 GLU A C 1
ATOM 3497 O O . GLU A 1 459 ? 43.123 30.332 -19.002 1.00 40.09 459 GLU A O 1
ATOM 3502 N N . GLU A 1 460 ? 43.597 28.527 -17.749 1.00 36.31 460 GLU A N 1
ATOM 3503 C CA . GLU A 1 460 ? 44.923 28.178 -18.293 1.00 36.31 460 GLU A CA 1
ATOM 3504 C C . GLU A 1 460 ? 45.548 27.036 -17.465 1.00 36.31 460 GLU A C 1
ATOM 3506 O O . GLU A 1 460 ? 46.101 27.280 -16.391 1.00 36.31 460 GLU A O 1
ATOM 3511 N N . LEU A 1 461 ? 45.423 25.791 -17.962 1.00 34.00 461 LEU A N 1
ATOM 3512 C CA . LEU A 1 461 ? 46.438 24.712 -17.958 1.00 34.00 461 LEU A CA 1
ATOM 3513 C C . LEU A 1 461 ? 45.903 23.422 -18.609 1.00 34.00 461 LEU A C 1
ATOM 3515 O O . LEU A 1 461 ? 44.844 22.930 -18.165 1.00 34.00 461 LEU A O 1
#